Protein AF-0000000087530527 (afdb_homodimer)

Organism: NCBI:txid342944

Sequence (736 aa):
MRIKKTVEKVPGGLMVVPLMLGALLNTIDQLQLGFIVQFLQFIGAPETEEGTYEFLRIGGFSQELFKDGALVLIALFLFCAGSQMNLKIGGKALKKGVLLTSSKYVVGLLIGLAFGFFFDPMNGILGLSTVAIIAAMTNGNGGMYAALTSQYGNRSDVGGVAVLSINDGPFFTMMSLGLLGATFPFATFLAVLLPIAIGMILGNLDEDIRSFLRPGEILPVPFFAFALGAGMNFALFFNPEVVGAGIALGLMTTILTGLGGILVFKLFKERSYIAPVAEASTAGNAVGTPAAIAAAAATSAAGGAMSQADADAYQNLVSLATAQISISVIVTAILCPVAVILIDRYQRKRGVIGTREDFETGGNDETNMRIKKTVEKVPGGLMVVPLMLGALLNTIDQLQLGFIVQFLQFIGAPETEEGTYEFLRIGGFSQELFKDGALVLIALFLFCAGSQMNLKIGGKALKKGVLLTSSKYVVGLLIGLAFGFFFDPMNGILGLSTVAIIAAMTNGNGGMYAALTSQYGNRSDVGGVAVLSINDGPFFTMMSLGLLGATFPFATFLAVLLPIAIGMILGNLDEDIRSFLRPGEILPVPFFAFALGAGMNFALFFNPEVVGAGIALGLMTTILTGLGGILVFKLFKERSYIAPVAEASTAGNAVGTPAAIAAAAATSAAGGAMSQADADAYQNLVSLATAQISISVIVTAILCPVAVILIDRYQRKRGVIGTREDFETGGNDETN

Foldseek 3Di:
DPVVVVQVVFQLSLQLVLLLVLLVLLQVQVVLDPVVQVVCVVVPADADPVRGDGPCRSDDPSVCQQAVVLVVLLLLLLLLLLLLLEPPFDPLLQVLLVLLLVLQLVLLLVVLVVQVVVAPQLQGQLGDHSLLSNLFRNAFDLVLLLVQCVVFAAPSLNSSSSSNSVSQAQLSSVVSVVVVPQDFDVVLNCVLCVSSVNSNVVSHVDVVSSVVSNVSNRVSNSRSSSNLSNPEHSCLLVPPSLLVLLLVSLVCLQPRQLVSSQVSCVVVPNLASLNSLSGSAGHSSSLCNLVSVLVSLVVCCVVPNHPPVVSVSSVVSNHSSSSSSSSSSSNNSVVSSVVSVVRCVVSVVVPDRRHDDDPPPDPPPPPD/DPVVVVQVVFQLSLQLVLLLVLLVLLQVQVVLDPVVQVVCVVVPADADPVRGDGPCRSDDPSVCQQAVPLVVLLLLLLLLLLLLLEPPFDPLLQVLLVLLLVLQLVLLLVVLVVQVVVAPQLQGQLGDHSLLSNLFRNAFDLVLLLVQCVVFAAPSLNSSSSSNSVSQAQLSSVVSVVVVPQDFDPVLNCVLCVSSVNSNVVSHVDVVSSVVSNVSNRVSNSRSSSNLSNPEHSCLLVPPSLLVLLLVSLVCLQPRQLVSSQVSCVVVPNLASLNSLSGSAGHSSSLCNLVSVLVSLVVCCVVPNHPPVVSVSSVVSNHSSSSSSSSSSSNNSVVSSVVSVVRCVVSVVVPDRRHDDDPPPDPPPPPD

Structure (mmCIF, N/CA/C/O backbone):
data_AF-0000000087530527-model_v1
#
loop_
_entity.id
_entity.type
_entity.pdbx_description
1 polymer '2-keto-3-deoxygluconate permease'
#
loop_
_atom_site.group_PDB
_atom_site.id
_atom_site.type_symbol
_atom_site.label_atom_id
_atom_site.label_alt_id
_atom_site.label_comp_id
_atom_site.label_asym_id
_atom_site.label_entity_id
_atom_site.label_seq_id
_atom_site.pdbx_PDB_ins_code
_atom_site.Cartn_x
_atom_site.Cartn_y
_atom_site.Cartn_z
_atom_site.occupancy
_atom_site.B_iso_or_equiv
_atom_site.auth_seq_id
_atom_site.auth_comp_id
_atom_site.auth_asym_id
_atom_site.auth_atom_id
_atom_site.pdbx_PDB_model_num
ATOM 1 N N . MET A 1 1 ? 18.688 -5.879 16.891 1 87.75 1 MET A N 1
ATOM 2 C CA . MET A 1 1 ? 18.203 -7.223 16.578 1 87.75 1 MET A CA 1
ATOM 3 C C . MET A 1 1 ? 18.234 -7.48 15.086 1 87.75 1 MET A C 1
ATOM 5 O O . MET A 1 1 ? 18.344 -6.543 14.289 1 87.75 1 MET A O 1
ATOM 9 N N . ARG A 1 2 ? 18.344 -8.852 14.805 1 92.19 2 ARG A N 1
ATOM 10 C CA . ARG A 1 2 ? 18.406 -9.227 13.398 1 92.19 2 ARG A CA 1
ATOM 11 C C . ARG A 1 2 ? 17.109 -9.906 12.961 1 92.19 2 ARG A C 1
ATOM 13 O O . ARG A 1 2 ? 17.141 -11 12.391 1 92.19 2 ARG A O 1
ATOM 20 N N . ILE A 1 3 ? 15.938 -9.219 13.172 1 95.12 3 ILE A N 1
ATOM 21 C CA . ILE A 1 3 ? 14.602 -9.75 12.93 1 95.12 3 ILE A CA 1
ATOM 22 C C . ILE A 1 3 ? 14.43 -10.07 11.445 1 95.12 3 ILE A C 1
ATOM 24 O O . ILE A 1 3 ? 14.039 -11.18 11.086 1 95.12 3 ILE A O 1
ATOM 28 N N . LYS A 1 4 ? 14.68 -9.164 10.656 1 94.56 4 LYS A N 1
ATOM 29 C CA . LYS A 1 4 ? 14.484 -9.359 9.219 1 94.56 4 LYS A CA 1
ATOM 30 C C . LYS A 1 4 ? 15.305 -10.539 8.711 1 94.56 4 LYS A C 1
ATOM 32 O O . LYS A 1 4 ? 14.812 -11.359 7.93 1 94.56 4 LYS A O 1
ATOM 37 N N . LYS A 1 5 ? 16.547 -10.633 9.07 1 92.56 5 LYS A N 1
ATOM 38 C CA . LYS A 1 5 ? 17.406 -11.742 8.664 1 92.56 5 LYS A CA 1
ATOM 39 C C . LYS A 1 5 ? 16.844 -13.078 9.133 1 92.56 5 LYS A C 1
ATOM 41 O O . LYS A 1 5 ? 16.938 -14.078 8.43 1 92.56 5 LYS A O 1
ATOM 46 N N . THR A 1 6 ? 16.375 -13.055 10.367 1 93 6 THR A N 1
ATOM 47 C CA . THR A 1 6 ? 15.773 -14.273 10.906 1 93 6 THR A CA 1
ATOM 48 C C . THR A 1 6 ? 14.57 -14.688 10.07 1 93 6 THR A C 1
ATOM 50 O O . THR A 1 6 ? 14.375 -15.875 9.797 1 93 6 THR A O 1
ATOM 53 N N . VAL A 1 7 ? 13.758 -13.773 9.648 1 92.75 7 VAL A N 1
ATOM 54 C CA . VAL A 1 7 ? 12.586 -14.031 8.812 1 92.75 7 VAL A CA 1
ATOM 55 C C . VAL A 1 7 ? 13.031 -14.586 7.465 1 92.75 7 VAL A C 1
ATOM 57 O O . VAL A 1 7 ? 12.414 -15.516 6.934 1 92.75 7 VAL A O 1
ATOM 60 N N . GLU A 1 8 ? 14.102 -14.062 7.016 1 89.69 8 GLU A N 1
ATOM 61 C CA . GLU A 1 8 ? 14.57 -14.43 5.68 1 89.69 8 GLU A CA 1
ATOM 62 C C . GLU A 1 8 ? 15.25 -15.797 5.684 1 89.69 8 GLU A C 1
ATOM 64 O O . GLU A 1 8 ? 15.5 -16.375 4.621 1 89.69 8 GLU A O 1
ATOM 69 N N . LYS A 1 9 ? 15.539 -16.344 6.832 1 89.88 9 LYS A N 1
ATOM 70 C CA . LYS A 1 9 ? 16.016 -17.719 6.934 1 89.88 9 LYS A CA 1
ATOM 71 C C . LYS A 1 9 ? 14.945 -18.719 6.504 1 89.88 9 LYS A C 1
ATOM 73 O O . LYS A 1 9 ? 15.258 -19.812 6.051 1 89.88 9 LYS A O 1
ATOM 78 N N . VAL A 1 10 ? 13.727 -18.25 6.68 1 87.5 10 VAL A N 1
ATOM 79 C CA . VAL A 1 10 ? 12.609 -19.047 6.207 1 87.5 10 VAL A CA 1
ATOM 80 C C . VAL A 1 10 ? 12.391 -18.812 4.715 1 87.5 10 VAL A C 1
ATOM 82 O O . VAL A 1 10 ? 12.258 -17.656 4.281 1 87.5 10 VAL A O 1
ATOM 85 N N . PRO A 1 11 ? 12.438 -19.906 3.93 1 82.75 11 PRO A N 1
ATOM 86 C CA . PRO A 1 11 ? 12.141 -19.719 2.508 1 82.75 11 PRO A CA 1
ATOM 87 C C . PRO A 1 11 ? 10.789 -19.047 2.268 1 82.75 11 PRO A C 1
ATOM 89 O O . PRO A 1 11 ? 9.758 -19.547 2.723 1 82.75 11 PRO A O 1
ATOM 92 N N . GLY A 1 12 ? 10.859 -17.938 1.567 1 84 12 GLY A N 1
ATOM 93 C CA . GLY A 1 12 ? 9.648 -17.156 1.405 1 84 12 GLY A CA 1
ATOM 94 C C . GLY A 1 12 ? 9.242 -16.422 2.666 1 84 12 GLY A C 1
ATOM 95 O O . GLY A 1 12 ? 8.062 -16.109 2.859 1 84 12 GLY A O 1
ATOM 96 N N . GLY A 1 13 ? 10.117 -16.25 3.473 1 90.81 13 GLY A N 1
ATOM 97 C CA . GLY A 1 13 ? 9.867 -15.789 4.824 1 90.81 13 GLY A CA 1
ATOM 98 C C . GLY A 1 13 ? 9.133 -14.461 4.871 1 90.81 13 GLY A C 1
ATOM 99 O O . GLY A 1 13 ? 8.281 -14.25 5.742 1 90.81 13 GLY A O 1
ATOM 100 N N . LEU A 1 14 ? 9.359 -13.547 3.984 1 91.12 14 LEU A N 1
ATOM 101 C CA . LEU A 1 14 ? 8.742 -12.219 3.98 1 91.12 14 LEU A CA 1
ATOM 102 C C . LEU A 1 14 ? 7.238 -12.328 3.727 1 91.12 14 LEU A C 1
ATOM 104 O O . LEU A 1 14 ? 6.484 -11.406 4.051 1 91.12 14 LEU A O 1
ATOM 108 N N . MET A 1 15 ? 6.867 -13.43 3.17 1 92.06 15 MET A N 1
ATOM 109 C CA . MET A 1 15 ? 5.445 -13.633 2.908 1 92.06 15 MET A CA 1
ATOM 110 C C . MET A 1 15 ? 4.828 -14.555 3.959 1 92.06 15 MET A C 1
ATOM 112 O O . MET A 1 15 ? 3.801 -14.219 4.555 1 92.06 15 MET A O 1
ATOM 116 N N . VAL A 1 16 ? 5.438 -15.641 4.242 1 92.56 16 VAL A N 1
ATOM 117 C CA . VAL A 1 16 ? 4.84 -16.719 5.023 1 92.56 16 VAL A CA 1
ATOM 118 C C . VAL A 1 16 ? 4.805 -16.328 6.5 1 92.56 16 VAL A C 1
ATOM 120 O O . VAL A 1 16 ? 3.799 -16.531 7.18 1 92.56 16 VAL A O 1
ATOM 123 N N . VAL A 1 17 ? 5.867 -15.758 6.992 1 95.69 17 VAL A N 1
ATOM 124 C CA . VAL A 1 17 ? 5.965 -15.453 8.414 1 95.69 17 VAL A CA 1
ATOM 125 C C . VAL A 1 17 ? 4.91 -14.406 8.789 1 95.69 17 VAL A C 1
ATOM 127 O O . VAL A 1 17 ? 4.133 -14.609 9.727 1 95.69 17 VAL A O 1
ATOM 130 N N . PRO A 1 18 ? 4.758 -13.305 8.055 1 97.19 18 PRO A N 1
ATOM 131 C CA . PRO A 1 18 ? 3.693 -12.352 8.383 1 97.19 18 PRO A CA 1
ATOM 132 C C . PRO A 1 18 ? 2.299 -12.938 8.195 1 97.19 18 PRO A C 1
ATOM 134 O O . PRO A 1 18 ? 1.374 -12.594 8.938 1 97.19 18 PRO A O 1
ATOM 137 N N . LEU A 1 19 ? 2.121 -13.75 7.219 1 96.5 19 LEU A N 1
ATOM 138 C CA . LEU A 1 19 ? 0.845 -14.422 7.008 1 96.5 19 LEU A CA 1
ATOM 139 C C . LEU A 1 19 ? 0.446 -15.234 8.234 1 96.5 19 LEU A C 1
ATOM 141 O O . LEU A 1 19 ? -0.681 -15.109 8.727 1 96.5 19 LEU A O 1
ATOM 145 N N . MET A 1 20 ? 1.392 -16.031 8.758 1 96.56 20 MET A N 1
ATOM 146 C CA . MET A 1 20 ? 1.135 -16.875 9.922 1 96.56 20 MET A CA 1
ATOM 147 C C . MET A 1 20 ? 0.913 -16.016 11.164 1 96.56 20 MET A C 1
ATOM 149 O O . MET A 1 20 ? 0.09 -16.359 12.023 1 96.56 20 MET A O 1
ATOM 153 N N . LEU A 1 21 ? 1.692 -14.953 11.25 1 97.88 21 LEU A N 1
ATOM 154 C CA . LEU A 1 21 ? 1.497 -14.047 12.375 1 97.88 21 LEU A CA 1
ATOM 155 C C . LEU A 1 21 ? 0.097 -13.445 12.352 1 97.88 21 LEU A C 1
ATOM 157 O O . LEU A 1 21 ? -0.556 -13.336 13.391 1 97.88 21 LEU A O 1
ATOM 161 N N . GLY A 1 22 ? -0.366 -13 11.195 1 98.19 22 GLY A N 1
ATOM 162 C CA . GLY A 1 22 ? -1.731 -12.516 11.055 1 98.19 22 GLY A CA 1
ATOM 163 C C . GLY A 1 22 ? -2.77 -13.547 11.461 1 98.19 22 GLY A C 1
ATOM 164 O O . GLY A 1 22 ? -3.717 -13.227 12.18 1 98.19 22 GLY A O 1
ATOM 165 N N . ALA A 1 23 ? -2.568 -14.727 11 1 97.75 23 ALA A N 1
ATOM 166 C CA . ALA A 1 23 ? -3.488 -15.812 11.328 1 97.75 23 ALA A CA 1
ATOM 167 C C . ALA A 1 23 ? -3.498 -16.078 12.828 1 97.75 23 ALA A C 1
ATOM 169 O O . ALA A 1 23 ? -4.555 -16.328 13.422 1 97.75 23 ALA A O 1
ATOM 170 N N . LEU A 1 24 ? -2.289 -16.078 13.438 1 98.19 24 LEU A N 1
ATOM 171 C CA . LEU A 1 24 ? -2.182 -16.297 14.875 1 98.19 24 LEU A CA 1
ATOM 172 C C . LEU A 1 24 ? -2.961 -15.242 15.648 1 98.19 24 LEU A C 1
ATOM 174 O O . LEU A 1 24 ? -3.762 -15.57 16.531 1 98.19 24 LEU A O 1
ATOM 178 N N . LEU A 1 25 ? -2.756 -14.016 15.312 1 98.06 25 LEU A N 1
ATOM 179 C CA . LEU A 1 25 ? -3.41 -12.922 16.016 1 98.06 25 LEU A CA 1
ATOM 180 C C . LEU A 1 25 ? -4.918 -12.945 15.781 1 98.06 25 LEU A C 1
ATOM 182 O O . LEU A 1 25 ? -5.695 -12.633 16.688 1 98.06 25 LEU A O 1
ATOM 186 N N . ASN A 1 26 ? -5.309 -13.273 14.57 1 97.69 26 ASN A N 1
ATOM 187 C CA . ASN A 1 26 ? -6.734 -13.406 14.297 1 97.69 26 ASN A CA 1
ATOM 188 C C . ASN A 1 26 ? -7.367 -14.523 15.117 1 97.69 26 ASN A C 1
ATOM 190 O O . ASN A 1 26 ? -8.492 -14.375 15.609 1 97.69 26 ASN A O 1
ATOM 194 N N . THR A 1 27 ? -6.668 -15.602 15.188 1 97.62 27 THR A N 1
ATOM 195 C CA . THR A 1 27 ? -7.16 -16.734 15.977 1 97.62 27 THR A CA 1
ATOM 196 C C . THR A 1 27 ? -7.32 -16.328 17.438 1 97.62 27 THR A C 1
ATOM 198 O O . THR A 1 27 ? -8.336 -16.641 18.078 1 97.62 27 THR A O 1
ATOM 201 N N . ILE A 1 28 ? -6.32 -15.648 17.969 1 97.56 28 ILE A N 1
ATOM 202 C CA . ILE A 1 28 ? -6.402 -15.156 19.344 1 97.56 28 ILE A CA 1
ATOM 203 C C . ILE A 1 28 ? -7.613 -14.234 19.484 1 97.56 28 ILE A C 1
ATOM 205 O O . ILE A 1 28 ? -8.352 -14.312 20.469 1 97.56 28 ILE A O 1
ATOM 209 N N . ASP A 1 29 ? -7.777 -13.367 18.516 1 96.31 29 ASP A N 1
ATOM 210 C CA . ASP A 1 29 ? -8.914 -12.445 18.5 1 96.31 29 ASP A CA 1
ATOM 211 C C . ASP A 1 29 ? -10.234 -13.203 18.547 1 96.31 29 ASP A C 1
ATOM 213 O O . ASP A 1 29 ? -11.156 -12.812 19.266 1 96.31 29 ASP A O 1
ATOM 217 N N . GLN A 1 30 ? -10.352 -14.266 17.844 1 94.94 30 GLN A N 1
ATOM 218 C CA . GLN A 1 30 ? -11.594 -15.023 17.703 1 94.94 30 GLN A CA 1
ATOM 219 C C . GLN A 1 30 ? -11.852 -15.867 18.953 1 94.94 30 GLN A C 1
ATOM 221 O O . GLN A 1 30 ? -12.984 -16.297 19.203 1 94.94 30 GLN A O 1
ATOM 226 N N . LEU A 1 31 ? -10.836 -16.062 19.75 1 96.5 31 LEU A N 1
ATOM 227 C CA . LEU A 1 31 ? -10.984 -16.812 20.984 1 96.5 31 LEU A CA 1
ATOM 228 C C . LEU A 1 31 ? -11.727 -16 22.031 1 96.5 31 LEU A C 1
ATOM 230 O O . LEU A 1 31 ? -12.211 -16.547 23.031 1 96.5 31 LEU A O 1
ATOM 234 N N . GLN A 1 32 ? -11.773 -14.672 21.859 1 96.94 32 GLN A N 1
ATOM 235 C CA . GLN A 1 32 ? -12.5 -13.789 22.766 1 96.94 32 GLN A CA 1
ATOM 236 C C . GLN A 1 32 ? -12.07 -14.008 24.203 1 96.94 32 GLN A C 1
ATOM 238 O O . GLN A 1 32 ? -12.914 -14.18 25.094 1 96.94 32 GLN A O 1
ATOM 243 N N . LEU A 1 33 ? -10.789 -14.008 24.375 1 96.75 33 LEU A N 1
ATOM 244 C CA . LEU A 1 33 ? -10.25 -14.164 25.719 1 96.75 33 LEU A CA 1
ATOM 245 C C . LEU A 1 33 ? -10.711 -13.023 26.625 1 96.75 33 LEU A C 1
ATOM 247 O O . LEU A 1 33 ? -10.641 -11.852 26.234 1 96.75 33 LEU A O 1
ATOM 251 N N . GLY A 1 34 ? -11.133 -13.266 27.75 1 96.12 34 GLY A N 1
ATOM 252 C CA . GLY A 1 34 ? -11.758 -12.328 28.672 1 96.12 34 GLY A CA 1
ATOM 253 C C . GLY A 1 34 ? -10.914 -11.094 28.922 1 96.12 34 GLY A C 1
ATOM 254 O O . GLY A 1 34 ? -11.406 -9.969 28.844 1 96.12 34 GLY A O 1
ATOM 255 N N . PHE A 1 35 ? -9.664 -11.344 29.188 1 96.31 35 PHE A N 1
ATOM 256 C CA . PHE A 1 35 ? -8.82 -10.211 29.547 1 96.31 35 PHE A CA 1
ATOM 257 C C . PHE A 1 35 ? -8.609 -9.289 28.359 1 96.31 35 PHE A C 1
ATOM 259 O O . PHE A 1 35 ? -8.5 -8.07 28.516 1 96.31 35 PHE A O 1
ATOM 266 N N . ILE A 1 36 ? -8.586 -9.797 27.203 1 95.88 36 ILE A N 1
ATOM 267 C CA . ILE A 1 36 ? -8.422 -8.977 26.016 1 95.88 36 ILE A CA 1
ATOM 268 C C . ILE A 1 36 ? -9.703 -8.195 25.734 1 95.88 36 ILE A C 1
ATOM 270 O O . ILE A 1 36 ? -9.656 -6.996 25.453 1 95.88 36 ILE A O 1
ATOM 274 N N . VAL A 1 37 ? -10.797 -8.891 25.875 1 96.12 37 VAL A N 1
ATOM 275 C CA . VAL A 1 37 ? -12.094 -8.258 25.641 1 96.12 37 VAL A CA 1
ATOM 276 C C . VAL A 1 37 ? -12.289 -7.121 26.641 1 96.12 37 VAL A C 1
ATOM 278 O O . VAL A 1 37 ? -12.711 -6.027 26.266 1 96.12 37 VAL A O 1
ATOM 281 N N . GLN A 1 38 ? -11.969 -7.375 27.891 1 96.31 38 GLN A N 1
ATOM 282 C CA . GLN A 1 38 ? -12.109 -6.359 28.922 1 96.31 38 GLN A CA 1
ATOM 283 C C . GLN A 1 38 ? -11.211 -5.156 28.641 1 96.31 38 GLN A C 1
ATOM 285 O O . GLN A 1 38 ? -11.617 -4.012 28.859 1 96.31 38 GLN A O 1
ATOM 290 N N . PHE A 1 39 ? -10.078 -5.457 28.234 1 95.44 39 PHE A N 1
ATOM 291 C CA . PHE A 1 39 ? -9.148 -4.387 27.922 1 95.44 39 PHE A CA 1
ATOM 292 C C . PHE A 1 39 ? -9.68 -3.531 26.766 1 95.44 39 PHE A C 1
ATOM 294 O O . PHE A 1 39 ? -9.641 -2.301 26.844 1 95.44 39 PHE A O 1
ATOM 301 N N . LEU A 1 40 ? -10.141 -4.16 25.734 1 94.31 40 LEU A N 1
ATOM 302 C CA . LEU A 1 40 ? -10.672 -3.457 24.578 1 94.31 40 LEU A CA 1
ATOM 303 C C . LEU A 1 40 ? -11.891 -2.623 24.953 1 94.31 40 LEU A C 1
ATOM 305 O O . LEU A 1 40 ? -12.055 -1.497 24.469 1 94.31 40 LEU A O 1
ATOM 309 N N . GLN A 1 41 ? -12.727 -3.203 25.812 1 92.81 41 GLN A N 1
ATOM 310 C CA . GLN A 1 41 ? -13.867 -2.451 26.312 1 92.81 41 GLN A CA 1
ATOM 311 C C . GLN A 1 41 ? -13.414 -1.244 27.125 1 92.81 41 GLN A C 1
ATOM 313 O O . GLN A 1 41 ? -13.984 -0.157 27.016 1 92.81 41 GLN A O 1
ATOM 318 N N . PHE A 1 42 ? -12.406 -1.498 27.891 1 92.88 42 PHE A N 1
ATOM 319 C CA . PHE A 1 42 ? -11.883 -0.458 28.781 1 92.88 42 PHE A CA 1
ATOM 320 C C . PHE A 1 42 ? -11.375 0.731 27.969 1 92.88 42 PHE A C 1
ATOM 322 O O . PHE A 1 42 ? -11.633 1.884 28.328 1 92.88 42 PHE A O 1
ATOM 329 N N . ILE A 1 43 ? -10.789 0.48 26.844 1 90.69 43 ILE A N 1
ATOM 330 C CA . ILE A 1 43 ? -10.164 1.568 26.094 1 90.69 43 ILE A CA 1
ATOM 331 C C . ILE A 1 43 ? -11.18 2.168 25.125 1 90.69 43 ILE A C 1
ATOM 333 O O . ILE A 1 43 ? -10.852 3.078 24.359 1 90.69 43 ILE A O 1
ATOM 337 N N . GLY A 1 44 ? -12.375 1.594 25.031 1 89.88 44 GLY A N 1
ATOM 338 C CA . GLY A 1 44 ? -13.445 2.156 24.234 1 89.88 44 GLY A CA 1
ATOM 339 C C . GLY A 1 44 ? -13.422 1.668 22.797 1 89.88 44 GLY A C 1
ATOM 340 O O . GLY A 1 44 ? -13.742 2.422 21.875 1 89.88 44 GLY A O 1
ATOM 341 N N . ALA A 1 45 ? -12.953 0.417 22.531 1 91.38 45 ALA A N 1
ATOM 342 C CA . ALA A 1 45 ? -12.984 -0.167 21.188 1 91.38 45 ALA A CA 1
ATOM 343 C C . ALA A 1 45 ? -14.422 -0.411 20.734 1 91.38 45 ALA A C 1
ATOM 345 O O . ALA A 1 45 ? -15.297 -0.695 21.547 1 91.38 45 ALA A O 1
ATOM 346 N N . PRO A 1 46 ? -14.641 -0.247 19.5 1 90.69 46 PRO A N 1
ATOM 347 C CA . PRO A 1 46 ? -15.992 -0.507 18.984 1 90.69 46 PRO A CA 1
ATOM 348 C C . PRO A 1 46 ? -16.328 -1.994 18.969 1 90.69 46 PRO A C 1
ATOM 350 O O . PRO A 1 46 ? -15.453 -2.836 18.781 1 90.69 46 PRO A O 1
ATOM 353 N N . GLU A 1 47 ? -17.625 -2.221 19.156 1 92.06 47 GLU A N 1
ATOM 354 C CA . GLU A 1 47 ? -18.125 -3.584 19.031 1 92.06 47 GLU A CA 1
ATOM 355 C C . GLU A 1 47 ? -18.281 -3.986 17.562 1 92.06 47 GLU A C 1
ATOM 357 O O . GLU A 1 47 ? -18.703 -3.172 16.734 1 92.06 47 GLU A O 1
ATOM 362 N N . THR A 1 48 ? -17.969 -5.223 17.266 1 90.31 48 THR A N 1
ATOM 363 C CA . THR A 1 48 ? -18.172 -5.715 15.906 1 90.31 48 THR A CA 1
ATOM 364 C C . THR A 1 48 ? -19.656 -5.938 15.625 1 90.31 48 THR A C 1
ATOM 366 O O . THR A 1 48 ? -20.484 -5.867 16.547 1 90.31 48 THR A O 1
ATOM 369 N N . GLU A 1 49 ? -19.984 -6.191 14.43 1 86.38 49 GLU A N 1
ATOM 370 C CA . GLU A 1 49 ? -21.375 -6.461 14.047 1 86.38 49 GLU A CA 1
ATOM 371 C C . GLU A 1 49 ? -21.906 -7.703 14.75 1 86.38 49 GLU A C 1
ATOM 373 O O . GLU A 1 49 ? -23.109 -7.797 15.031 1 86.38 49 GLU A O 1
ATOM 378 N N . GLU A 1 50 ? -21.031 -8.57 15.125 1 89.06 50 GLU A N 1
ATOM 379 C CA . GLU A 1 50 ? -21.406 -9.82 15.781 1 89.06 50 GLU A CA 1
ATOM 380 C C . GLU A 1 50 ? -21.469 -9.648 17.297 1 89.06 50 GLU A C 1
ATOM 382 O O . GLU A 1 50 ? -21.719 -10.609 18.031 1 89.06 50 GLU A O 1
ATOM 387 N N . GLY A 1 51 ? -21.125 -8.453 17.781 1 90.69 51 GLY A N 1
ATOM 388 C CA . GLY A 1 51 ? -21.203 -8.18 19.219 1 90.69 51 GLY A CA 1
ATOM 389 C C . GLY A 1 51 ? -19.938 -8.578 19.953 1 90.69 51 GLY A C 1
ATOM 390 O O . GLY A 1 51 ? -19.969 -8.812 21.172 1 90.69 51 GLY A O 1
ATOM 391 N N . THR A 1 52 ? -18.906 -8.766 19.219 1 94.19 52 THR A N 1
ATOM 392 C CA . THR A 1 52 ? -17.641 -9.141 19.828 1 94.19 52 THR A CA 1
ATOM 393 C C . THR A 1 52 ? -16.656 -7.984 19.766 1 94.19 52 THR A C 1
ATOM 395 O O . THR A 1 52 ? -16.938 -6.949 19.156 1 94.19 52 THR A O 1
ATOM 398 N N . TYR A 1 53 ? -15.57 -8.117 20.5 1 94.81 53 TYR A N 1
ATOM 399 C CA . TYR A 1 53 ? -14.484 -7.141 20.5 1 94.81 53 TYR A CA 1
ATOM 400 C C . TYR A 1 53 ? -13.188 -7.77 20 1 94.81 53 TYR A C 1
ATOM 402 O O . TYR A 1 53 ? -12.75 -8.805 20.5 1 94.81 53 TYR A O 1
ATOM 410 N N . GLU A 1 54 ? -12.641 -7.105 18.984 1 95.25 54 GLU A N 1
ATOM 411 C CA . GLU A 1 54 ? -11.453 -7.645 18.328 1 95.25 54 GLU A CA 1
ATOM 412 C C . GLU A 1 54 ? -10.359 -6.578 18.203 1 95.25 54 GLU A C 1
ATOM 414 O O . GLU A 1 54 ? -10.633 -5.453 17.781 1 95.25 54 GLU A O 1
ATOM 419 N N . PHE A 1 55 ? -9.156 -6.914 18.531 1 94.81 55 PHE A N 1
ATOM 420 C CA . PHE A 1 55 ? -8.07 -5.938 18.469 1 94.81 55 PHE A CA 1
ATOM 421 C C . PHE A 1 55 ? -7.66 -5.672 17.031 1 94.81 55 PHE A C 1
ATOM 423 O O . PHE A 1 55 ? -7.051 -4.641 16.734 1 94.81 55 PHE A O 1
ATOM 430 N N . LEU A 1 56 ? -8.023 -6.543 16.094 1 95.88 56 LEU A N 1
ATOM 431 C CA . LEU A 1 56 ? -7.719 -6.324 14.688 1 95.88 56 LEU A CA 1
ATOM 432 C C . LEU A 1 56 ? -8.836 -5.543 14.008 1 95.88 56 LEU A C 1
ATOM 434 O O . LEU A 1 56 ? -8.734 -5.211 12.828 1 95.88 56 LEU A O 1
ATOM 438 N N . ARG A 1 57 ? -9.906 -5.172 14.75 1 94.44 57 ARG A N 1
ATOM 439 C CA . ARG A 1 57 ? -11.039 -4.434 14.211 1 94.44 57 ARG A CA 1
ATOM 440 C C . ARG A 1 57 ? -11.359 -3.213 15.07 1 94.44 57 ARG A C 1
ATOM 442 O O . ARG A 1 57 ? -12.516 -2.957 15.391 1 94.44 57 ARG A O 1
ATOM 449 N N . ILE A 1 58 ? -10.359 -2.543 15.484 1 93 58 ILE A N 1
ATOM 450 C CA . ILE A 1 58 ? -10.547 -1.366 16.328 1 93 58 ILE A CA 1
ATOM 451 C C . ILE A 1 58 ? -10.758 -0.133 15.445 1 93 58 ILE A C 1
ATOM 453 O O . ILE A 1 58 ? -10.812 0.992 15.945 1 93 58 ILE A O 1
ATOM 457 N N . GLY A 1 59 ? -10.742 -0.298 14.148 1 90.88 59 GLY A N 1
ATOM 458 C CA . GLY A 1 59 ? -11 0.796 13.227 1 90.88 59 GLY A CA 1
ATOM 459 C C . GLY A 1 59 ? -9.75 1.561 12.844 1 90.88 59 GLY A C 1
ATOM 460 O O . GLY A 1 59 ? -8.633 1.083 13.062 1 90.88 59 GLY A O 1
ATOM 461 N N . GLY A 1 60 ? -10 2.66 12.055 1 89.69 60 GLY A N 1
ATOM 462 C CA . GLY A 1 60 ? -8.906 3.547 11.688 1 89.69 60 GLY A CA 1
ATOM 463 C C . GLY A 1 60 ? -7.898 2.896 10.758 1 89.69 60 GLY A C 1
ATOM 464 O O . GLY A 1 60 ? -8.258 2.041 9.945 1 89.69 60 GLY A O 1
ATOM 465 N N . PHE A 1 61 ? -6.641 3.332 10.906 1 93.25 61 PHE A N 1
ATOM 466 C CA . PHE A 1 61 ? -5.566 2.898 10.023 1 93.25 61 PHE A CA 1
ATOM 467 C C . PHE A 1 61 ? -5.082 1.504 10.398 1 93.25 61 PHE A C 1
ATOM 469 O O . PHE A 1 61 ? -4.664 0.73 9.539 1 93.25 61 PHE A O 1
ATOM 476 N N . SER A 1 62 ? -5.27 1.206 11.641 1 95.19 62 SER A N 1
ATOM 477 C CA . SER A 1 62 ? -4.855 -0.118 12.086 1 95.19 62 SER A CA 1
ATOM 478 C C . SER A 1 62 ? -5.684 -1.213 11.422 1 95.19 62 SER A C 1
ATOM 480 O O . SER A 1 62 ? -5.129 -2.162 10.867 1 95.19 62 SER A O 1
ATOM 482 N N . GLN A 1 63 ? -6.98 -1.027 11.531 1 95.62 63 GLN A N 1
ATOM 483 C CA . GLN A 1 63 ? -7.844 -2.023 10.906 1 95.62 63 GLN A CA 1
ATOM 484 C C . GLN A 1 63 ? -7.668 -2.025 9.391 1 95.62 63 GLN A C 1
ATOM 486 O O . GLN A 1 63 ? -7.668 -3.084 8.758 1 95.62 63 GLN A O 1
ATOM 491 N N . GLU A 1 64 ? -7.535 -0.869 8.797 1 96.12 64 GLU A N 1
ATOM 492 C CA . GLU A 1 64 ? -7.328 -0.743 7.355 1 96.12 64 GLU A CA 1
ATOM 493 C C . GLU A 1 64 ? -6.086 -1.501 6.906 1 96.12 64 GLU A C 1
ATOM 495 O O . GLU A 1 64 ? -6.121 -2.232 5.914 1 96.12 64 GLU A O 1
ATOM 500 N N . LEU A 1 65 ? -5.027 -1.342 7.617 1 97.69 65 LEU A N 1
ATOM 501 C CA . LEU A 1 65 ? -3.744 -1.903 7.207 1 97.69 65 LEU A CA 1
ATOM 502 C C . LEU A 1 65 ? -3.676 -3.393 7.527 1 97.69 65 LEU A C 1
ATOM 504 O O . LEU A 1 65 ? -3.232 -4.191 6.695 1 97.69 65 LEU A O 1
ATOM 508 N N . PHE A 1 66 ? -4.121 -3.77 8.703 1 98.12 66 PHE A N 1
ATOM 509 C CA . PHE A 1 66 ? -3.77 -5.086 9.219 1 98.12 66 PHE A CA 1
ATOM 510 C C . PHE A 1 66 ? -4.895 -6.086 8.977 1 98.12 66 PHE A C 1
ATOM 512 O O . PHE A 1 66 ? -4.684 -7.297 9.055 1 98.12 66 PHE A O 1
ATOM 519 N N . LYS A 1 67 ? -6.082 -5.574 8.758 1 97.06 67 LYS A N 1
ATOM 520 C CA . LYS A 1 67 ? -7.203 -6.5 8.609 1 97.06 67 LYS A CA 1
ATOM 521 C C . LYS A 1 67 ? -7.844 -6.371 7.234 1 97.06 67 LYS A C 1
ATOM 523 O O . LYS A 1 67 ? -8.07 -7.375 6.555 1 97.06 67 LYS A O 1
ATOM 528 N N . ASP A 1 68 ? -8 -5.156 6.723 1 95.62 68 ASP A N 1
ATOM 529 C CA . ASP A 1 68 ? -8.852 -4.945 5.559 1 95.62 68 ASP A CA 1
ATOM 530 C C . ASP A 1 68 ? -8.016 -4.57 4.332 1 95.62 68 ASP A C 1
ATOM 532 O O . ASP A 1 68 ? -8.562 -4.34 3.252 1 95.62 68 ASP A O 1
ATOM 536 N N . GLY A 1 69 ? -6.746 -4.543 4.438 1 97.31 69 GLY A N 1
ATOM 537 C CA . GLY A 1 69 ? -5.945 -3.863 3.434 1 97.31 69 GLY A CA 1
ATOM 538 C C . GLY A 1 69 ? -5.34 -4.809 2.412 1 97.31 69 GLY A C 1
ATOM 539 O O . GLY A 1 69 ? -4.648 -4.375 1.491 1 97.31 69 GLY A O 1
ATOM 540 N N . ALA A 1 70 ? -5.629 -6.082 2.451 1 96 70 ALA A N 1
ATOM 541 C CA . ALA A 1 70 ? -4.945 -7.062 1.614 1 96 70 ALA A CA 1
ATOM 542 C C . ALA A 1 70 ? -5.125 -6.742 0.133 1 96 70 ALA A C 1
ATOM 544 O O . ALA A 1 70 ? -4.148 -6.695 -0.621 1 96 70 ALA A O 1
ATOM 545 N N . LEU A 1 71 ? -6.312 -6.5 -0.288 1 95.38 71 LEU A N 1
ATOM 546 C CA . LEU A 1 71 ? -6.594 -6.348 -1.711 1 95.38 71 LEU A CA 1
ATOM 547 C C . LEU A 1 71 ? -5.945 -5.086 -2.262 1 95.38 71 LEU A C 1
ATOM 549 O O . LEU A 1 71 ? -5.391 -5.098 -3.363 1 95.38 71 LEU A O 1
ATOM 553 N N . VAL A 1 72 ? -6 -4 -1.527 1 97.69 72 VAL A N 1
ATOM 554 C CA . VAL A 1 72 ? -5.371 -2.752 -1.949 1 97.69 72 VAL A CA 1
ATOM 555 C C . VAL A 1 72 ? -3.863 -2.949 -2.076 1 97.69 72 VAL A C 1
ATOM 557 O O . VAL A 1 72 ? -3.252 -2.498 -3.047 1 97.69 72 VAL A O 1
ATOM 560 N N . LEU A 1 73 ? -3.289 -3.592 -1.114 1 97.62 73 LEU A N 1
ATOM 561 C CA . LEU A 1 73 ? -1.842 -3.777 -1.093 1 97.62 73 LEU A CA 1
ATOM 562 C C . LEU A 1 73 ? -1.402 -4.754 -2.178 1 97.62 73 LEU A C 1
ATOM 564 O O . LEU A 1 73 ? -0.316 -4.613 -2.744 1 97.62 73 LEU A O 1
ATOM 568 N N . ILE A 1 74 ? -2.186 -5.738 -2.473 1 93.88 74 ILE A N 1
ATOM 569 C CA . ILE A 1 74 ? -1.911 -6.625 -3.598 1 93.88 74 ILE A CA 1
ATOM 570 C C . ILE A 1 74 ? -1.974 -5.836 -4.902 1 93.88 74 ILE A C 1
ATOM 572 O O . ILE A 1 74 ? -1.123 -6.004 -5.781 1 93.88 74 ILE A O 1
ATOM 576 N N . ALA A 1 75 ? -3.014 -5.004 -4.996 1 95.69 75 ALA A N 1
ATOM 577 C CA . ALA A 1 75 ? -3.139 -4.176 -6.191 1 95.69 75 ALA A CA 1
ATOM 578 C C . ALA A 1 75 ? -1.903 -3.299 -6.387 1 95.69 75 ALA A C 1
A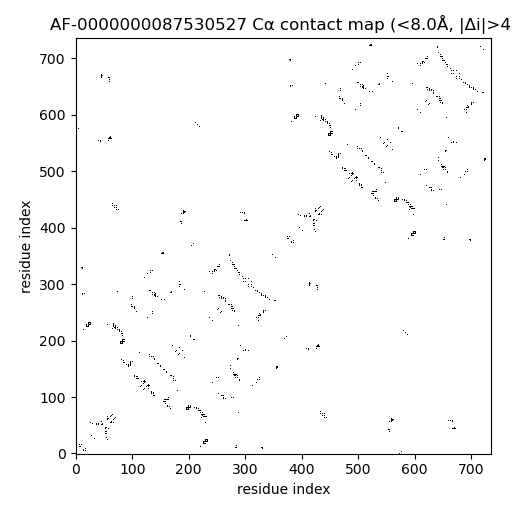TOM 580 O O . ALA A 1 75 ? -1.42 -3.135 -7.508 1 95.69 75 ALA A O 1
ATOM 581 N N . LEU A 1 76 ? -1.422 -2.695 -5.301 1 97.31 76 LEU A N 1
ATOM 582 C CA . LEU A 1 76 ? -0.203 -1.896 -5.363 1 97.31 76 LEU A CA 1
ATOM 583 C C . LEU A 1 76 ? 0.98 -2.746 -5.816 1 97.31 76 LEU A C 1
ATOM 585 O O . LEU A 1 76 ? 1.775 -2.314 -6.656 1 97.31 76 LEU A O 1
ATOM 589 N N . PHE A 1 77 ? 1.17 -3.885 -5.23 1 95.19 77 PHE A N 1
ATOM 590 C CA . PHE A 1 77 ? 2.211 -4.832 -5.605 1 95.19 77 PHE A CA 1
ATOM 591 C C . PHE A 1 77 ? 2.146 -5.148 -7.094 1 95.19 77 PHE A C 1
ATOM 593 O O . PHE A 1 77 ? 3.17 -5.137 -7.781 1 95.19 77 PHE A O 1
ATOM 600 N N . LEU A 1 78 ? 0.93 -5.438 -7.602 1 92 78 LEU A N 1
ATOM 601 C CA . LEU A 1 78 ? 0.757 -5.805 -9 1 92 78 LEU A CA 1
ATOM 602 C C . LEU A 1 78 ? 1.116 -4.641 -9.922 1 92 78 LEU A C 1
ATOM 604 O O . LEU A 1 78 ? 1.729 -4.84 -10.969 1 92 78 LEU A O 1
ATOM 608 N N . PHE A 1 79 ? 0.668 -3.443 -9.555 1 96.06 79 PHE A N 1
ATOM 609 C CA . PHE A 1 79 ? 1.042 -2.25 -10.305 1 96.06 79 PHE A CA 1
ATOM 610 C C . PHE A 1 79 ? 2.559 -2.129 -10.406 1 96.06 79 PHE A C 1
ATOM 612 O O . PHE A 1 79 ? 3.094 -1.917 -11.5 1 96.06 79 PHE A O 1
ATOM 619 N N . CYS A 1 80 ? 3.211 -2.297 -9.32 1 95.94 80 CYS A N 1
ATOM 620 C CA . CYS A 1 80 ? 4.66 -2.156 -9.266 1 95.94 80 CYS A CA 1
ATOM 621 C C . CYS A 1 80 ? 5.348 -3.295 -10.008 1 95.94 80 CYS A C 1
ATOM 623 O O . CYS A 1 80 ? 6.34 -3.076 -10.703 1 95.94 80 CYS A O 1
ATOM 625 N N . ALA A 1 81 ? 4.895 -4.516 -9.805 1 90.44 81 ALA A N 1
ATOM 626 C CA . ALA A 1 81 ? 5.441 -5.652 -10.547 1 90.44 81 ALA A CA 1
ATOM 627 C C . ALA A 1 81 ? 5.328 -5.438 -12.047 1 90.44 81 ALA A C 1
ATOM 629 O O . ALA A 1 81 ? 6.262 -5.73 -12.797 1 90.44 81 ALA A O 1
ATOM 630 N N . GLY A 1 82 ? 4.156 -4.91 -12.445 1 91.75 82 GLY A N 1
ATOM 631 C CA . GLY A 1 82 ? 3.969 -4.594 -13.852 1 91.75 82 GLY A CA 1
ATOM 632 C C . GLY A 1 82 ? 5.004 -3.623 -14.383 1 91.75 82 GLY A C 1
ATOM 633 O O . GLY A 1 82 ? 5.484 -3.777 -15.508 1 91.75 82 GLY A O 1
ATOM 634 N N . SER A 1 83 ? 5.363 -2.65 -13.641 1 94.56 83 SER A N 1
ATOM 635 C CA . SER A 1 83 ? 6.305 -1.628 -14.078 1 94.56 83 SER A CA 1
ATOM 636 C C . SER A 1 83 ? 7.688 -2.221 -14.336 1 94.56 83 SER A C 1
ATOM 638 O O . SER A 1 83 ? 8.508 -1.622 -15.039 1 94.56 83 SER A O 1
ATOM 640 N N . GLN A 1 84 ? 7.988 -3.379 -13.75 1 90.25 84 GLN A N 1
ATOM 641 C CA . GLN A 1 84 ? 9.312 -3.986 -13.875 1 90.25 84 GLN A CA 1
ATOM 642 C C . GLN A 1 84 ? 9.375 -4.918 -15.086 1 90.25 84 GLN A C 1
ATOM 644 O O . GLN A 1 84 ? 10.438 -5.453 -15.406 1 90.25 84 GLN A O 1
ATOM 649 N N . MET A 1 85 ? 8.242 -5.172 -15.672 1 86.19 85 MET A N 1
ATOM 650 C CA . MET A 1 85 ? 8.211 -5.992 -16.875 1 86.19 85 MET A CA 1
ATOM 651 C C . MET A 1 85 ? 8.828 -5.25 -18.062 1 86.19 85 MET A C 1
ATOM 653 O O . MET A 1 85 ? 8.195 -4.375 -18.656 1 86.19 85 MET A O 1
ATOM 657 N N . ASN A 1 86 ? 10.125 -5.465 -18.234 1 81.19 86 ASN A N 1
ATOM 658 C CA . ASN A 1 86 ? 10.875 -4.82 -19.312 1 81.19 86 ASN A CA 1
ATOM 659 C C . ASN A 1 86 ? 10.789 -5.609 -20.609 1 81.19 86 ASN A C 1
ATOM 661 O O . ASN A 1 86 ? 11.219 -6.762 -20.672 1 81.19 86 ASN A O 1
ATOM 665 N N . LEU A 1 87 ? 10.344 -5.004 -21.656 1 77.94 87 LEU A N 1
ATOM 666 C CA . LEU A 1 87 ? 10.172 -5.688 -22.922 1 77.94 87 LEU A CA 1
ATOM 667 C C . LEU A 1 87 ? 11.391 -5.477 -23.828 1 77.94 87 LEU A C 1
ATOM 669 O O . LEU A 1 87 ? 11.461 -6.031 -24.922 1 77.94 87 LEU A O 1
ATOM 673 N N . LYS A 1 88 ? 12.492 -4.695 -23.391 1 80.19 88 LYS A N 1
ATOM 674 C CA . LYS A 1 88 ? 13.711 -4.453 -24.156 1 80.19 88 LYS A CA 1
ATOM 675 C C . LYS A 1 88 ? 14.82 -5.414 -23.75 1 80.19 88 LYS A C 1
ATOM 677 O O . LYS A 1 88 ? 15.836 -4.996 -23.188 1 80.19 88 LYS A O 1
ATOM 682 N N . ILE A 1 89 ? 14.617 -6.77 -23.938 1 80.19 89 ILE A N 1
ATOM 683 C CA . ILE A 1 89 ? 15.609 -7.773 -23.562 1 80.19 89 ILE A CA 1
ATOM 684 C C . ILE A 1 89 ? 16.125 -8.484 -24.828 1 80.19 89 ILE A C 1
ATOM 686 O O . ILE A 1 89 ? 15.547 -8.328 -25.906 1 80.19 89 ILE A O 1
ATOM 690 N N . GLY A 1 90 ? 17.297 -9.156 -24.734 1 82.5 90 GLY A N 1
ATOM 691 C CA . GLY A 1 90 ? 17.906 -9.852 -25.859 1 82.5 90 GLY A CA 1
ATOM 692 C C . GLY A 1 90 ? 17.031 -10.969 -26.406 1 82.5 90 GLY A C 1
ATOM 693 O O . GLY A 1 90 ? 16.188 -11.516 -25.688 1 82.5 90 GLY A O 1
ATOM 694 N N . GLY A 1 91 ? 17.234 -11.305 -27.625 1 87.5 91 GLY A N 1
ATOM 695 C CA . GLY A 1 91 ? 16.422 -12.289 -28.328 1 87.5 91 GLY A CA 1
ATOM 696 C C . GLY A 1 91 ? 16.453 -13.656 -27.672 1 87.5 91 GLY A C 1
ATOM 697 O O . GLY A 1 91 ? 15.398 -14.273 -27.469 1 87.5 91 GLY A O 1
ATOM 698 N N . LYS A 1 92 ? 17.625 -14.062 -27.312 1 90.12 92 LYS A N 1
ATOM 699 C CA . LYS A 1 92 ? 17.734 -15.383 -26.688 1 90.12 92 LYS A CA 1
ATOM 700 C C . LYS A 1 92 ? 17.062 -15.398 -25.328 1 90.12 92 LYS A C 1
ATOM 702 O O . LYS A 1 92 ? 16.422 -16.375 -24.953 1 90.12 92 LYS A O 1
ATOM 707 N N . ALA A 1 93 ? 17.281 -14.391 -24.609 1 91.06 93 ALA A N 1
ATOM 708 C CA . ALA A 1 93 ? 16.609 -14.258 -23.312 1 91.06 93 ALA A CA 1
ATOM 709 C C . ALA A 1 93 ? 15.094 -14.242 -23.453 1 91.06 93 ALA A C 1
ATOM 711 O O . ALA A 1 93 ? 14.383 -14.859 -22.672 1 91.06 93 ALA A O 1
ATOM 712 N N . LEU A 1 94 ? 14.703 -13.539 -24.422 1 92.44 94 LEU A N 1
ATOM 713 C CA . LEU A 1 94 ? 13.273 -13.484 -24.703 1 92.44 94 LEU A CA 1
ATOM 714 C C . LEU A 1 94 ? 12.742 -14.867 -25.078 1 92.44 94 LEU A C 1
ATOM 716 O O . LEU A 1 94 ? 11.688 -15.273 -24.578 1 92.44 94 LEU A O 1
ATOM 720 N N . LYS A 1 95 ? 13.438 -15.508 -25.953 1 94.31 95 LYS A N 1
ATOM 721 C CA . LYS A 1 95 ? 13.047 -16.859 -26.344 1 94.31 95 LYS A CA 1
ATOM 722 C C . LYS A 1 95 ? 12.922 -17.766 -25.125 1 94.31 95 LYS A C 1
ATOM 724 O O . LYS A 1 95 ? 11.898 -18.422 -24.938 1 94.31 95 LYS A O 1
ATOM 729 N N . LYS A 1 96 ? 13.906 -17.812 -24.281 1 95.25 96 LYS A N 1
ATOM 730 C CA . LYS A 1 96 ? 13.914 -18.672 -23.109 1 95.25 96 LYS A CA 1
ATOM 731 C C . LYS A 1 96 ? 12.805 -18.281 -22.141 1 95.25 96 LYS A C 1
ATOM 733 O O . LYS A 1 96 ? 12.148 -19.156 -21.562 1 95.25 96 LYS A O 1
ATOM 738 N N . GLY A 1 97 ? 12.672 -16.984 -22 1 94.44 97 GLY A N 1
ATOM 739 C CA . GLY A 1 97 ? 11.594 -16.516 -21.141 1 94.44 97 GLY A CA 1
ATOM 740 C C . GLY A 1 97 ? 10.219 -16.969 -21.609 1 94.44 97 GLY A C 1
ATOM 741 O O . GLY A 1 97 ? 9.398 -17.406 -20.797 1 94.44 97 GLY A O 1
ATOM 742 N N . VAL A 1 98 ? 10 -16.844 -22.875 1 94.88 98 VAL A N 1
ATOM 743 C CA . VAL A 1 98 ? 8.719 -17.219 -23.438 1 94.88 98 VAL A CA 1
ATOM 744 C C . VAL A 1 98 ? 8.523 -18.734 -23.312 1 94.88 98 VAL A C 1
ATOM 746 O O . VAL A 1 98 ? 7.434 -19.188 -22.969 1 94.88 98 VAL A O 1
ATOM 749 N N . LEU A 1 99 ? 9.547 -19.484 -23.547 1 97.25 99 LEU A N 1
ATOM 750 C CA . LEU A 1 99 ? 9.477 -20.922 -23.422 1 97.25 99 LEU A CA 1
ATOM 751 C C . LEU A 1 99 ? 9.18 -21.344 -21.984 1 97.25 99 LEU A C 1
ATOM 753 O O . LEU A 1 99 ? 8.352 -22.219 -21.75 1 97.25 99 LEU A O 1
ATOM 757 N N . LEU A 1 100 ? 9.836 -20.688 -21.109 1 97.12 100 LEU A N 1
ATOM 758 C CA . LEU A 1 100 ? 9.664 -21.016 -19.688 1 97.12 100 LEU A CA 1
ATOM 759 C C . LEU A 1 100 ? 8.258 -20.656 -19.219 1 97.12 100 LEU A C 1
ATOM 761 O O . LEU A 1 100 ? 7.598 -21.453 -18.562 1 97.12 100 LEU A O 1
ATOM 765 N N . THR A 1 101 ? 7.809 -19.469 -19.562 1 95.12 101 THR A N 1
ATOM 766 C CA . THR A 1 101 ? 6.5 -18.984 -19.141 1 95.12 101 THR A CA 1
ATOM 767 C C . THR A 1 101 ? 5.387 -19.844 -19.719 1 95.12 101 THR A C 1
ATOM 769 O O . THR A 1 101 ? 4.457 -20.234 -19 1 95.12 101 THR A O 1
ATOM 772 N N . SER A 1 102 ? 5.484 -20.125 -20.969 1 96 102 SER A N 1
ATOM 773 C CA . SER A 1 102 ? 4.438 -20.906 -21.641 1 96 102 SER A CA 1
ATOM 774 C C . SER A 1 102 ? 4.41 -22.344 -21.141 1 96 102 SER A C 1
ATOM 776 O O . SER A 1 102 ? 3.338 -22.906 -20.906 1 96 102 SER A O 1
ATOM 778 N N . SER A 1 103 ? 5.566 -22.969 -21 1 97.19 103 SER A N 1
ATOM 779 C CA . SER A 1 103 ? 5.605 -24.359 -20.531 1 97.19 103 SER A CA 1
ATOM 780 C C . SER A 1 103 ? 5.039 -24.469 -19.125 1 97.19 103 SER A C 1
ATOM 782 O O . SER A 1 103 ? 4.246 -25.375 -18.844 1 97.19 103 SER A O 1
ATOM 784 N N . LYS A 1 104 ? 5.477 -23.578 -18.266 1 96.56 104 LYS A N 1
ATOM 785 C CA . LYS A 1 104 ? 4.977 -23.625 -16.891 1 96.56 104 LYS A CA 1
ATOM 786 C C . LYS A 1 104 ? 3.467 -23.406 -16.859 1 96.56 104 LYS A C 1
ATOM 788 O O . LYS A 1 104 ? 2.754 -24.109 -16.141 1 96.56 104 LYS A O 1
ATOM 793 N N . TYR A 1 105 ? 3.018 -22.453 -17.609 1 96.06 105 TYR A N 1
ATOM 794 C CA . TYR A 1 105 ? 1.588 -22.172 -17.656 1 96.06 105 TYR A CA 1
ATOM 795 C C . TYR A 1 105 ? 0.809 -23.391 -18.172 1 96.06 105 TYR A C 1
ATOM 797 O O . TYR A 1 105 ? -0.193 -23.781 -17.562 1 96.06 105 TYR A O 1
ATOM 805 N N . VAL A 1 106 ? 1.252 -23.953 -19.25 1 96.94 106 VAL A N 1
ATOM 806 C CA . VAL A 1 106 ? 0.541 -25.078 -19.875 1 96.94 106 VAL A CA 1
ATOM 807 C C . VAL A 1 106 ? 0.511 -26.266 -18.922 1 96.94 106 VAL A C 1
ATOM 809 O O . VAL A 1 106 ? -0.521 -26.922 -18.766 1 96.94 106 VAL A O 1
ATOM 812 N N . VAL A 1 107 ? 1.593 -26.562 -18.25 1 97.75 107 VAL A N 1
ATOM 813 C CA . VAL A 1 107 ? 1.635 -27.672 -17.312 1 97.75 107 VAL A CA 1
ATOM 814 C C . VAL A 1 107 ? 0.676 -27.406 -16.156 1 97.75 107 VAL A C 1
ATOM 816 O O . VAL A 1 107 ? -0.117 -28.281 -15.789 1 97.75 107 VAL A O 1
ATOM 819 N N . GLY A 1 108 ? 0.779 -26.219 -15.539 1 96.81 108 GLY A N 1
ATOM 820 C CA . GLY A 1 108 ? -0.137 -25.875 -14.469 1 96.81 108 GLY A CA 1
ATOM 821 C C . GLY A 1 108 ? -1.596 -25.969 -14.875 1 96.81 108 GLY A C 1
ATOM 822 O O . GLY A 1 108 ? -2.428 -26.469 -14.117 1 96.81 108 GLY A O 1
ATOM 823 N N . LEU A 1 109 ? -1.886 -25.469 -16.062 1 96.12 109 LEU A N 1
ATOM 824 C CA . LEU A 1 109 ? -3.242 -25.5 -16.594 1 96.12 109 LEU A CA 1
ATOM 825 C C . LEU A 1 109 ? -3.723 -26.938 -16.766 1 96.12 109 LEU A C 1
ATOM 827 O O . LEU A 1 109 ? -4.828 -27.281 -16.344 1 96.12 109 LEU A O 1
ATOM 831 N N . LEU A 1 110 ? -2.906 -27.766 -17.391 1 97.19 110 LEU A N 1
ATOM 832 C CA . LEU A 1 110 ? -3.285 -29.141 -17.656 1 97.19 110 LEU A CA 1
ATOM 833 C C . LEU A 1 110 ? -3.523 -29.906 -16.359 1 97.19 110 LEU A C 1
ATOM 835 O O . LEU A 1 110 ? -4.473 -30.688 -16.266 1 97.19 110 LEU A O 1
ATOM 839 N N . ILE A 1 111 ? -2.691 -29.688 -15.43 1 96.94 111 ILE A N 1
ATOM 840 C CA . ILE A 1 111 ? -2.854 -30.375 -14.148 1 96.94 111 ILE A CA 1
ATOM 841 C C . ILE A 1 111 ? -4.113 -29.875 -13.453 1 96.94 111 ILE A C 1
ATOM 843 O O . ILE A 1 111 ? -4.871 -30.672 -12.875 1 96.94 111 ILE A O 1
ATOM 847 N N . GLY A 1 112 ? -4.309 -28.578 -13.406 1 95.38 112 GLY A N 1
ATOM 848 C CA . GLY A 1 112 ? -5.523 -28.016 -12.836 1 95.38 112 GLY A CA 1
ATOM 849 C C . GLY A 1 112 ? -6.789 -28.531 -13.5 1 95.38 112 GLY A C 1
ATOM 850 O O . GLY A 1 112 ? -7.75 -28.891 -12.82 1 95.38 112 GLY A O 1
ATOM 851 N N . LEU A 1 113 ? -6.789 -28.609 -14.797 1 93.31 113 LEU A N 1
ATOM 852 C CA . LEU A 1 113 ? -7.922 -29.109 -15.562 1 93.31 113 LEU A CA 1
ATOM 853 C C . LEU A 1 113 ? -8.164 -30.594 -15.266 1 93.31 113 LEU A C 1
ATOM 855 O O . LEU A 1 113 ? -9.305 -31.016 -15.07 1 93.31 113 LEU A O 1
ATOM 859 N N . ALA A 1 114 ? -7.109 -31.328 -15.352 1 94.81 114 ALA A N 1
ATOM 860 C CA . ALA A 1 114 ? -7.219 -32.75 -15.047 1 94.81 114 ALA A CA 1
ATOM 861 C C . ALA A 1 114 ? -7.781 -32.969 -13.648 1 94.81 114 ALA A C 1
ATOM 863 O O . ALA A 1 114 ? -8.648 -33.844 -13.453 1 94.81 114 ALA A O 1
ATOM 864 N N . PHE A 1 115 ? -7.293 -32.25 -12.75 1 94.38 115 PHE A N 1
ATOM 865 C CA . PHE A 1 115 ? -7.77 -32.344 -11.375 1 94.38 115 PHE A CA 1
ATOM 866 C C . PHE A 1 115 ? -9.258 -32.062 -11.289 1 94.38 115 PHE A C 1
ATOM 868 O O . PHE A 1 115 ? -10.016 -32.781 -10.664 1 94.38 115 PHE A O 1
ATOM 875 N N . GLY A 1 116 ? -9.703 -30.953 -11.883 1 90.94 116 GLY A N 1
ATOM 876 C CA . GLY A 1 116 ? -11.109 -30.578 -11.883 1 90.94 116 GLY A CA 1
ATOM 877 C C . GLY A 1 116 ? -12 -31.578 -12.57 1 90.94 116 GLY A C 1
ATOM 878 O O . GLY A 1 116 ? -13.172 -31.75 -12.195 1 90.94 116 GLY A O 1
ATOM 879 N N . PHE A 1 117 ? -11.469 -32.281 -13.547 1 91.25 117 PHE A N 1
ATOM 880 C CA . PHE A 1 117 ? -12.219 -33.281 -14.297 1 91.25 117 PHE A CA 1
ATOM 881 C C . PHE A 1 117 ? -12.414 -34.531 -13.469 1 91.25 117 PHE A C 1
ATOM 883 O O . PHE A 1 117 ? -13.477 -35.156 -13.508 1 91.25 117 PHE A O 1
ATOM 890 N N . PHE A 1 118 ? -11.398 -34.906 -12.719 1 94.69 118 PHE A N 1
ATOM 891 C CA . PHE A 1 118 ? -11.438 -36.188 -12 1 94.69 118 PHE A CA 1
ATOM 892 C C . PHE A 1 118 ? -11.977 -36 -10.594 1 94.69 118 PHE A C 1
ATOM 894 O O . PHE A 1 118 ? -12.5 -36.938 -9.992 1 94.69 118 PHE A O 1
ATOM 901 N N . PHE A 1 119 ? -11.852 -34.812 -10.094 1 94.81 119 PHE A N 1
ATOM 902 C CA . PHE A 1 119 ? -12.289 -34.531 -8.734 1 94.81 119 PHE A CA 1
ATOM 903 C C . PHE A 1 119 ? -13.172 -33.281 -8.688 1 94.81 119 PHE A C 1
ATOM 905 O O . PHE A 1 119 ? -13.477 -32.688 -9.734 1 94.81 119 PHE A O 1
ATOM 912 N N . ASP A 1 120 ? -13.625 -32.938 -7.508 1 93.38 120 ASP A N 1
ATOM 913 C CA . ASP A 1 120 ? -14.367 -31.688 -7.336 1 93.38 120 ASP A CA 1
ATOM 914 C C . ASP A 1 120 ? -13.453 -30.484 -7.52 1 93.38 120 ASP A C 1
ATOM 916 O O . ASP A 1 120 ? -12.469 -30.328 -6.789 1 93.38 120 ASP A O 1
ATOM 920 N N . PRO A 1 121 ? -13.695 -29.625 -8.445 1 93 121 PRO A N 1
ATOM 921 C CA . PRO A 1 121 ? -12.797 -28.516 -8.75 1 93 121 PRO A CA 1
ATOM 922 C C . PRO A 1 121 ? -12.695 -27.516 -7.602 1 93 121 PRO A C 1
ATOM 924 O O . PRO A 1 121 ? -11.719 -26.766 -7.52 1 93 121 PRO A O 1
ATOM 927 N N . MET A 1 122 ? -13.688 -27.469 -6.738 1 93 122 MET A N 1
ATOM 928 C CA . MET A 1 122 ? -13.703 -26.5 -5.637 1 93 122 MET A CA 1
ATOM 929 C C . MET A 1 122 ? -13.172 -27.141 -4.355 1 93 122 MET A C 1
ATOM 931 O O . MET A 1 122 ? -12.641 -26.438 -3.488 1 93 122 MET A O 1
ATOM 935 N N . ASN A 1 123 ? -13.398 -28.375 -4.23 1 93.25 123 ASN A N 1
ATOM 936 C CA . ASN A 1 123 ? -13 -29.109 -3.039 1 93.25 123 ASN A CA 1
ATOM 937 C C . ASN A 1 123 ? -12.711 -30.578 -3.359 1 93.25 123 ASN A C 1
ATOM 939 O O . ASN A 1 123 ? -13.516 -31.453 -3.057 1 93.25 123 ASN A O 1
ATOM 943 N N . GLY A 1 124 ? -11.516 -30.812 -3.848 1 93.38 124 GLY A N 1
ATOM 944 C CA . GLY A 1 124 ? -11.156 -32.156 -4.258 1 93.38 124 GLY A CA 1
ATOM 945 C C . GLY A 1 124 ? -10.352 -32.906 -3.209 1 93.38 124 GLY A C 1
ATOM 946 O O . GLY A 1 124 ? -10.633 -32.812 -2.014 1 93.38 124 GLY A O 1
ATOM 947 N N . ILE A 1 125 ? -9.406 -33.625 -3.672 1 92.88 125 ILE A N 1
ATOM 948 C CA . ILE A 1 125 ? -8.578 -34.469 -2.797 1 92.88 125 ILE A CA 1
ATOM 949 C C . ILE A 1 125 ? -7.793 -33.562 -1.838 1 92.88 125 ILE A C 1
ATOM 951 O O . ILE A 1 125 ? -7.148 -32.625 -2.26 1 92.88 125 ILE A O 1
ATOM 955 N N . LEU A 1 126 ? -7.898 -33.875 -0.471 1 93 126 LEU A N 1
ATOM 956 C CA . LEU A 1 126 ? -7.199 -33.156 0.592 1 93 126 LEU A CA 1
ATOM 957 C C . LEU A 1 126 ? -7.629 -31.688 0.634 1 93 126 LEU A C 1
ATOM 959 O O . LEU A 1 126 ? -6.852 -30.828 1.052 1 93 126 LEU A O 1
ATOM 963 N N . GLY A 1 127 ? -8.766 -31.406 -0.066 1 92.75 127 GLY A N 1
ATOM 964 C CA . GLY A 1 127 ? -9.281 -30.047 -0.034 1 92.75 127 GLY A CA 1
ATOM 965 C C . GLY A 1 127 ? -8.688 -29.156 -1.107 1 92.75 127 GLY A C 1
ATOM 966 O O . GLY A 1 127 ? -8.914 -27.953 -1.11 1 92.75 127 GLY A O 1
ATOM 967 N N . LEU A 1 128 ? -7.973 -29.734 -1.99 1 96.25 128 LEU A N 1
ATOM 968 C CA . LEU A 1 128 ? -7.367 -28.984 -3.076 1 96.25 128 LEU A CA 1
ATOM 969 C C . LEU A 1 128 ? -8.43 -28.5 -4.062 1 96.25 128 LEU A C 1
ATOM 971 O O . LEU A 1 128 ? -9.406 -29.203 -4.32 1 96.25 128 LEU A O 1
ATOM 975 N N . SER A 1 129 ? -8.195 -27.328 -4.523 1 96.5 129 SER A N 1
ATOM 976 C CA . SER A 1 129 ? -9.047 -26.781 -5.57 1 96.5 129 SER A CA 1
ATOM 977 C C . SER A 1 129 ? -8.266 -26.562 -6.863 1 96.5 129 SER A C 1
ATOM 979 O O . SER A 1 129 ? -7.039 -26.469 -6.84 1 96.5 129 SER A O 1
ATOM 981 N N . THR A 1 130 ? -8.984 -26.484 -7.953 1 95.75 130 THR A N 1
ATOM 982 C CA . THR A 1 130 ? -8.383 -26.156 -9.242 1 95.75 130 THR A CA 1
ATOM 983 C C . THR A 1 130 ? -7.688 -24.797 -9.18 1 95.75 130 THR A C 1
ATOM 985 O O . THR A 1 130 ? -6.602 -24.625 -9.734 1 95.75 130 THR A O 1
ATOM 988 N N . VAL A 1 131 ? -8.289 -23.859 -8.43 1 95 131 VAL A N 1
ATOM 989 C CA . VAL A 1 131 ? -7.738 -22.531 -8.281 1 95 131 VAL A CA 1
ATOM 990 C C . VAL A 1 131 ? -6.383 -22.594 -7.582 1 95 131 VAL A C 1
ATOM 992 O O . VAL A 1 131 ? -5.414 -21.969 -8.023 1 95 131 VAL A O 1
ATOM 995 N N . ALA A 1 132 ? -6.332 -23.359 -6.535 1 97 132 ALA A N 1
ATOM 996 C CA . ALA A 1 132 ? -5.094 -23.469 -5.77 1 97 132 ALA A CA 1
ATOM 997 C C . ALA A 1 132 ? -3.98 -24.094 -6.613 1 97 132 ALA A C 1
ATOM 999 O O . ALA A 1 132 ? -2.84 -23.625 -6.578 1 97 132 ALA A O 1
ATOM 1000 N N . ILE A 1 133 ? -4.312 -25.078 -7.367 1 97.56 133 ILE A N 1
ATOM 1001 C CA . ILE A 1 133 ? -3.338 -25.797 -8.18 1 97.56 133 ILE A CA 1
ATOM 1002 C C . ILE A 1 133 ? -2.795 -24.875 -9.273 1 97.56 133 ILE A C 1
ATOM 1004 O O . ILE A 1 133 ? -1.579 -24.719 -9.406 1 97.56 133 ILE A O 1
ATOM 1008 N N . ILE A 1 134 ? -3.652 -24.234 -9.961 1 96.44 134 ILE A N 1
ATOM 1009 C CA . ILE A 1 134 ? -3.232 -23.375 -11.07 1 96.44 134 ILE A CA 1
ATOM 1010 C C . ILE A 1 134 ? -2.457 -22.172 -10.531 1 96.44 134 ILE A C 1
ATOM 1012 O O . ILE A 1 134 ? -1.405 -21.812 -11.062 1 96.44 134 ILE A O 1
ATOM 1016 N N . ALA A 1 135 ? -2.973 -21.609 -9.469 1 96.12 135 ALA A N 1
ATOM 1017 C CA . ALA A 1 135 ? -2.324 -20.438 -8.875 1 96.12 135 ALA A CA 1
ATOM 1018 C C . ALA A 1 135 ? -0.897 -20.766 -8.445 1 96.12 135 ALA A C 1
ATOM 1020 O O . ALA A 1 135 ? 0.024 -19.969 -8.688 1 96.12 135 ALA A O 1
ATOM 1021 N N . ALA A 1 136 ? -0.676 -21.906 -7.848 1 97.12 136 ALA A N 1
ATOM 1022 C CA . ALA A 1 136 ? 0.637 -22.281 -7.332 1 97.12 136 ALA A CA 1
ATOM 1023 C C . ALA A 1 136 ? 1.574 -22.688 -8.469 1 97.12 136 ALA A C 1
ATOM 1025 O O . ALA A 1 136 ? 2.75 -22.312 -8.469 1 97.12 136 ALA A O 1
ATOM 1026 N N . MET A 1 137 ? 1.055 -23.375 -9.43 1 97.06 137 MET A N 1
ATOM 1027 C CA . MET A 1 137 ? 1.921 -24.047 -10.391 1 97.06 137 MET A CA 1
ATOM 1028 C C . MET A 1 137 ? 2.234 -23.141 -11.578 1 97.06 137 MET A C 1
ATOM 1030 O O . MET A 1 137 ? 3.191 -23.391 -12.312 1 97.06 137 MET A O 1
ATOM 1034 N N . THR A 1 138 ? 1.446 -22.109 -11.773 1 95.5 138 THR A N 1
ATOM 1035 C CA . THR A 1 138 ? 1.697 -21.25 -12.922 1 95.5 138 THR A CA 1
ATOM 1036 C C . THR A 1 138 ? 2.516 -20.031 -12.508 1 95.5 138 THR A C 1
ATOM 1038 O O . THR A 1 138 ? 2.852 -19.188 -13.344 1 95.5 138 THR A O 1
ATOM 1041 N N . ASN A 1 139 ? 2.832 -19.969 -11.32 1 92.62 139 ASN A N 1
ATOM 1042 C CA . ASN A 1 139 ? 3.639 -18.875 -10.781 1 92.62 139 ASN A CA 1
ATOM 1043 C C . ASN A 1 139 ? 5.051 -19.344 -10.438 1 92.62 139 ASN A C 1
ATOM 1045 O O . ASN A 1 139 ? 5.328 -20.531 -10.43 1 92.62 139 ASN A O 1
ATOM 1049 N N . GLY A 1 140 ? 5.961 -18.359 -10.328 1 92.62 140 GLY A N 1
ATOM 1050 C CA . GLY A 1 140 ? 7.336 -18.688 -9.992 1 92.62 140 GLY A CA 1
ATOM 1051 C C . GLY A 1 140 ? 8.055 -17.578 -9.258 1 92.62 140 GLY A C 1
ATOM 1052 O O . GLY A 1 140 ? 7.738 -16.406 -9.438 1 92.62 140 GLY A O 1
ATOM 1053 N N . ASN A 1 141 ? 9.008 -18.031 -8.477 1 92.25 141 ASN A N 1
ATOM 1054 C CA . ASN A 1 141 ? 9.812 -17.078 -7.73 1 92.25 141 ASN A CA 1
ATOM 1055 C C . ASN A 1 141 ? 10.938 -16.484 -8.586 1 92.25 141 ASN A C 1
ATOM 1057 O O . ASN A 1 141 ? 12.008 -17.094 -8.703 1 92.25 141 ASN A O 1
ATOM 1061 N N . GLY A 1 142 ? 10.727 -15.266 -9.086 1 89.56 142 GLY A N 1
ATOM 1062 C CA . GLY A 1 142 ? 11.695 -14.625 -9.961 1 89.56 142 GLY A CA 1
ATOM 1063 C C . GLY A 1 142 ? 13.031 -14.383 -9.297 1 89.56 142 GLY A C 1
ATOM 1064 O O . GLY A 1 142 ? 14.078 -14.477 -9.938 1 89.56 142 GLY A O 1
ATOM 1065 N N . GLY A 1 143 ? 13.023 -14.031 -8.07 1 88.06 143 GLY A N 1
ATOM 1066 C CA . GLY A 1 143 ? 14.273 -13.836 -7.352 1 88.06 143 GLY A CA 1
ATOM 1067 C C . GLY A 1 143 ? 15.094 -15.102 -7.23 1 88.06 143 GLY A C 1
ATOM 1068 O O . GLY A 1 143 ? 16.297 -15.086 -7.477 1 88.06 143 GLY A O 1
ATOM 1069 N N . MET A 1 144 ? 14.445 -16.094 -6.863 1 92.06 144 MET A N 1
ATOM 1070 C CA . MET A 1 144 ? 15.133 -17.375 -6.766 1 92.06 144 MET A CA 1
ATOM 1071 C C . MET A 1 144 ? 15.625 -17.828 -8.133 1 92.06 144 MET A C 1
ATOM 1073 O O . MET A 1 144 ? 16.75 -18.328 -8.266 1 92.06 144 MET A O 1
ATOM 1077 N N . TYR A 1 145 ? 14.805 -17.641 -9.094 1 96 145 TYR A N 1
ATOM 1078 C CA . TYR A 1 145 ? 15.195 -17.953 -10.461 1 96 145 TYR A CA 1
ATOM 1079 C C . TYR A 1 145 ? 16.469 -17.203 -10.852 1 96 145 TYR A C 1
ATOM 1081 O O . TYR A 1 145 ? 17.406 -17.797 -11.375 1 96 145 TYR A O 1
ATOM 1089 N N . ALA A 1 146 ? 16.516 -15.961 -10.617 1 93.12 146 ALA A N 1
ATOM 1090 C CA . ALA A 1 146 ? 17.672 -15.133 -10.961 1 93.12 146 ALA A CA 1
ATOM 1091 C C . ALA A 1 146 ? 18.906 -15.578 -10.188 1 93.12 146 ALA A C 1
ATOM 1093 O O . ALA A 1 146 ? 20 -15.633 -10.75 1 93.12 146 ALA A O 1
ATOM 1094 N N . ALA A 1 147 ? 18.703 -15.875 -8.977 1 93.25 147 ALA A N 1
ATOM 1095 C CA . ALA A 1 147 ? 19.828 -16.297 -8.148 1 93.25 147 ALA A CA 1
ATOM 1096 C C . ALA A 1 147 ? 20.406 -17.625 -8.648 1 93.25 147 ALA A C 1
ATOM 1098 O O . ALA A 1 147 ? 21.625 -17.75 -8.805 1 93.25 147 ALA A O 1
ATOM 1099 N N . LEU A 1 148 ? 19.578 -18.547 -8.914 1 96.44 148 LEU A N 1
ATOM 1100 C CA . LEU A 1 148 ? 20.016 -19.875 -9.336 1 96.44 148 LEU A CA 1
ATOM 1101 C C . LEU A 1 148 ? 20.609 -19.828 -10.734 1 96.44 148 LEU A C 1
ATOM 1103 O O . LEU A 1 148 ? 21.625 -20.484 -11 1 96.44 148 LEU A O 1
ATOM 1107 N N . THR A 1 149 ? 20.031 -19.062 -11.578 1 96.88 149 THR A N 1
ATOM 1108 C CA . THR A 1 149 ? 20.562 -18.984 -12.938 1 96.88 149 THR A CA 1
ATOM 1109 C C . THR A 1 149 ? 21.859 -18.188 -12.977 1 96.88 149 THR A C 1
ATOM 1111 O O . THR A 1 149 ? 22.734 -18.438 -13.805 1 96.88 149 THR A O 1
ATOM 1114 N N . SER A 1 150 ? 21.953 -17.234 -12.141 1 94.94 150 SER A N 1
ATOM 1115 C CA . SER A 1 150 ? 23.203 -16.484 -12.062 1 94.94 150 SER A CA 1
ATOM 1116 C C . SER A 1 150 ? 24.359 -17.391 -11.641 1 94.94 150 SER A C 1
ATOM 1118 O O . SER A 1 150 ? 25.5 -17.188 -12.055 1 94.94 150 SER A O 1
ATOM 1120 N N . GLN A 1 151 ? 24.031 -18.297 -10.836 1 95.69 151 GLN A N 1
ATOM 1121 C CA . GLN A 1 151 ? 25.078 -19.188 -10.32 1 95.69 151 GLN A CA 1
ATOM 1122 C C . GLN A 1 151 ? 25.281 -20.391 -11.242 1 95.69 151 GLN A C 1
ATOM 1124 O O . GLN A 1 151 ? 26.406 -20.828 -11.445 1 95.69 151 GLN A O 1
ATOM 1129 N N . TYR A 1 152 ? 24.266 -20.875 -11.82 1 96.75 152 TYR A N 1
ATOM 1130 C CA . TYR A 1 152 ? 24.359 -22.156 -12.5 1 96.75 152 TYR A CA 1
ATOM 1131 C C . TYR A 1 152 ? 23.984 -22.031 -13.969 1 96.75 152 TYR A C 1
ATOM 1133 O O . TYR A 1 152 ? 24.188 -22.953 -14.758 1 96.75 152 TYR A O 1
ATOM 1141 N N . GLY A 1 153 ? 23.375 -20.938 -14.312 1 96.19 153 GLY A N 1
ATOM 1142 C CA . GLY A 1 153 ? 22.922 -20.734 -15.68 1 96.19 153 GLY A CA 1
ATOM 1143 C C . GLY A 1 153 ? 23.781 -19.734 -16.438 1 96.19 153 GLY A C 1
ATOM 1144 O O . GLY A 1 153 ? 24.844 -19.344 -15.969 1 96.19 153 GLY A O 1
ATOM 1145 N N . ASN A 1 154 ? 23.422 -19.422 -17.656 1 94.5 154 ASN A N 1
ATOM 1146 C CA . ASN A 1 154 ? 24.141 -18.453 -18.484 1 94.5 154 ASN A CA 1
ATOM 1147 C C . ASN A 1 154 ? 23.406 -17.125 -18.531 1 94.5 154 ASN A C 1
ATOM 1149 O O . ASN A 1 154 ? 22.359 -16.953 -17.906 1 94.5 154 ASN A O 1
ATOM 1153 N N . ARG A 1 155 ? 23.969 -16.219 -19.234 1 91.81 155 ARG A N 1
ATOM 1154 C CA . ARG A 1 155 ? 23.469 -14.852 -19.25 1 91.81 155 ARG A CA 1
ATOM 1155 C C . ARG A 1 155 ? 22.047 -14.805 -19.828 1 91.81 155 ARG A C 1
ATOM 1157 O O . ARG A 1 155 ? 21.203 -14.039 -19.344 1 91.81 155 ARG A O 1
ATOM 1164 N N . SER A 1 156 ? 21.766 -15.531 -20.812 1 93.56 156 SER A N 1
ATOM 1165 C CA . SER A 1 156 ? 20.438 -15.555 -21.406 1 93.56 156 SER A CA 1
ATOM 1166 C C . SER A 1 156 ? 19.422 -16.156 -20.453 1 93.56 156 SER A C 1
ATOM 1168 O O . SER A 1 156 ? 18.25 -15.758 -20.469 1 93.56 156 SER A O 1
ATOM 1170 N N . ASP A 1 157 ? 19.859 -17.172 -19.672 1 95.44 157 ASP A N 1
ATOM 1171 C CA . ASP A 1 157 ? 18.984 -17.703 -18.625 1 95.44 157 ASP A CA 1
ATOM 1172 C C . ASP A 1 157 ? 18.578 -16.609 -17.656 1 95.44 157 ASP A C 1
ATOM 1174 O O . ASP A 1 157 ? 17.391 -16.469 -17.344 1 95.44 157 ASP A O 1
ATOM 1178 N N . VAL A 1 158 ? 19.547 -15.906 -17.234 1 93 158 VAL A N 1
ATOM 1179 C CA . VAL A 1 158 ? 19.312 -14.859 -16.25 1 93 158 VAL A CA 1
ATOM 1180 C C . VAL A 1 158 ? 18.359 -13.812 -16.828 1 93 158 VAL A C 1
ATOM 1182 O O . VAL A 1 158 ? 17.438 -13.367 -16.156 1 93 158 VAL A O 1
ATOM 1185 N N . GLY A 1 159 ? 18.562 -13.43 -18.016 1 89.12 159 GLY A N 1
ATOM 1186 C CA . GLY A 1 159 ? 17.75 -12.422 -18.688 1 89.12 159 GLY A CA 1
ATOM 1187 C C . GLY A 1 159 ? 16.297 -12.844 -18.859 1 89.12 159 GLY A C 1
ATOM 1188 O O . GLY A 1 159 ? 15.414 -12 -18.984 1 89.12 159 GLY A O 1
ATOM 1189 N N . GLY A 1 160 ? 16.016 -14.117 -18.828 1 90.94 160 GLY A N 1
ATOM 1190 C CA . GLY A 1 160 ? 14.664 -14.625 -19 1 90.94 160 GLY A CA 1
ATOM 1191 C C . GLY A 1 160 ? 13.711 -14.188 -17.906 1 90.94 160 GLY A C 1
ATOM 1192 O O . GLY A 1 160 ? 12.492 -14.219 -18.078 1 90.94 160 GLY A O 1
ATOM 1193 N N . VAL A 1 161 ? 14.25 -13.727 -16.844 1 88.19 161 VAL A N 1
ATOM 1194 C CA . VAL A 1 161 ? 13.445 -13.344 -15.688 1 88.19 161 VAL A CA 1
ATOM 1195 C C . VAL A 1 161 ? 12.531 -12.18 -16.062 1 88.19 161 VAL A C 1
ATOM 1197 O O . VAL A 1 161 ? 11.445 -12.031 -15.5 1 88.19 161 VAL A O 1
ATOM 1200 N N . ALA A 1 162 ? 12.867 -11.438 -17 1 84.25 162 ALA A N 1
ATOM 1201 C CA . ALA A 1 162 ? 12.078 -10.289 -17.438 1 84.25 162 ALA A CA 1
ATOM 1202 C C . ALA A 1 162 ? 10.727 -10.727 -18 1 84.25 162 ALA A C 1
ATOM 1204 O O . ALA A 1 162 ? 9.719 -10.062 -17.781 1 84.25 162 ALA A O 1
ATOM 1205 N N . VAL A 1 163 ? 10.719 -11.844 -18.656 1 87.25 163 VAL A N 1
ATOM 1206 C CA . VAL A 1 163 ? 9.484 -12.375 -19.219 1 87.25 163 VAL A CA 1
ATOM 1207 C C . VAL A 1 163 ? 8.695 -13.125 -18.156 1 87.25 163 VAL A C 1
ATOM 1209 O O . VAL A 1 163 ? 7.465 -13.047 -18.109 1 87.25 163 VAL A O 1
ATOM 1212 N N . LEU A 1 164 ? 9.422 -13.781 -17.312 1 88.81 164 LEU A N 1
ATOM 1213 C CA . LEU A 1 164 ? 8.805 -14.578 -16.266 1 88.81 164 LEU A CA 1
ATOM 1214 C C . LEU A 1 164 ? 8.023 -13.695 -15.297 1 88.81 164 LEU A C 1
ATOM 1216 O O . LEU A 1 164 ? 7.078 -14.148 -14.648 1 88.81 164 LEU A O 1
ATOM 1220 N N . SER A 1 165 ? 8.336 -12.422 -15.234 1 82.19 165 SER A N 1
ATOM 1221 C CA . SER A 1 165 ? 7.672 -11.477 -14.336 1 82.19 165 SER A CA 1
ATOM 1222 C C . SER A 1 165 ? 6.211 -11.281 -14.719 1 82.19 165 SER A C 1
ATOM 1224 O O . SER A 1 165 ? 5.406 -10.82 -13.914 1 82.19 165 SER A O 1
ATOM 1226 N N . ILE A 1 166 ? 5.824 -11.719 -15.867 1 79.69 166 ILE A N 1
ATOM 1227 C CA . ILE A 1 166 ? 4.449 -11.594 -16.344 1 79.69 166 ILE A CA 1
ATOM 1228 C C . ILE A 1 166 ? 3.557 -12.602 -15.617 1 79.69 166 ILE A C 1
ATOM 1230 O O . ILE A 1 166 ? 2.346 -12.398 -15.508 1 79.69 166 ILE A O 1
ATOM 1234 N N . ASN A 1 167 ? 4.141 -13.625 -15.172 1 79.5 167 ASN A N 1
ATOM 1235 C CA . ASN A 1 167 ? 3.354 -14.664 -14.508 1 79.5 167 ASN A CA 1
ATOM 1236 C C . ASN A 1 167 ? 3.096 -14.312 -13.039 1 79.5 167 ASN A C 1
ATOM 1238 O O . ASN A 1 167 ? 2.473 -15.094 -12.312 1 79.5 167 ASN A O 1
ATOM 1242 N N . ASP A 1 168 ? 3.611 -13.07 -12.703 1 75.88 168 ASP A N 1
ATOM 1243 C CA . ASP A 1 168 ? 3.398 -12.625 -11.328 1 75.88 168 ASP A CA 1
ATOM 1244 C C . ASP A 1 168 ? 1.956 -12.164 -11.117 1 75.88 168 ASP A C 1
ATOM 1246 O O . ASP A 1 168 ? 1.411 -11.414 -11.93 1 75.88 168 ASP A O 1
ATOM 1250 N N . GLY A 1 169 ? 1.281 -12.891 -10.211 1 76.38 169 GLY A N 1
ATOM 1251 C CA . GLY A 1 169 ? -0.065 -12.445 -9.891 1 76.38 169 GLY A CA 1
ATOM 1252 C C . GLY A 1 169 ? -1.142 -13.375 -10.414 1 76.38 169 GLY A C 1
ATOM 1253 O O . GLY A 1 169 ? -0.886 -14.562 -10.633 1 76.38 169 GLY A O 1
ATOM 1254 N N . PRO A 1 170 ? -2.359 -12.852 -10.594 1 85.94 170 PRO A N 1
ATOM 1255 C CA . PRO A 1 170 ? -3.512 -13.719 -10.844 1 85.94 170 PRO A CA 1
ATOM 1256 C C . PRO A 1 170 ? -3.84 -13.859 -12.328 1 85.94 170 PRO A C 1
ATOM 1258 O O . PRO A 1 170 ? -4.762 -14.586 -12.695 1 85.94 170 PRO A O 1
ATOM 1261 N N . PHE A 1 171 ? -3.104 -13.242 -13.227 1 83.19 171 PHE A N 1
ATOM 1262 C CA . PHE A 1 171 ? -3.484 -13.133 -14.633 1 83.19 171 PHE A CA 1
ATOM 1263 C C . PHE A 1 171 ? -3.662 -14.516 -15.25 1 83.19 171 PHE A C 1
ATOM 1265 O O . PHE A 1 171 ? -4.723 -14.82 -15.805 1 83.19 171 PHE A O 1
ATOM 1272 N N . PHE A 1 172 ? -2.727 -15.375 -15.148 1 86.88 172 PHE A N 1
ATOM 1273 C CA . PHE A 1 172 ? -2.77 -16.688 -15.797 1 86.88 172 PHE A CA 1
ATOM 1274 C C . PHE A 1 172 ? -3.795 -17.594 -15.125 1 86.88 172 PHE A C 1
ATOM 1276 O O . PHE A 1 172 ? -4.43 -18.422 -15.789 1 86.88 172 PHE A O 1
ATOM 1283 N N . THR A 1 173 ? -3.922 -17.406 -13.883 1 89.56 173 THR A N 1
ATOM 1284 C CA . THR A 1 173 ? -4.941 -18.172 -13.188 1 89.56 173 THR A CA 1
ATOM 1285 C C . THR A 1 173 ? -6.34 -17.766 -13.656 1 89.56 173 THR A C 1
ATOM 1287 O O . THR A 1 173 ? -7.184 -18.641 -13.906 1 89.56 173 THR A O 1
ATOM 1290 N N . MET A 1 174 ? -6.598 -16.516 -13.789 1 87 174 MET A N 1
ATOM 1291 C CA . MET A 1 174 ? -7.895 -16.031 -14.25 1 87 174 MET A CA 1
ATOM 1292 C C . MET A 1 174 ? -8.18 -16.516 -15.664 1 87 174 MET A C 1
ATOM 1294 O O . MET A 1 174 ? -9.305 -16.906 -15.977 1 87 174 MET A O 1
ATOM 1298 N N . MET A 1 175 ? -7.23 -16.438 -16.453 1 85.88 175 MET A N 1
ATOM 1299 C CA . MET A 1 175 ? -7.379 -16.906 -17.828 1 85.88 175 MET A CA 1
ATOM 1300 C C . MET A 1 175 ? -7.742 -18.391 -17.859 1 85.88 175 MET A C 1
ATOM 1302 O O . MET A 1 175 ? -8.594 -18.812 -18.641 1 85.88 175 MET A O 1
ATOM 1306 N N . SER A 1 176 ? -7.133 -19.109 -17.062 1 88.88 176 SER A N 1
ATOM 1307 C CA . SER A 1 176 ? -7.383 -20.547 -16.984 1 88.88 176 SER A CA 1
ATOM 1308 C C . SER A 1 176 ? -8.812 -20.828 -16.547 1 88.88 176 SER A C 1
ATOM 1310 O O . SER A 1 176 ? -9.469 -21.734 -17.078 1 88.88 176 SER A O 1
ATOM 1312 N N . LEU A 1 177 ? -9.242 -20.109 -15.594 1 86.62 177 LEU A N 1
ATOM 1313 C CA . LEU A 1 177 ? -10.602 -20.328 -15.109 1 86.62 177 LEU A CA 1
ATOM 1314 C C . LEU A 1 177 ? -11.625 -19.953 -16.188 1 86.62 177 LEU A C 1
ATOM 1316 O O . LEU A 1 177 ? -12.672 -20.594 -16.297 1 86.62 177 LEU A O 1
ATOM 1320 N N . GLY A 1 178 ? -11.344 -18.922 -16.906 1 82.12 178 GLY A N 1
ATOM 1321 C CA . GLY A 1 178 ? -12.188 -18.594 -18.047 1 82.12 178 GLY A CA 1
ATOM 1322 C C . GLY A 1 178 ? -12.289 -19.719 -19.047 1 82.12 178 GLY A C 1
ATOM 1323 O O . GLY A 1 178 ? -13.375 -20 -19.562 1 82.12 178 GLY A O 1
ATOM 1324 N N . LEU A 1 179 ? -11.289 -20.406 -19.219 1 76.81 179 LEU A N 1
ATOM 1325 C CA . LEU A 1 179 ? -11.266 -21.531 -20.141 1 76.81 179 LEU A CA 1
ATOM 1326 C C . LEU A 1 179 ? -12.062 -22.703 -19.594 1 76.81 179 LEU A C 1
ATOM 1328 O O . LEU A 1 179 ? -12.602 -23.516 -20.359 1 76.81 179 LEU A O 1
ATOM 1332 N N . LEU A 1 180 ? -12.219 -22.734 -18.359 1 78.69 180 LEU A N 1
ATOM 1333 C CA . LEU A 1 180 ? -12.914 -23.828 -17.703 1 78.69 180 LEU A CA 1
ATOM 1334 C C . LEU A 1 180 ? -14.406 -23.516 -17.562 1 78.69 180 LEU A C 1
ATOM 1336 O O . LEU A 1 180 ? -15.156 -24.312 -17 1 78.69 180 LEU A O 1
ATOM 1340 N N . GLY A 1 181 ? -14.75 -22.359 -18.016 1 75.12 181 GLY A N 1
ATOM 1341 C CA . GLY A 1 181 ? -16.188 -22.094 -18.078 1 75.12 181 GLY A CA 1
ATOM 1342 C C . GLY A 1 181 ? -16.625 -20.953 -17.188 1 75.12 181 GLY A C 1
ATOM 1343 O O . GLY A 1 181 ? -17.781 -20.547 -17.219 1 75.12 181 GLY A O 1
ATOM 1344 N N . ALA A 1 182 ? -15.656 -20.641 -16.359 1 76 182 ALA A N 1
ATOM 1345 C CA . ALA A 1 182 ? -16.047 -19.469 -15.578 1 76 182 ALA A CA 1
ATOM 1346 C C . ALA A 1 182 ? -16.234 -18.25 -16.484 1 76 182 ALA A C 1
ATOM 1348 O O . ALA A 1 182 ? -15.445 -18.016 -17.391 1 76 182 ALA A O 1
ATOM 1349 N N . THR A 1 183 ? -17.391 -17.688 -16.375 1 77.62 183 THR A N 1
ATOM 1350 C CA . THR A 1 183 ? -17.672 -16.516 -17.219 1 77.62 183 THR A CA 1
ATOM 1351 C C . THR A 1 183 ? -17.297 -15.227 -16.5 1 77.62 183 THR A C 1
ATOM 1353 O O . THR A 1 183 ? -17.953 -14.812 -15.555 1 77.62 183 THR A O 1
ATOM 1356 N N . PHE A 1 184 ? -16.172 -14.773 -16.812 1 80.12 184 PHE A N 1
ATOM 1357 C CA . PHE A 1 184 ? -15.758 -13.445 -16.359 1 80.12 184 PHE A CA 1
ATOM 1358 C C . PHE A 1 184 ? -15.969 -12.406 -17.453 1 80.12 184 PHE A C 1
ATOM 1360 O O . PHE A 1 184 ? -15.43 -12.539 -18.562 1 80.12 184 PHE A O 1
ATOM 1367 N N . PRO A 1 185 ? -16.844 -11.477 -17.156 1 81.31 185 PRO A N 1
ATOM 1368 C CA . PRO A 1 185 ? -16.938 -10.383 -18.109 1 81.31 185 PRO A CA 1
ATOM 1369 C C . PRO A 1 185 ? -15.594 -9.695 -18.359 1 81.31 185 PRO A C 1
ATOM 1371 O O . PRO A 1 185 ? -14.688 -9.805 -17.531 1 81.31 185 PRO A O 1
ATOM 1374 N N . PHE A 1 186 ? -15.469 -9.086 -19.469 1 85.62 186 PHE A N 1
ATOM 1375 C CA . PHE A 1 186 ? -14.227 -8.414 -19.828 1 85.62 186 PHE A CA 1
ATOM 1376 C C . PHE A 1 186 ? -13.875 -7.348 -18.797 1 85.62 186 PHE A C 1
ATOM 1378 O O . PHE A 1 186 ? -12.703 -7.145 -18.469 1 85.62 186 PHE A O 1
ATOM 1385 N N . ALA A 1 187 ? -14.93 -6.727 -18.281 1 86.62 187 ALA A N 1
ATOM 1386 C CA . ALA A 1 187 ? -14.719 -5.691 -17.281 1 86.62 187 ALA A CA 1
ATOM 1387 C C . ALA A 1 187 ? -14.031 -6.262 -16.031 1 86.62 187 ALA A C 1
ATOM 1389 O O . ALA A 1 187 ? -13.227 -5.578 -15.398 1 86.62 187 ALA A O 1
ATOM 1390 N N . THR A 1 188 ? -14.352 -7.418 -15.758 1 85.12 188 THR A N 1
ATOM 1391 C CA . THR A 1 188 ? -13.742 -8.07 -14.602 1 85.12 188 THR A CA 1
ATOM 1392 C C . THR A 1 188 ? -12.266 -8.344 -14.859 1 85.12 188 THR A C 1
ATOM 1394 O O . THR A 1 188 ? -11.438 -8.195 -13.953 1 85.12 188 THR A O 1
ATOM 1397 N N . PHE A 1 189 ? -12 -8.734 -16.031 1 84.88 189 PHE A N 1
ATOM 1398 C CA . PHE A 1 189 ? -10.609 -8.938 -16.406 1 84.88 189 PHE A CA 1
ATOM 1399 C C . PHE A 1 189 ? -9.828 -7.633 -16.312 1 84.88 189 PHE A C 1
ATOM 1401 O O . PHE A 1 189 ? -8.719 -7.605 -15.773 1 84.88 189 PHE A O 1
ATOM 1408 N N . LEU A 1 190 ? -10.406 -6.664 -16.828 1 87.56 190 LEU A N 1
ATOM 1409 C CA . LEU A 1 190 ? -9.766 -5.355 -16.766 1 87.56 190 LEU A CA 1
ATOM 1410 C C . LEU A 1 190 ? -9.594 -4.895 -15.32 1 87.56 190 LEU A C 1
ATOM 1412 O O . LEU A 1 190 ? -8.555 -4.336 -14.969 1 87.56 190 LEU A O 1
ATOM 1416 N N . ALA A 1 191 ? -10.578 -5.141 -14.531 1 89.25 191 ALA A N 1
ATOM 1417 C CA . ALA A 1 191 ? -10.586 -4.715 -13.133 1 89.25 191 ALA A CA 1
ATOM 1418 C C . ALA A 1 191 ? -9.398 -5.316 -12.375 1 89.25 191 ALA A C 1
ATOM 1420 O O . ALA A 1 191 ? -8.844 -4.68 -11.477 1 89.25 191 ALA A O 1
ATOM 1421 N N . VAL A 1 192 ? -9 -6.426 -12.805 1 85.44 192 VAL A N 1
ATOM 1422 C CA . VAL A 1 192 ? -7.938 -7.113 -12.078 1 85.44 192 VAL A CA 1
ATOM 1423 C C . VAL A 1 192 ? -6.59 -6.812 -12.727 1 85.44 192 VAL A C 1
ATOM 1425 O O . VAL A 1 192 ? -5.582 -6.652 -12.031 1 85.44 192 VAL A O 1
ATOM 1428 N N . LEU A 1 193 ? -6.566 -6.57 -14.016 1 88.94 193 LEU A N 1
ATOM 1429 C CA . LEU A 1 193 ? -5.297 -6.504 -14.734 1 88.94 193 LEU A CA 1
ATOM 1430 C C . LEU A 1 193 ? -4.902 -5.055 -15.008 1 88.94 193 LEU A C 1
ATOM 1432 O O . LEU A 1 193 ? -3.752 -4.773 -15.344 1 88.94 193 LEU A O 1
ATOM 1436 N N . LEU A 1 194 ? -5.82 -4.18 -14.891 1 93.38 194 LEU A N 1
ATOM 1437 C CA . LEU A 1 194 ? -5.562 -2.793 -15.266 1 93.38 194 LEU A CA 1
ATOM 1438 C C . LEU A 1 194 ? -4.383 -2.23 -14.484 1 93.38 194 LEU A C 1
ATOM 1440 O O . LEU A 1 194 ? -3.525 -1.551 -15.047 1 93.38 194 LEU A O 1
ATOM 1444 N N . PRO A 1 195 ? -4.285 -2.465 -13.188 1 94.56 195 PRO A N 1
ATOM 1445 C CA . PRO A 1 195 ? -3.113 -1.964 -12.469 1 94.56 195 PRO A CA 1
ATOM 1446 C C . PRO A 1 195 ? -1.798 -2.492 -13.031 1 94.56 195 PRO A C 1
ATOM 1448 O O . PRO A 1 195 ? -0.826 -1.743 -13.156 1 94.56 195 PRO A O 1
ATOM 1451 N N . ILE A 1 196 ? -1.759 -3.744 -13.367 1 91.38 196 ILE A N 1
ATOM 1452 C CA . ILE A 1 196 ? -0.56 -4.336 -13.945 1 91.38 196 ILE A CA 1
ATOM 1453 C C . ILE A 1 196 ? -0.238 -3.654 -15.273 1 91.38 196 ILE A C 1
ATOM 1455 O O . ILE A 1 196 ? 0.91 -3.281 -15.523 1 91.38 196 ILE A O 1
ATOM 1459 N N . ALA A 1 197 ? -1.244 -3.508 -16.078 1 92.75 197 ALA A N 1
ATOM 1460 C CA . ALA A 1 197 ? -1.072 -2.916 -17.406 1 92.75 197 ALA A CA 1
ATOM 1461 C C . ALA A 1 197 ? -0.571 -1.478 -17.297 1 92.75 197 ALA A C 1
ATOM 1463 O O . ALA A 1 197 ? 0.335 -1.075 -18.031 1 92.75 197 ALA A O 1
ATOM 1464 N N . ILE A 1 198 ? -1.169 -0.7 -16.438 1 96.5 198 ILE A N 1
ATOM 1465 C CA . ILE A 1 198 ? -0.749 0.687 -16.266 1 96.5 198 ILE A CA 1
ATOM 1466 C C . ILE A 1 198 ? 0.696 0.731 -15.766 1 96.5 198 ILE A C 1
ATOM 1468 O O . ILE A 1 198 ? 1.502 1.524 -16.266 1 96.5 198 ILE A O 1
ATOM 1472 N N . GLY A 1 199 ? 1.005 -0.122 -14.758 1 95.62 199 GLY A N 1
ATOM 1473 C CA . GLY A 1 199 ? 2.387 -0.224 -14.312 1 95.62 199 GLY A CA 1
ATOM 1474 C C . GLY A 1 199 ? 3.352 -0.544 -15.438 1 95.62 199 GLY A C 1
ATOM 1475 O O . GLY A 1 199 ? 4.406 0.082 -15.555 1 95.62 199 GLY A O 1
ATOM 1476 N N . MET A 1 200 ? 2.982 -1.488 -16.25 1 92.88 200 MET A N 1
ATOM 1477 C CA . MET A 1 200 ? 3.824 -1.903 -17.375 1 92.88 200 MET A CA 1
ATOM 1478 C C . MET A 1 200 ? 4.062 -0.745 -18.328 1 92.88 200 MET A C 1
ATOM 1480 O O . MET A 1 200 ? 5.191 -0.513 -18.766 1 92.88 200 MET A O 1
ATOM 1484 N N . ILE A 1 201 ? 3.008 -0.061 -18.672 1 95.94 201 ILE A N 1
ATOM 1485 C CA . ILE A 1 201 ? 3.1 1.05 -19.609 1 95.94 201 ILE A CA 1
ATOM 1486 C C . ILE A 1 201 ? 3.996 2.143 -19.031 1 95.94 201 ILE A C 1
ATOM 1488 O O . ILE A 1 201 ? 4.938 2.594 -19.688 1 95.94 201 ILE A O 1
ATOM 1492 N N . LEU A 1 202 ? 3.797 2.543 -17.828 1 96.69 202 LEU A N 1
ATOM 1493 C CA . LEU A 1 202 ? 4.555 3.627 -17.219 1 96.69 202 LEU A CA 1
ATOM 1494 C C . LEU A 1 202 ? 6.02 3.238 -17.047 1 96.69 202 LEU A C 1
ATOM 1496 O O . LEU A 1 202 ? 6.914 4.055 -17.266 1 96.69 202 LEU A O 1
ATOM 1500 N N . GLY A 1 203 ? 6.219 1.996 -16.578 1 94.62 203 GLY A N 1
ATOM 1501 C CA . GLY A 1 203 ? 7.59 1.531 -16.438 1 94.62 203 GLY A CA 1
ATOM 1502 C C . GLY A 1 203 ? 8.359 1.516 -17.734 1 94.62 203 GLY A C 1
ATOM 1503 O O . GLY A 1 203 ? 9.57 1.757 -17.75 1 94.62 203 GLY A O 1
ATOM 1504 N N . ASN A 1 204 ? 7.672 1.249 -18.812 1 93.38 204 ASN A N 1
ATOM 1505 C CA . ASN A 1 204 ? 8.336 1.191 -20.109 1 93.38 204 ASN A CA 1
ATOM 1506 C C . ASN A 1 204 ? 8.461 2.576 -20.734 1 93.38 204 ASN A C 1
ATOM 1508 O O . ASN A 1 204 ? 9.367 2.822 -21.531 1 93.38 204 ASN A O 1
ATOM 1512 N N . LEU A 1 205 ? 7.609 3.496 -20.359 1 95.56 205 LEU A N 1
ATOM 1513 C CA . LEU A 1 205 ? 7.652 4.855 -20.891 1 95.56 205 LEU A CA 1
ATOM 1514 C C . LEU A 1 205 ? 8.742 5.672 -20.203 1 95.56 205 LEU A C 1
ATOM 1516 O O . LEU A 1 205 ? 9.305 6.59 -20.797 1 95.56 205 LEU A O 1
ATOM 1520 N N . ASP A 1 206 ? 9.016 5.398 -18.953 1 96.69 206 ASP A N 1
ATOM 1521 C CA . ASP A 1 206 ? 9.953 6.199 -18.156 1 96.69 206 ASP A CA 1
ATOM 1522 C C . ASP A 1 206 ? 10.758 5.316 -17.203 1 96.69 206 ASP A C 1
ATOM 1524 O O . ASP A 1 206 ? 10.219 4.812 -16.219 1 96.69 206 ASP A O 1
ATOM 1528 N N . GLU A 1 207 ? 12.023 5.285 -17.359 1 94.75 207 GLU A N 1
ATOM 1529 C CA . GLU A 1 207 ? 12.914 4.461 -16.547 1 94.75 207 GLU A CA 1
ATOM 1530 C C . GLU A 1 207 ? 12.969 4.973 -15.109 1 94.75 207 GLU A C 1
ATOM 1532 O O . GLU A 1 207 ? 13.156 4.188 -14.18 1 94.75 207 GLU A O 1
ATOM 1537 N N . ASP A 1 208 ? 12.828 6.176 -14.961 1 96.44 208 ASP A N 1
ATOM 1538 C CA . ASP A 1 208 ? 12.805 6.742 -13.617 1 96.44 208 ASP A CA 1
ATOM 1539 C C . ASP A 1 208 ? 11.602 6.242 -12.828 1 96.44 208 ASP A C 1
ATOM 1541 O O . ASP A 1 208 ? 11.688 6.02 -11.617 1 96.44 208 ASP A O 1
ATOM 1545 N N . ILE A 1 209 ? 10.531 6.102 -13.484 1 97.06 209 ILE A N 1
ATOM 1546 C CA . ILE A 1 209 ? 9.336 5.574 -12.844 1 97.06 209 ILE A CA 1
ATOM 1547 C C . ILE A 1 209 ? 9.547 4.105 -12.484 1 97.06 209 ILE A C 1
ATOM 1549 O O . ILE A 1 209 ? 9.172 3.666 -11.398 1 97.06 209 ILE A O 1
ATOM 1553 N N . ARG A 1 210 ? 10.102 3.375 -13.383 1 95.12 210 ARG A N 1
ATOM 1554 C CA . ARG A 1 210 ? 10.414 1.977 -13.109 1 95.12 210 ARG A CA 1
ATOM 1555 C C . ARG A 1 210 ? 11.289 1.843 -11.867 1 95.12 210 ARG A C 1
ATOM 1557 O O . ARG A 1 210 ? 11.023 1.013 -10.992 1 95.12 210 ARG A O 1
ATOM 1564 N N . SER A 1 211 ? 12.32 2.693 -11.758 1 96.12 211 SER A N 1
ATOM 1565 C CA . SER A 1 211 ? 13.234 2.676 -10.617 1 96.12 211 SER A CA 1
ATOM 1566 C C . SER A 1 211 ? 12.516 3.076 -9.336 1 96.12 211 SER A C 1
ATOM 1568 O O . SER A 1 211 ? 12.75 2.482 -8.281 1 96.12 211 SER A O 1
ATOM 1570 N N . PHE A 1 212 ? 11.688 4.047 -9.438 1 96.56 212 PHE A N 1
ATOM 1571 C CA . PHE A 1 212 ? 10.922 4.531 -8.297 1 96.56 212 PHE A CA 1
ATOM 1572 C C . PHE A 1 212 ? 10.016 3.434 -7.754 1 96.56 212 PHE A C 1
ATOM 1574 O O . PHE A 1 212 ? 9.852 3.297 -6.539 1 96.56 212 PHE A O 1
ATOM 1581 N N . LEU A 1 213 ? 9.453 2.6 -8.641 1 97.56 213 LEU A N 1
ATOM 1582 C CA . LEU A 1 213 ? 8.43 1.625 -8.281 1 97.56 213 LEU A CA 1
ATOM 1583 C C . LEU A 1 213 ? 9.055 0.284 -7.922 1 97.56 213 LEU A C 1
ATOM 1585 O O . LEU A 1 213 ? 8.383 -0.594 -7.375 1 97.56 213 LEU A O 1
ATOM 1589 N N . ARG A 1 214 ? 10.297 0.083 -8.102 1 95.31 214 ARG A N 1
ATOM 1590 C CA . ARG A 1 214 ? 10.984 -1.191 -7.941 1 95.31 214 ARG A CA 1
ATOM 1591 C C . ARG A 1 214 ? 10.812 -1.73 -6.523 1 95.31 214 ARG A C 1
ATOM 1593 O O . ARG A 1 214 ? 10.484 -2.904 -6.336 1 95.31 214 ARG A O 1
ATOM 1600 N N . PRO A 1 215 ? 10.938 -0.885 -5.496 1 96.38 215 PRO A N 1
ATOM 1601 C CA . PRO A 1 215 ? 10.773 -1.434 -4.148 1 96.38 215 PRO A CA 1
ATOM 1602 C C . PRO A 1 215 ? 9.367 -1.963 -3.889 1 96.38 215 PRO A C 1
ATOM 1604 O O . PRO A 1 215 ? 9.164 -2.766 -2.973 1 96.38 215 PRO A O 1
ATOM 1607 N N . GLY A 1 216 ? 8.453 -1.543 -4.664 1 96.88 216 GLY A N 1
ATOM 1608 C CA . GLY A 1 216 ? 7.062 -1.945 -4.5 1 96.88 216 GLY A CA 1
ATOM 1609 C C . GLY A 1 216 ? 6.82 -3.404 -4.836 1 96.88 216 GLY A C 1
ATOM 1610 O O . GLY A 1 216 ? 5.773 -3.961 -4.492 1 96.88 216 GLY A O 1
ATOM 1611 N N . GLU A 1 217 ? 7.785 -4.023 -5.387 1 92.19 217 GLU A N 1
ATOM 1612 C CA . GLU A 1 217 ? 7.676 -5.441 -5.707 1 92.19 217 GLU A CA 1
ATOM 1613 C C . GLU A 1 217 ? 7.762 -6.305 -4.449 1 92.19 217 GLU A C 1
ATOM 1615 O O . GLU A 1 217 ? 7.371 -7.473 -4.465 1 92.19 217 GLU A O 1
ATOM 1620 N N . ILE A 1 218 ? 8.297 -5.684 -3.412 1 93.12 218 ILE A N 1
ATOM 1621 C CA . ILE A 1 218 ? 8.539 -6.512 -2.234 1 93.12 218 ILE A CA 1
ATOM 1622 C C . ILE A 1 218 ? 7.926 -5.844 -1.003 1 93.12 218 ILE A C 1
ATOM 1624 O O . ILE A 1 218 ? 7.398 -6.523 -0.119 1 93.12 218 ILE A O 1
ATOM 1628 N N . LEU A 1 219 ? 7.91 -4.59 -0.984 1 96.75 219 LEU A N 1
ATOM 1629 C CA . LEU A 1 219 ? 7.555 -3.812 0.2 1 96.75 219 LEU A CA 1
ATOM 1630 C C . LEU A 1 219 ? 6.141 -4.145 0.665 1 96.75 219 LEU A C 1
ATOM 1632 O O . LEU A 1 219 ? 5.906 -4.344 1.858 1 96.75 219 LEU A O 1
ATOM 1636 N N . PRO A 1 220 ? 5.16 -4.266 -0.252 1 97 220 PRO A N 1
ATOM 1637 C CA . PRO A 1 220 ? 3.797 -4.527 0.219 1 97 220 PRO A CA 1
ATOM 1638 C C . PRO A 1 220 ? 3.596 -5.969 0.675 1 97 220 PRO A C 1
ATOM 1640 O O . PRO A 1 220 ? 2.602 -6.281 1.337 1 97 220 PRO A O 1
ATOM 1643 N N . VAL A 1 221 ? 4.477 -6.816 0.397 1 94.75 221 VAL A N 1
ATOM 1644 C CA . VAL A 1 221 ? 4.297 -8.258 0.499 1 94.75 221 VAL A CA 1
ATOM 1645 C C . VAL A 1 221 ? 4.059 -8.648 1.955 1 94.75 221 VAL A C 1
ATOM 1647 O O . VAL A 1 221 ? 3.062 -9.305 2.273 1 94.75 221 VAL A O 1
ATOM 1650 N N . PRO A 1 222 ? 4.879 -8.234 2.898 1 96.81 222 PRO A N 1
ATOM 1651 C CA . PRO A 1 222 ? 4.602 -8.648 4.277 1 96.81 222 PRO A CA 1
ATOM 1652 C C . PRO A 1 222 ? 3.283 -8.094 4.809 1 96.81 222 PRO A C 1
ATOM 1654 O O . PRO A 1 222 ? 2.625 -8.734 5.633 1 96.81 222 PRO A O 1
ATOM 1657 N N . PHE A 1 223 ? 2.867 -7.012 4.293 1 98.38 223 PHE A N 1
ATOM 1658 C CA . PHE A 1 223 ? 1.682 -6.344 4.816 1 98.38 223 PHE A CA 1
ATOM 1659 C C . PHE A 1 223 ? 0.413 -7.004 4.289 1 98.38 223 PHE A C 1
ATOM 1661 O O . PHE A 1 223 ? -0.526 -7.25 5.051 1 98.38 223 PHE A O 1
ATOM 1668 N N . PHE A 1 224 ? 0.385 -7.23 2.963 1 96.94 224 PHE A N 1
ATOM 1669 C CA . PHE A 1 224 ? -0.835 -7.879 2.498 1 96.94 224 PHE A CA 1
ATOM 1670 C C . PHE A 1 224 ? -0.885 -9.328 2.953 1 96.94 224 PHE A C 1
ATOM 1672 O O . PHE A 1 224 ? -1.967 -9.883 3.162 1 96.94 224 PHE A O 1
ATOM 1679 N N . ALA A 1 225 ? 0.321 -9.984 3.117 1 96.31 225 ALA A N 1
ATOM 1680 C CA . ALA A 1 225 ? 0.359 -11.328 3.682 1 96.31 225 ALA A CA 1
ATOM 1681 C C . ALA A 1 225 ? -0.231 -11.352 5.09 1 96.31 225 ALA A C 1
ATOM 1683 O O . ALA A 1 225 ? -1.047 -12.219 5.414 1 96.31 225 ALA A O 1
ATOM 1684 N N . PHE A 1 226 ? 0.176 -10.422 5.898 1 98.19 226 PHE A N 1
ATOM 1685 C CA . PHE A 1 226 ? -0.361 -10.312 7.25 1 98.19 226 PHE A CA 1
ATOM 1686 C C . PHE A 1 226 ? -1.874 -10.133 7.219 1 98.19 226 PHE A C 1
ATOM 1688 O O . PHE A 1 226 ? -2.6 -10.797 7.969 1 98.19 226 PHE A O 1
ATOM 1695 N N . ALA A 1 227 ? -2.355 -9.266 6.418 1 97.81 227 ALA A N 1
ATOM 1696 C CA . ALA A 1 227 ? -3.785 -8.977 6.332 1 97.81 227 ALA A CA 1
ATOM 1697 C C . ALA A 1 227 ? -4.562 -10.203 5.859 1 97.81 227 ALA A C 1
ATOM 1699 O O . ALA A 1 227 ? -5.676 -10.453 6.324 1 97.81 227 ALA A O 1
ATOM 1700 N N . LEU A 1 228 ? -3.998 -10.891 4.871 1 95.62 228 LEU A N 1
ATOM 1701 C CA . LEU A 1 228 ? -4.621 -12.133 4.438 1 95.62 228 LEU A CA 1
ATOM 1702 C C . LEU A 1 228 ? -4.719 -13.125 5.594 1 95.62 228 LEU A C 1
ATOM 1704 O O . LEU A 1 228 ? -5.77 -13.734 5.812 1 95.62 228 LEU A O 1
ATOM 1708 N N . GLY A 1 229 ? -3.648 -13.25 6.309 1 97.12 229 GLY A N 1
ATOM 1709 C CA . GLY A 1 229 ? -3.641 -14.125 7.465 1 97.12 229 GLY A CA 1
ATOM 1710 C C . GLY A 1 229 ? -4.633 -13.711 8.539 1 97.12 229 GLY A C 1
ATOM 1711 O O . GLY A 1 229 ? -5.195 -14.562 9.227 1 97.12 229 GLY A O 1
ATOM 1712 N N . ALA A 1 230 ? -4.852 -12.438 8.68 1 97.69 230 ALA A N 1
ATOM 1713 C CA . ALA A 1 230 ? -5.742 -11.891 9.703 1 97.69 230 ALA A CA 1
ATOM 1714 C C . ALA A 1 230 ? -7.195 -12.25 9.406 1 97.69 230 ALA A C 1
ATOM 1716 O O . ALA A 1 230 ? -8.109 -11.773 10.086 1 97.69 230 ALA A O 1
ATOM 1717 N N . GLY A 1 231 ? -7.422 -13.047 8.438 1 94.06 231 GLY A N 1
ATOM 1718 C CA . GLY A 1 231 ? -8.734 -13.602 8.148 1 94.06 231 GLY A CA 1
ATOM 1719 C C . GLY A 1 231 ? -8.773 -15.117 8.227 1 94.06 231 GLY A C 1
ATOM 1720 O O . GLY A 1 231 ? -9.773 -15.734 7.859 1 94.06 231 GLY A O 1
ATOM 1721 N N . MET A 1 232 ? -7.711 -15.68 8.703 1 95.75 232 MET A N 1
ATOM 1722 C CA . MET A 1 232 ? -7.582 -17.125 8.695 1 95.75 232 MET A CA 1
ATOM 1723 C C . MET A 1 232 ? -7.434 -17.672 10.109 1 95.75 232 MET A C 1
ATOM 1725 O O . MET A 1 232 ? -7.16 -16.922 11.047 1 95.75 232 MET A O 1
ATOM 1729 N N . ASN A 1 233 ? -7.703 -18.953 10.258 1 96.25 233 ASN A N 1
ATOM 1730 C CA . ASN A 1 233 ? -7.406 -19.703 11.477 1 96.25 233 ASN A CA 1
ATOM 1731 C C . ASN A 1 233 ? -5.996 -20.281 11.453 1 96.25 233 ASN A C 1
ATOM 1733 O O . ASN A 1 233 ? -5.629 -20.984 10.508 1 96.25 233 ASN A O 1
ATOM 1737 N N . PHE A 1 234 ? -5.316 -20.016 12.547 1 97 234 PHE A N 1
ATOM 1738 C CA . PHE A 1 234 ? -3.922 -20.422 12.625 1 97 234 PHE A CA 1
ATOM 1739 C C . PHE A 1 234 ? -3.801 -21.953 12.539 1 97 234 PHE A C 1
ATOM 1741 O O . PHE A 1 234 ? -2.828 -22.469 11.992 1 97 234 PHE A O 1
ATOM 1748 N N . ALA A 1 235 ? -4.734 -22.688 12.969 1 96.25 235 ALA A N 1
ATOM 1749 C CA . ALA A 1 235 ? -4.707 -24.141 13.016 1 96.25 235 ALA A CA 1
ATOM 1750 C C . ALA A 1 235 ? -4.684 -24.734 11.617 1 96.25 235 ALA A C 1
ATOM 1752 O O . ALA A 1 235 ? -4.277 -25.891 11.422 1 96.25 235 ALA A O 1
ATOM 1753 N N . LEU A 1 236 ? -5.07 -23.969 10.672 1 94.56 236 LEU A N 1
ATOM 1754 C CA . LEU A 1 236 ? -5.109 -24.422 9.281 1 94.56 236 LEU A CA 1
ATOM 1755 C C . LEU A 1 236 ? -3.727 -24.859 8.812 1 94.56 236 LEU A C 1
ATOM 1757 O O . LEU A 1 236 ? -3.602 -25.797 8.031 1 94.56 236 LEU A O 1
ATOM 1761 N N . PHE A 1 237 ? -2.715 -24.266 9.32 1 94.31 237 PHE A N 1
ATOM 1762 C CA . PHE A 1 237 ? -1.349 -24.516 8.867 1 94.31 237 PHE A CA 1
ATOM 1763 C C . PHE A 1 237 ? -0.8 -25.797 9.461 1 94.31 237 PHE A C 1
ATOM 1765 O O . PHE A 1 237 ? 0.24 -26.297 9.023 1 94.31 237 PHE A O 1
ATOM 1772 N N . PHE A 1 238 ? -1.519 -26.312 10.406 1 95.31 238 PHE A N 1
ATOM 1773 C CA . PHE A 1 238 ? -1.058 -27.531 11.062 1 95.31 238 PHE A CA 1
ATOM 1774 C C . PHE A 1 238 ? -2.025 -28.672 10.812 1 95.31 238 PHE A C 1
ATOM 1776 O O . PHE A 1 238 ? -1.814 -29.797 11.297 1 95.31 238 PHE A O 1
ATOM 1783 N N . ASN A 1 239 ? -3.121 -28.375 10.148 1 95.81 239 ASN A N 1
ATOM 1784 C CA . ASN A 1 239 ? -4.023 -29.438 9.711 1 95.81 239 ASN A CA 1
ATOM 1785 C C . ASN A 1 239 ? -3.334 -30.406 8.75 1 95.81 239 ASN A C 1
ATOM 1787 O O . ASN A 1 239 ? -2.855 -30 7.688 1 95.81 239 ASN A O 1
ATOM 1791 N N . PRO A 1 240 ? -3.297 -31.625 9.094 1 95.19 240 PRO A N 1
ATOM 1792 C CA . PRO A 1 240 ? -2.555 -32.594 8.273 1 95.19 240 PRO A CA 1
ATOM 1793 C C . PRO A 1 240 ? -3.043 -32.656 6.832 1 95.19 240 PRO A C 1
ATOM 1795 O O . PRO A 1 240 ? -2.242 -32.844 5.91 1 95.19 240 PRO A O 1
ATOM 1798 N N . GLU A 1 241 ? -4.262 -32.5 6.668 1 94.25 241 GLU A N 1
ATOM 1799 C CA . GLU A 1 241 ? -4.805 -32.5 5.312 1 94.25 241 GLU A CA 1
ATOM 1800 C C . GLU A 1 241 ? -4.32 -31.297 4.512 1 94.25 241 GLU A C 1
ATOM 1802 O O . GLU A 1 241 ? -3.98 -31.438 3.334 1 94.25 241 GLU A O 1
ATOM 1807 N N . VAL A 1 242 ? -4.305 -30.156 5.156 1 95.62 242 VAL A N 1
ATOM 1808 C CA . VAL A 1 242 ? -3.859 -28.938 4.508 1 95.62 242 VAL A CA 1
ATOM 1809 C C . VAL A 1 242 ? -2.357 -29 4.242 1 95.62 242 VAL A C 1
ATOM 1811 O O . VAL A 1 242 ? -1.898 -28.656 3.15 1 95.62 242 VAL A O 1
ATOM 1814 N N . VAL A 1 243 ? -1.667 -29.469 5.195 1 97.06 243 VAL A N 1
ATOM 1815 C CA . VAL A 1 243 ? -0.22 -29.609 5.07 1 97.06 243 VAL A CA 1
ATOM 1816 C C . VAL A 1 243 ? 0.107 -30.594 3.951 1 97.06 243 VAL A C 1
ATOM 1818 O O . VAL A 1 243 ? 0.961 -30.328 3.104 1 97.06 243 VAL A O 1
ATOM 1821 N N . GLY A 1 244 ? -0.579 -31.703 3.996 1 97.62 244 GLY A N 1
ATOM 1822 C CA . GLY A 1 244 ? -0.372 -32.688 2.961 1 97.62 244 GLY A CA 1
ATOM 1823 C C . GLY A 1 244 ? -0.633 -32.188 1.562 1 97.62 244 GLY A C 1
ATOM 1824 O O . GLY A 1 244 ? 0.141 -32.438 0.639 1 97.62 244 GLY A O 1
ATOM 1825 N N . ALA A 1 245 ? -1.694 -31.469 1.433 1 97.62 245 ALA A N 1
ATOM 1826 C CA . ALA A 1 245 ? -2.041 -30.891 0.139 1 97.62 245 ALA A CA 1
ATOM 1827 C C . ALA A 1 245 ? -0.989 -29.875 -0.306 1 97.62 245 ALA A C 1
ATOM 1829 O O . ALA A 1 245 ? -0.642 -29.812 -1.487 1 97.62 245 ALA A O 1
ATOM 1830 N N . GLY A 1 246 ? -0.54 -29.031 0.633 1 98.06 246 GLY A N 1
ATOM 1831 C CA . GLY A 1 246 ? 0.49 -28.047 0.323 1 98.06 246 GLY A CA 1
ATOM 1832 C C . GLY A 1 246 ? 1.798 -28.672 -0.119 1 98.06 246 GLY A C 1
ATOM 1833 O O . GLY A 1 246 ? 2.428 -28.203 -1.069 1 98.06 246 GLY A O 1
ATOM 1834 N N . ILE A 1 247 ? 2.168 -29.734 0.566 1 98.19 247 ILE A N 1
ATOM 1835 C CA . ILE A 1 247 ? 3.385 -30.453 0.209 1 98.19 247 ILE A CA 1
ATOM 1836 C C . ILE A 1 247 ? 3.23 -31.062 -1.178 1 98.19 247 ILE A C 1
ATOM 1838 O O . ILE A 1 247 ? 4.121 -30.953 -2.021 1 98.19 247 ILE A O 1
ATOM 1842 N N . ALA A 1 248 ? 2.121 -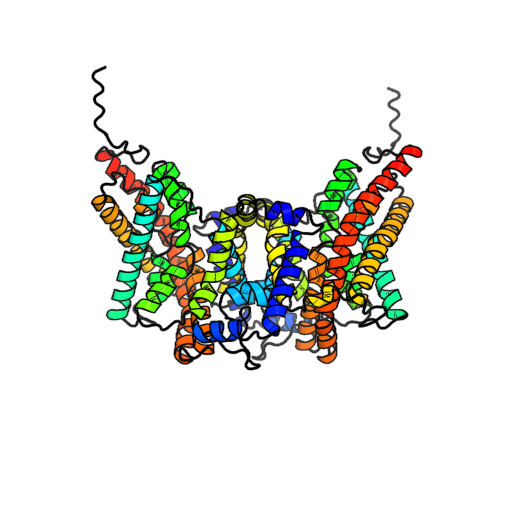31.703 -1.379 1 98.06 248 ALA A N 1
ATOM 1843 C CA . ALA A 1 248 ? 1.854 -32.281 -2.688 1 98.06 248 ALA A CA 1
ATOM 1844 C C . ALA A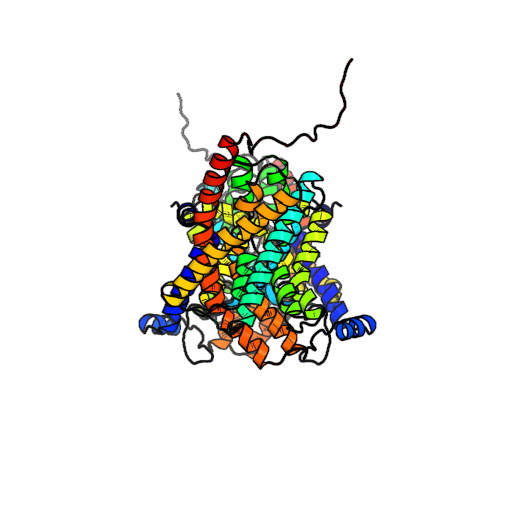 1 248 ? 1.916 -31.234 -3.789 1 98.06 248 ALA A C 1
ATOM 1846 O O . ALA A 1 248 ? 2.467 -31.484 -4.863 1 98.06 248 ALA A O 1
ATOM 1847 N N . LEU A 1 249 ? 1.345 -30.156 -3.51 1 98.12 249 LEU A N 1
ATOM 1848 C CA . LEU A 1 249 ? 1.326 -29.047 -4.457 1 98.12 249 LEU A CA 1
ATOM 1849 C C . LEU A 1 249 ? 2.744 -28.594 -4.777 1 98.12 249 LEU A C 1
ATOM 1851 O O . LEU A 1 249 ? 3.072 -28.344 -5.941 1 98.12 249 LEU A O 1
ATOM 1855 N N . GLY A 1 250 ? 3.582 -28.406 -3.773 1 98.19 250 GLY A N 1
ATOM 1856 C CA . GLY A 1 250 ? 4.973 -28.031 -3.975 1 98.19 250 GLY A CA 1
ATOM 1857 C C . GLY A 1 250 ? 5.754 -29.062 -4.773 1 98.19 250 GLY A C 1
ATOM 1858 O O . GLY A 1 250 ? 6.504 -28.703 -5.684 1 98.19 250 GLY A O 1
ATOM 1859 N N . LEU A 1 251 ? 5.527 -30.328 -4.441 1 98.38 251 LEU A N 1
ATOM 1860 C CA . LEU A 1 251 ? 6.191 -31.406 -5.16 1 98.38 251 LEU A CA 1
ATOM 1861 C C . LEU A 1 251 ? 5.77 -31.422 -6.629 1 98.38 251 LEU A C 1
ATOM 1863 O O . LEU A 1 251 ? 6.617 -31.516 -7.52 1 98.38 251 LEU A O 1
ATOM 1867 N N . MET A 1 252 ? 4.508 -31.328 -6.832 1 98.25 252 MET A N 1
ATOM 1868 C CA . MET A 1 252 ? 4 -31.328 -8.203 1 98.25 252 MET A CA 1
ATOM 1869 C C . MET A 1 252 ? 4.562 -30.141 -8.984 1 98.25 252 MET A C 1
ATOM 1871 O O . MET A 1 252 ? 4.93 -30.281 -10.148 1 98.25 252 MET A O 1
ATOM 1875 N N . THR A 1 253 ? 4.602 -28.984 -8.312 1 98.31 253 THR A N 1
ATOM 1876 C CA . THR A 1 253 ? 5.102 -27.797 -8.984 1 98.31 253 THR A CA 1
ATOM 1877 C C . THR A 1 253 ? 6.555 -27.984 -9.414 1 98.31 253 THR A C 1
ATOM 1879 O O . THR A 1 253 ? 6.902 -27.734 -10.57 1 98.31 253 THR A O 1
ATOM 1882 N N . THR A 1 254 ? 7.367 -28.438 -8.5 1 98.44 254 THR A N 1
ATOM 1883 C CA . THR A 1 254 ? 8.789 -28.594 -8.797 1 98.44 254 THR A CA 1
ATOM 1884 C C . THR A 1 254 ? 9.008 -29.688 -9.836 1 98.44 254 THR A C 1
ATOM 1886 O O . THR A 1 254 ? 9.727 -29.484 -10.82 1 98.44 254 THR A O 1
ATOM 1889 N N . ILE A 1 255 ? 8.367 -30.781 -9.688 1 98.44 255 ILE A N 1
ATOM 1890 C CA . ILE A 1 255 ? 8.641 -31.969 -10.508 1 98.44 255 ILE A CA 1
ATOM 1891 C C . ILE A 1 255 ? 7.977 -31.797 -11.875 1 98.44 255 ILE A C 1
ATOM 1893 O O . ILE A 1 255 ? 8.641 -31.906 -12.906 1 98.44 255 ILE A O 1
ATOM 1897 N N . LEU A 1 256 ? 6.75 -31.5 -11.875 1 98.62 256 LEU A N 1
ATOM 1898 C CA . LEU A 1 256 ? 6.004 -31.516 -13.125 1 98.62 256 LEU A CA 1
ATOM 1899 C C . LEU A 1 256 ? 6.316 -30.281 -13.969 1 98.62 256 LEU A C 1
ATOM 1901 O O . LEU A 1 256 ? 6.453 -30.391 -15.188 1 98.62 256 LEU A O 1
ATOM 1905 N N . THR A 1 257 ? 6.309 -29.094 -13.367 1 98.12 257 THR A N 1
ATOM 1906 C CA . THR A 1 257 ? 6.641 -27.922 -14.172 1 98.12 257 THR A CA 1
ATOM 1907 C C . THR A 1 257 ? 8.117 -27.938 -14.57 1 98.12 257 THR A C 1
ATOM 1909 O O . THR A 1 257 ? 8.477 -27.469 -15.648 1 98.12 257 THR A O 1
ATOM 1912 N N . GLY A 1 258 ? 9.016 -28.453 -13.688 1 98.25 258 GLY A N 1
ATOM 1913 C CA . GLY A 1 258 ? 10.406 -28.656 -14.07 1 98.25 258 GLY A CA 1
ATOM 1914 C C . GLY A 1 258 ? 10.578 -29.578 -15.266 1 98.25 258 GLY A C 1
ATOM 1915 O O . GLY A 1 258 ? 11.258 -29.219 -16.234 1 98.25 258 GLY A O 1
ATOM 1916 N N . LEU A 1 259 ? 9.906 -30.734 -15.203 1 98.31 259 LEU A N 1
ATOM 1917 C CA . LEU A 1 259 ? 9.977 -31.703 -16.297 1 98.31 259 LEU A CA 1
ATOM 1918 C C . LEU A 1 259 ? 9.367 -31.125 -17.578 1 98.31 259 LEU A C 1
ATOM 1920 O O . LEU A 1 259 ? 9.914 -31.312 -18.656 1 98.31 259 LEU A O 1
ATOM 1924 N N . GLY A 1 260 ? 8.234 -30.469 -17.453 1 98.31 260 GLY A N 1
ATOM 1925 C CA . GLY A 1 260 ? 7.645 -29.812 -18.609 1 98.31 260 GLY A CA 1
ATOM 1926 C C . GLY A 1 260 ? 8.57 -28.797 -19.25 1 98.31 260 GLY A C 1
ATOM 1927 O O . GLY A 1 260 ? 8.68 -28.734 -20.469 1 98.31 260 GLY A O 1
ATOM 1928 N N . GLY A 1 261 ? 9.211 -28 -18.422 1 98.06 261 GLY A N 1
ATOM 1929 C CA . GLY A 1 261 ? 10.172 -27.031 -18.922 1 98.06 261 GLY A CA 1
ATOM 1930 C C . GLY A 1 261 ? 11.359 -27.672 -19.625 1 98.06 261 GLY A C 1
ATOM 1931 O O . GLY A 1 261 ? 11.805 -27.188 -20.672 1 98.06 261 GLY A O 1
ATOM 1932 N N . ILE A 1 262 ? 11.867 -28.75 -19.047 1 98.06 262 ILE A N 1
ATOM 1933 C CA . ILE A 1 262 ? 12.984 -29.469 -19.641 1 98.06 262 ILE A CA 1
ATOM 1934 C C . ILE A 1 262 ? 12.586 -30 -21.016 1 98.06 262 ILE A C 1
ATOM 1936 O O . ILE A 1 262 ? 13.344 -29.891 -21.984 1 98.06 262 ILE A O 1
ATOM 1940 N N . LEU A 1 263 ? 11.445 -30.562 -21.109 1 98.38 263 LEU A N 1
ATOM 1941 C CA . LEU A 1 263 ? 10.961 -31.125 -22.375 1 98.38 263 LEU A CA 1
ATOM 1942 C C . LEU A 1 263 ? 10.859 -30.031 -23.438 1 98.38 263 LEU A C 1
ATOM 1944 O O . LEU A 1 263 ? 11.25 -30.25 -24.594 1 98.38 263 LEU A O 1
ATOM 1948 N N . VAL A 1 264 ? 10.312 -28.891 -23.031 1 98.31 264 VAL A N 1
ATOM 1949 C CA . VAL A 1 264 ? 10.164 -27.781 -23.984 1 98.31 264 VAL A CA 1
ATOM 1950 C C . VAL A 1 264 ? 11.539 -27.281 -24.391 1 98.31 264 VAL A C 1
ATOM 1952 O O . VAL A 1 264 ? 11.773 -27 -25.578 1 98.31 264 VAL A O 1
ATOM 1955 N N . PHE A 1 265 ? 12.438 -27.125 -23.406 1 97.38 265 PHE A N 1
ATOM 1956 C CA . PHE A 1 265 ? 13.789 -26.688 -23.734 1 97.38 265 PHE A CA 1
ATOM 1957 C C . PHE A 1 265 ? 14.453 -27.688 -24.688 1 97.38 265 PHE A C 1
ATOM 1959 O O . PHE A 1 265 ? 15.164 -27.297 -25.609 1 97.38 265 PHE A O 1
ATOM 1966 N N . LYS A 1 266 ? 14.234 -28.953 -24.5 1 96.94 266 LYS A N 1
ATOM 1967 C CA . LYS A 1 266 ? 14.773 -29.984 -25.375 1 96.94 266 LYS A CA 1
ATOM 1968 C C . LYS A 1 266 ? 14.195 -29.859 -26.781 1 96.94 266 LYS A C 1
ATOM 1970 O O . LYS A 1 266 ? 14.922 -29.938 -27.781 1 96.94 266 LYS A O 1
ATOM 1975 N N . LEU A 1 267 ? 12.961 -29.656 -26.875 1 97.56 267 LEU A N 1
ATOM 1976 C CA . LEU A 1 267 ? 12.273 -29.531 -28.156 1 97.56 267 LEU A CA 1
ATOM 1977 C C . LEU A 1 267 ? 12.797 -28.312 -28.938 1 97.56 267 LEU A C 1
ATOM 1979 O O . LEU A 1 267 ? 12.859 -28.344 -30.156 1 97.56 267 LEU A O 1
ATOM 1983 N N . PHE A 1 268 ? 13.164 -27.328 -28.203 1 96.62 268 PHE A N 1
ATOM 1984 C CA . PHE A 1 268 ? 13.609 -26.109 -28.859 1 96.62 268 PHE A CA 1
ATOM 1985 C C . PHE A 1 268 ? 15.133 -26.031 -28.859 1 96.62 268 PHE A C 1
ATOM 1987 O O . PHE A 1 268 ? 15.703 -24.953 -29.094 1 96.62 268 PHE A O 1
ATOM 1994 N N . LYS A 1 269 ? 15.836 -27.062 -28.5 1 94.25 269 LYS A N 1
ATOM 1995 C CA . LYS A 1 269 ? 17.266 -27.297 -28.688 1 94.25 269 LYS A CA 1
ATOM 1996 C C . LYS A 1 269 ? 18.094 -26.406 -27.766 1 94.25 269 LYS A C 1
ATOM 1998 O O . LYS A 1 269 ? 19.125 -25.875 -28.188 1 94.25 269 LYS A O 1
ATOM 2003 N N . GLU A 1 270 ? 17.5 -26.172 -26.656 1 94.38 270 GLU A N 1
ATOM 2004 C CA . GLU A 1 270 ? 18.328 -25.578 -25.609 1 94.38 270 GLU A CA 1
ATOM 2005 C C . GLU A 1 270 ? 19.188 -26.625 -24.922 1 94.38 270 GLU A C 1
ATOM 2007 O O . GLU A 1 270 ? 18.703 -27.719 -24.594 1 94.38 270 GLU A O 1
ATOM 2012 N N . ARG A 1 271 ? 20.438 -26.281 -24.75 1 92.88 271 ARG A N 1
ATOM 2013 C CA . ARG A 1 271 ? 21.391 -27.281 -24.297 1 92.88 271 ARG A CA 1
ATOM 2014 C C . ARG A 1 271 ? 21.312 -27.438 -22.781 1 92.88 271 ARG A C 1
ATOM 2016 O O . ARG A 1 271 ? 21.438 -28.547 -22.25 1 92.88 271 ARG A O 1
ATOM 2023 N N . SER A 1 272 ? 21.172 -26.359 -22.094 1 96.25 272 SER A N 1
ATOM 2024 C CA . SER A 1 272 ? 21.156 -26.391 -20.641 1 96.25 272 SER A CA 1
ATOM 2025 C C . SER A 1 272 ? 19.734 -26.375 -20.094 1 96.25 272 SER A C 1
ATOM 2027 O O . SER A 1 272 ? 18.875 -25.656 -20.609 1 96.25 272 SER A O 1
ATOM 2029 N N . TYR A 1 273 ? 19.484 -27.156 -19.047 1 97.56 273 TYR A N 1
ATOM 2030 C CA . TYR A 1 273 ? 18.156 -27.266 -18.453 1 97.56 273 TYR A CA 1
ATOM 2031 C C . TYR A 1 273 ? 18.125 -26.594 -17.094 1 97.56 273 TYR A C 1
ATOM 2033 O O . TYR A 1 273 ? 17.188 -26.812 -16.297 1 97.56 273 TYR A O 1
ATOM 2041 N N . ILE A 1 274 ? 19.047 -25.734 -16.797 1 97.94 274 ILE A N 1
ATOM 2042 C CA . ILE A 1 274 ? 19.125 -25.031 -15.531 1 97.94 274 ILE A CA 1
ATOM 2043 C C . ILE A 1 274 ? 17.922 -24.094 -15.383 1 97.94 274 ILE A C 1
ATOM 2045 O O . ILE A 1 274 ? 17.266 -24.078 -14.336 1 97.94 274 ILE A O 1
ATOM 2049 N N . ALA A 1 275 ? 17.562 -23.375 -16.422 1 97.88 275 ALA A N 1
ATOM 2050 C CA . ALA A 1 275 ? 16.547 -22.344 -16.375 1 97.88 275 ALA A CA 1
ATOM 2051 C C . ALA A 1 275 ? 15.172 -22.922 -16.062 1 97.88 275 ALA A C 1
ATOM 2053 O O . ALA A 1 275 ? 14.469 -22.438 -15.188 1 97.88 275 ALA A O 1
ATOM 2054 N N . PRO A 1 276 ? 14.758 -24 -16.766 1 98.25 276 PRO A N 1
ATOM 2055 C CA . PRO A 1 276 ? 13.43 -24.547 -16.469 1 98.25 276 PRO A CA 1
ATOM 2056 C C . PRO A 1 276 ? 13.312 -25.094 -15.055 1 98.25 276 PRO A C 1
ATOM 2058 O O . PRO A 1 276 ? 12.258 -24.969 -14.43 1 98.25 276 PRO A O 1
ATOM 2061 N N . VAL A 1 277 ? 14.336 -25.656 -14.531 1 98.44 277 VAL A N 1
ATOM 2062 C CA . VAL A 1 277 ? 14.305 -26.203 -13.18 1 98.44 277 VAL A CA 1
ATOM 2063 C C . VAL A 1 277 ? 14.352 -25.078 -12.156 1 98.44 277 VAL A C 1
ATOM 2065 O O . VAL A 1 277 ? 13.711 -25.141 -11.109 1 98.44 277 VAL A O 1
ATOM 2068 N N . ALA A 1 278 ? 15.109 -24.031 -12.484 1 97.88 278 ALA A N 1
ATOM 2069 C CA . ALA A 1 278 ? 15.18 -22.859 -11.617 1 97.88 278 ALA A CA 1
ATOM 2070 C C . ALA A 1 278 ? 13.828 -22.156 -11.523 1 97.88 278 ALA A C 1
ATOM 2072 O O . ALA A 1 278 ? 13.508 -21.547 -10.5 1 97.88 278 ALA A O 1
ATOM 2073 N N . GLU A 1 279 ? 13.008 -22.266 -12.57 1 97.31 279 GLU A N 1
ATOM 2074 C CA . GLU A 1 279 ? 11.703 -21.609 -12.641 1 97.31 279 GLU A CA 1
ATOM 2075 C C . GLU A 1 279 ? 10.625 -22.453 -11.969 1 97.31 279 GLU A C 1
ATOM 2077 O O . GLU A 1 279 ? 9.516 -21.969 -11.727 1 97.31 279 GLU A O 1
ATOM 2082 N N . ALA A 1 280 ? 10.891 -23.703 -11.602 1 97.94 280 ALA A N 1
ATOM 2083 C CA . ALA A 1 280 ? 9.906 -24.672 -11.141 1 97.94 280 ALA A CA 1
ATOM 2084 C C . ALA A 1 280 ? 9.586 -24.469 -9.664 1 97.94 280 ALA A C 1
ATOM 2086 O O . ALA A 1 280 ? 9.695 -25.406 -8.867 1 97.94 280 ALA A O 1
ATOM 2087 N N . SER A 1 281 ? 9.164 -23.312 -9.328 1 97.12 281 SER A N 1
ATOM 2088 C CA . SER A 1 281 ? 8.852 -22.938 -7.949 1 97.12 281 SER A CA 1
ATOM 2089 C C . SER A 1 281 ? 7.523 -22.203 -7.855 1 97.12 281 SER A C 1
ATOM 2091 O O . SER A 1 281 ? 6.945 -21.828 -8.875 1 97.12 281 SER A O 1
ATOM 2093 N N . THR A 1 282 ? 6.949 -22.156 -6.68 1 96.38 282 THR A N 1
ATOM 2094 C CA . THR A 1 282 ? 5.812 -21.312 -6.344 1 96.38 282 THR A CA 1
ATOM 2095 C C . THR A 1 282 ? 6.277 -20.031 -5.656 1 96.38 282 THR A C 1
ATOM 2097 O O . THR A 1 282 ? 6.996 -20.078 -4.66 1 96.38 282 THR A O 1
ATOM 2100 N N . ALA A 1 283 ? 5.922 -18.938 -6.23 1 92.81 283 ALA A N 1
ATOM 2101 C CA . ALA A 1 283 ? 6.312 -17.656 -5.648 1 92.81 283 ALA A CA 1
ATOM 2102 C C . ALA A 1 283 ? 5.441 -17.312 -4.445 1 92.81 283 ALA A C 1
ATOM 2104 O O . ALA A 1 283 ? 4.297 -17.766 -4.348 1 92.81 283 ALA A O 1
ATOM 2105 N N . GLY A 1 284 ? 6.031 -16.5 -3.553 1 89.5 284 GLY A N 1
ATOM 2106 C CA . GLY A 1 284 ? 5.242 -15.984 -2.445 1 89.5 284 GLY A CA 1
ATOM 2107 C C . GLY A 1 284 ? 4.035 -15.18 -2.895 1 89.5 284 GLY A C 1
ATOM 2108 O O . GLY A 1 284 ? 2.99 -15.203 -2.238 1 89.5 284 GLY A O 1
ATOM 2109 N N . ASN A 1 285 ? 4.145 -14.523 -3.93 1 87.75 285 ASN A N 1
ATOM 2110 C CA . ASN A 1 285 ? 3.057 -13.664 -4.395 1 87.75 285 ASN A CA 1
ATOM 2111 C C . ASN A 1 285 ? 1.845 -14.484 -4.828 1 87.75 285 ASN A C 1
ATOM 2113 O O . ASN A 1 285 ? 0.738 -13.953 -4.938 1 87.75 285 ASN A O 1
ATOM 2117 N N . ALA A 1 286 ? 1.998 -15.766 -5.125 1 93.5 286 ALA A N 1
ATOM 2118 C CA . ALA A 1 286 ? 0.884 -16.641 -5.488 1 93.5 286 ALA A CA 1
ATOM 2119 C C . ALA A 1 286 ? -0.092 -16.797 -4.324 1 93.5 286 ALA A C 1
ATOM 2121 O O . ALA A 1 286 ? -1.253 -17.156 -4.527 1 93.5 286 ALA A O 1
ATOM 2122 N N . VAL A 1 287 ? 0.369 -16.531 -3.197 1 93.31 287 VAL A N 1
ATOM 2123 C CA . VAL A 1 287 ? -0.434 -16.656 -1.984 1 93.31 287 VAL A CA 1
ATOM 2124 C C . VAL A 1 287 ? -1.608 -15.68 -2.041 1 93.31 287 VAL A C 1
ATOM 2126 O O . VAL A 1 287 ? -2.668 -15.938 -1.465 1 93.31 287 VAL A O 1
ATOM 2129 N N . GLY A 1 288 ? -1.451 -14.602 -2.764 1 91.94 288 GLY A N 1
ATOM 2130 C CA . GLY A 1 288 ? -2.506 -13.609 -2.885 1 91.94 288 GLY A CA 1
ATOM 2131 C C . GLY A 1 288 ? -3.465 -13.891 -4.027 1 91.94 288 GLY A C 1
ATOM 2132 O O . GLY A 1 288 ? -4.512 -13.25 -4.137 1 91.94 288 GLY A O 1
ATOM 2133 N N . THR A 1 289 ? -3.18 -14.875 -4.816 1 94.25 289 THR A N 1
ATOM 2134 C CA . THR A 1 289 ? -3.932 -15.133 -6.039 1 94.25 289 THR A CA 1
ATOM 2135 C C . THR A 1 289 ? -5.355 -15.57 -5.711 1 94.25 289 THR A C 1
ATOM 2137 O O . THR A 1 289 ? -6.309 -15.125 -6.352 1 94.25 289 THR A O 1
ATOM 2140 N N . PRO A 1 290 ? -5.586 -16.438 -4.719 1 95.62 290 PRO A N 1
ATOM 2141 C CA . PRO A 1 290 ? -6.969 -16.812 -4.398 1 95.62 290 PRO A CA 1
ATOM 2142 C C . PRO A 1 290 ? -7.836 -15.602 -4.039 1 95.62 290 PRO A C 1
ATOM 2144 O O . PRO A 1 290 ? -9 -15.531 -4.445 1 95.62 290 PRO A O 1
ATOM 2147 N N . ALA A 1 291 ? -7.254 -14.734 -3.32 1 93.62 291 ALA A N 1
ATOM 2148 C CA . ALA A 1 291 ? -7.984 -13.523 -2.963 1 93.62 291 ALA A CA 1
ATOM 2149 C C . ALA A 1 291 ? -8.297 -12.68 -4.199 1 93.62 291 ALA A C 1
ATOM 2151 O O . ALA A 1 291 ? -9.367 -12.078 -4.297 1 93.62 291 ALA A O 1
ATOM 2152 N N . ALA A 1 292 ? -7.387 -12.641 -5.074 1 91.31 292 ALA A N 1
ATOM 2153 C CA . ALA A 1 292 ? -7.598 -11.922 -6.324 1 91.31 292 ALA A CA 1
ATOM 2154 C C . ALA A 1 292 ? -8.734 -12.539 -7.133 1 91.31 292 ALA A C 1
ATOM 2156 O O . ALA A 1 292 ? -9.562 -11.82 -7.703 1 91.31 292 ALA A O 1
ATOM 2157 N N . ILE A 1 293 ? -8.75 -13.812 -7.156 1 93.31 293 ILE A N 1
ATOM 2158 C CA . ILE A 1 293 ? -9.781 -14.523 -7.898 1 93.31 293 ILE A CA 1
ATOM 2159 C C . ILE A 1 293 ? -11.141 -14.297 -7.238 1 93.31 293 ILE A C 1
ATOM 2161 O O . ILE A 1 293 ? -12.148 -14.086 -7.922 1 93.31 293 ILE A O 1
ATOM 2165 N N . ALA A 1 294 ? -11.164 -14.352 -5.98 1 93.94 294 ALA A N 1
ATOM 2166 C CA . ALA A 1 294 ? -12.406 -14.102 -5.25 1 93.94 294 ALA A CA 1
ATOM 2167 C C . ALA A 1 294 ? -12.914 -12.688 -5.52 1 93.94 294 ALA A C 1
ATOM 2169 O O . ALA A 1 294 ? -14.117 -12.477 -5.676 1 93.94 294 ALA A O 1
ATOM 2170 N N . ALA A 1 295 ? -12.008 -11.766 -5.555 1 90.75 295 ALA A N 1
ATOM 2171 C CA . ALA A 1 295 ? -12.383 -10.383 -5.848 1 90.75 295 ALA A CA 1
ATOM 2172 C C . ALA A 1 295 ? -12.945 -10.266 -7.262 1 90.75 295 ALA A C 1
ATOM 2174 O O . ALA A 1 295 ? -13.922 -9.539 -7.484 1 90.75 295 ALA A O 1
ATOM 2175 N N . ALA A 1 296 ? -12.352 -10.93 -8.148 1 90.69 296 ALA A N 1
ATOM 2176 C CA . ALA A 1 296 ? -12.836 -10.945 -9.531 1 90.69 296 ALA A CA 1
ATOM 2177 C C . ALA A 1 296 ? -14.227 -11.57 -9.609 1 90.69 296 ALA A C 1
ATOM 2179 O O . ALA A 1 296 ? -15.102 -11.062 -10.32 1 90.69 296 ALA A O 1
ATOM 2180 N N . ALA A 1 297 ? -14.391 -12.617 -8.891 1 92.44 297 ALA A N 1
ATOM 2181 C CA . ALA A 1 297 ? -15.688 -13.297 -8.875 1 92.44 297 ALA A CA 1
ATOM 2182 C C . ALA A 1 297 ? -16.766 -12.406 -8.273 1 92.44 297 ALA A C 1
ATOM 2184 O O . ALA A 1 297 ? -17.891 -12.367 -8.773 1 92.44 297 ALA A O 1
ATOM 2185 N N . ALA A 1 298 ? -16.422 -11.727 -7.285 1 90.06 298 ALA A N 1
ATOM 2186 C CA . ALA A 1 298 ? -17.359 -10.805 -6.656 1 90.06 298 ALA A CA 1
ATOM 2187 C C . ALA A 1 298 ? -17.781 -9.711 -7.633 1 90.06 298 ALA A C 1
ATOM 2189 O O . ALA A 1 298 ? -18.953 -9.328 -7.68 1 90.06 298 ALA A O 1
ATOM 2190 N N . THR A 1 299 ? -16.859 -9.227 -8.312 1 87.25 299 THR A N 1
ATOM 2191 C CA . THR A 1 299 ? -17.141 -8.211 -9.312 1 87.25 299 THR A CA 1
ATOM 2192 C C . THR A 1 299 ? -18.062 -8.766 -10.398 1 87.25 299 THR A C 1
ATOM 2194 O O . THR A 1 299 ? -18.969 -8.078 -10.859 1 87.25 299 THR A O 1
ATOM 2197 N N . SER A 1 300 ? -17.766 -9.953 -10.805 1 89.62 300 SER A N 1
ATOM 2198 C CA . SER A 1 300 ? -18.594 -10.594 -11.828 1 89.62 300 SER A CA 1
ATOM 2199 C C . SER A 1 300 ? -20.016 -10.789 -11.352 1 89.62 300 SER A C 1
ATOM 2201 O O . SER A 1 300 ? -20.969 -10.641 -12.133 1 89.62 300 SER A O 1
ATOM 2203 N N . ALA A 1 301 ? -20.141 -11.117 -10.125 1 90.5 301 ALA A N 1
ATOM 2204 C CA . ALA A 1 301 ? -21.484 -11.281 -9.562 1 90.5 301 ALA A CA 1
ATOM 2205 C C . ALA A 1 301 ? -22.219 -9.945 -9.484 1 90.5 301 ALA A C 1
ATOM 2207 O O . ALA A 1 301 ? -23.422 -9.875 -9.758 1 90.5 301 ALA A O 1
ATOM 2208 N N . ALA A 1 302 ? -21.516 -8.969 -9.117 1 84.5 302 ALA A N 1
ATOM 2209 C CA . ALA A 1 302 ? -22.094 -7.637 -9.023 1 84.5 302 ALA A CA 1
ATOM 2210 C C . ALA A 1 302 ? -22.578 -7.152 -10.391 1 84.5 302 ALA A C 1
ATOM 2212 O O . ALA A 1 302 ? -23.578 -6.434 -10.484 1 84.5 302 ALA A O 1
ATOM 2213 N N . GLY A 1 303 ? -21.938 -7.582 -11.422 1 84.44 303 GLY A N 1
ATOM 2214 C CA . GLY A 1 303 ? -22.297 -7.199 -12.773 1 84.44 303 GLY A CA 1
ATOM 2215 C C . GLY A 1 303 ? -23.328 -8.133 -13.398 1 84.44 303 GLY A C 1
ATOM 2216 O O . GLY A 1 303 ? -23.766 -7.906 -14.523 1 84.44 303 GLY A O 1
ATOM 2217 N N . GLY A 1 304 ? -23.641 -9.203 -12.734 1 85.94 304 GLY A N 1
ATOM 2218 C CA . GLY A 1 304 ? -24.688 -10.102 -13.195 1 85.94 304 GLY A CA 1
ATOM 2219 C C . GLY A 1 304 ? -24.172 -11.25 -14.039 1 85.94 304 GLY A C 1
ATOM 2220 O O . GLY A 1 304 ? -24.938 -12.094 -14.492 1 85.94 304 GLY A O 1
ATOM 2221 N N . ALA A 1 305 ? -22.906 -11.367 -14.188 1 87.12 305 ALA A N 1
ATOM 2222 C CA . ALA A 1 305 ? -22.344 -12.375 -15.078 1 87.12 305 ALA A CA 1
ATOM 2223 C C . ALA A 1 305 ? -22.125 -13.695 -14.352 1 87.12 305 ALA A C 1
ATOM 2225 O O . ALA A 1 305 ? -21.938 -14.734 -14.977 1 87.12 305 ALA A O 1
ATOM 2226 N N . MET A 1 306 ? -22.109 -13.625 -13.016 1 89.75 306 MET A N 1
ATOM 2227 C CA . MET A 1 306 ? -21.938 -14.797 -12.172 1 89.75 306 MET A CA 1
ATOM 2228 C C . MET A 1 306 ? -22.922 -14.781 -11.008 1 89.75 306 MET A C 1
ATOM 2230 O O . MET A 1 306 ? -23.312 -13.719 -10.531 1 89.75 306 MET A O 1
ATOM 2234 N N . SER A 1 307 ? -23.438 -15.961 -10.656 1 92.25 307 SER A N 1
ATOM 2235 C CA . SER A 1 307 ? -24.344 -16.016 -9.516 1 92.25 307 SER A CA 1
ATOM 2236 C C . SER A 1 307 ? -23.625 -15.68 -8.219 1 92.25 307 SER A C 1
ATOM 2238 O O . SER A 1 307 ? -22.406 -15.852 -8.109 1 92.25 307 SER A O 1
ATOM 2240 N N . GLN A 1 308 ? -24.344 -15.211 -7.328 1 93.12 308 GLN A N 1
ATOM 2241 C CA . GLN A 1 308 ? -23.75 -14.922 -6.02 1 93.12 308 GLN A CA 1
ATOM 2242 C C . GLN A 1 308 ? -23.219 -16.188 -5.367 1 93.12 308 GLN A C 1
ATOM 2244 O O . GLN A 1 308 ? -22.188 -16.156 -4.684 1 93.12 308 GLN A O 1
ATOM 2249 N N . ALA A 1 309 ? -23.875 -17.25 -5.609 1 93.44 309 ALA A N 1
ATOM 2250 C CA . ALA A 1 309 ? -23.438 -18.531 -5.051 1 93.44 309 ALA A CA 1
ATOM 2251 C C . ALA A 1 309 ? -22.062 -18.922 -5.586 1 93.44 309 ALA A C 1
ATOM 2253 O O . ALA A 1 309 ? -21.234 -19.438 -4.844 1 93.44 309 ALA A O 1
ATOM 2254 N N . ASP A 1 310 ? -21.859 -18.703 -6.836 1 92.12 310 ASP A N 1
ATOM 2255 C CA . ASP A 1 310 ? -20.562 -19.016 -7.438 1 92.12 310 ASP A CA 1
ATOM 2256 C C . ASP A 1 310 ? -19.469 -18.109 -6.863 1 92.12 310 ASP A C 1
ATOM 2258 O O . ASP A 1 310 ? -18.359 -18.578 -6.582 1 92.12 310 ASP A O 1
ATOM 2262 N N . ALA A 1 311 ? -19.797 -16.859 -6.75 1 93.44 311 ALA A N 1
ATOM 2263 C CA . ALA A 1 311 ? -18.828 -15.914 -6.168 1 93.44 311 ALA A CA 1
ATOM 2264 C C . ALA A 1 311 ? -18.484 -16.312 -4.738 1 93.44 311 ALA A C 1
ATOM 2266 O O . ALA A 1 311 ? -17.312 -16.219 -4.332 1 93.44 311 ALA A O 1
ATOM 2267 N N . ASP A 1 312 ? -19.5 -16.734 -4.023 1 96 312 ASP A N 1
ATOM 2268 C CA . ASP A 1 312 ? -19.266 -17.156 -2.646 1 96 312 ASP A CA 1
ATOM 2269 C C . ASP A 1 312 ? -18.391 -18.406 -2.592 1 96 312 ASP A C 1
ATOM 2271 O O . ASP A 1 312 ? -17.594 -18.562 -1.659 1 96 312 ASP A O 1
ATOM 2275 N N . ALA A 1 313 ? -18.578 -19.219 -3.523 1 94.19 313 ALA A N 1
ATOM 2276 C CA . ALA A 1 313 ? -17.75 -20.422 -3.582 1 94.19 313 ALA A CA 1
ATOM 2277 C C . ALA A 1 313 ? -16.266 -20.062 -3.697 1 94.19 313 ALA A C 1
ATOM 2279 O O . ALA A 1 313 ? -15.422 -20.688 -3.061 1 94.19 313 ALA A O 1
ATOM 2280 N N . TYR A 1 314 ? -15.945 -19.078 -4.48 1 94.5 314 TYR A N 1
ATOM 2281 C CA . TYR A 1 314 ? -14.562 -18.641 -4.625 1 94.5 314 TYR A CA 1
ATOM 2282 C C . TYR A 1 314 ? -14.07 -17.969 -3.35 1 94.5 314 TYR A C 1
ATOM 2284 O O . TYR A 1 314 ? -12.906 -18.141 -2.967 1 94.5 314 TYR A O 1
ATOM 2292 N N . GLN A 1 315 ? -14.93 -17.219 -2.775 1 94.88 315 GLN A N 1
ATOM 2293 C CA . GLN A 1 315 ? -14.57 -16.562 -1.521 1 94.88 315 GLN A CA 1
ATOM 2294 C C . GLN A 1 315 ? -14.258 -17.594 -0.438 1 94.88 315 GLN A C 1
ATOM 2296 O O . GLN A 1 315 ? -13.336 -17.406 0.36 1 94.88 315 GLN A O 1
ATOM 2301 N N . ASN A 1 316 ? -15.031 -18.656 -0.438 1 95.12 316 ASN A N 1
ATOM 2302 C CA . ASN A 1 316 ? -14.914 -19.672 0.594 1 95.12 316 ASN A CA 1
ATOM 2303 C C . ASN A 1 316 ? -13.625 -20.484 0.433 1 95.12 316 ASN A C 1
ATOM 2305 O O . ASN A 1 316 ? -13.188 -21.156 1.368 1 95.12 316 ASN A O 1
ATOM 2309 N N . LEU A 1 317 ? -12.992 -20.375 -0.6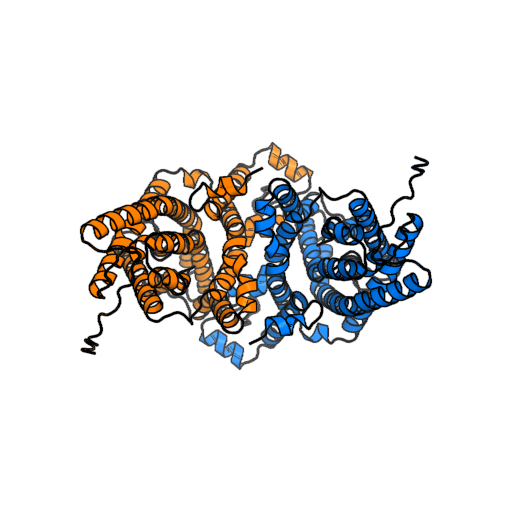88 1 95.19 317 LEU A N 1
ATOM 2310 C CA . LEU A 1 317 ? -11.781 -21.141 -0.947 1 95.19 317 LEU A CA 1
ATOM 2311 C C . LEU A 1 317 ? -10.539 -20.375 -0.507 1 95.19 317 LEU A C 1
ATOM 2313 O O . LEU A 1 317 ? -9.461 -20.953 -0.358 1 95.19 317 LEU A O 1
ATOM 2317 N N . VAL A 1 318 ? -10.656 -19.109 -0.245 1 95.88 318 VAL A N 1
ATOM 2318 C CA . VAL A 1 318 ? -9.516 -18.203 -0.131 1 95.88 318 VAL A CA 1
ATOM 2319 C C . VAL A 1 318 ? -8.602 -18.672 1.003 1 95.88 318 VAL A C 1
ATOM 2321 O O . VAL A 1 318 ? -7.402 -18.859 0.799 1 95.88 318 VAL A O 1
ATOM 2324 N N . SER A 1 319 ? -9.156 -18.953 2.137 1 96.12 319 SER A N 1
ATOM 2325 C CA . SER A 1 319 ? -8.344 -19.281 3.305 1 96.12 319 SER A CA 1
ATOM 2326 C C . SER A 1 319 ? -7.586 -20.578 3.102 1 96.12 319 SER A C 1
ATOM 2328 O O . SER A 1 319 ? -6.371 -20.641 3.293 1 96.12 319 SER A O 1
ATOM 2330 N N . LEU A 1 320 ? -8.281 -21.547 2.695 1 96.75 320 LEU A N 1
ATOM 2331 C CA . LEU A 1 320 ? -7.691 -22.875 2.525 1 96.75 320 LEU A CA 1
ATOM 2332 C C . LEU A 1 320 ? -6.648 -22.859 1.412 1 96.75 320 LEU A C 1
ATOM 2334 O O . LEU A 1 320 ? -5.543 -23.375 1.588 1 96.75 320 LEU A O 1
ATOM 2338 N N . ALA A 1 321 ? -7.004 -22.297 0.295 1 97.31 321 ALA A N 1
ATOM 2339 C CA . ALA A 1 321 ? -6.086 -22.234 -0.84 1 97.31 321 ALA A CA 1
ATOM 2340 C C . ALA A 1 321 ? -4.836 -21.438 -0.488 1 97.31 321 ALA A C 1
ATOM 2342 O O . ALA A 1 321 ? -3.725 -21.812 -0.868 1 97.31 321 ALA A O 1
ATOM 2343 N N . THR A 1 322 ? -5.004 -20.344 0.183 1 97.12 322 THR A N 1
ATOM 2344 C CA . THR A 1 322 ? -3.893 -19.5 0.608 1 97.12 322 THR A CA 1
ATOM 2345 C C . THR A 1 322 ? -2.926 -20.297 1.492 1 97.12 322 THR A C 1
ATOM 2347 O O . THR A 1 322 ? -1.71 -20.219 1.303 1 97.12 322 THR A O 1
ATOM 2350 N N . ALA A 1 323 ? -3.455 -21.016 2.436 1 97.12 323 ALA A N 1
ATOM 2351 C CA . ALA A 1 323 ? -2.619 -21.812 3.324 1 97.12 323 ALA A CA 1
ATOM 2352 C C . ALA A 1 323 ? -1.86 -22.891 2.543 1 97.12 323 ALA A C 1
ATOM 2354 O O . ALA A 1 323 ? -0.662 -23.078 2.756 1 97.12 323 ALA A O 1
ATOM 2355 N N . GLN A 1 324 ? -2.506 -23.562 1.677 1 98 324 GLN A N 1
ATOM 2356 C CA . GLN A 1 324 ? -1.896 -24.625 0.876 1 98 324 GLN A CA 1
ATOM 2357 C C . GLN A 1 324 ? -0.8 -24.062 -0.028 1 98 324 GLN A C 1
ATOM 2359 O O . GLN A 1 324 ? 0.279 -24.641 -0.137 1 98 324 GLN A O 1
ATOM 2364 N N . ILE A 1 325 ? -1.058 -22.953 -0.653 1 97.31 325 ILE A N 1
ATOM 2365 C CA . ILE A 1 325 ? -0.086 -22.328 -1.538 1 97.31 325 ILE A CA 1
ATOM 2366 C C . ILE A 1 325 ? 1.12 -21.859 -0.729 1 97.31 325 ILE A C 1
ATOM 2368 O O . ILE A 1 325 ? 2.262 -21.969 -1.184 1 97.31 325 ILE A O 1
ATOM 2372 N N . SER A 1 326 ? 0.869 -21.328 0.454 1 96.56 326 SER A N 1
ATOM 2373 C CA . SER A 1 326 ? 1.966 -20.891 1.311 1 96.56 326 SER A CA 1
ATOM 2374 C C . SER A 1 326 ? 2.916 -22.047 1.625 1 96.56 326 SER A C 1
ATOM 2376 O O . SER A 1 326 ? 4.137 -21.859 1.646 1 96.56 326 SER A O 1
ATOM 2378 N N . ILE A 1 327 ? 2.383 -23.203 1.877 1 97.06 327 ILE A N 1
ATOM 2379 C CA . ILE A 1 327 ? 3.201 -24.391 2.135 1 97.06 327 ILE A CA 1
ATOM 2380 C C . ILE A 1 327 ? 3.959 -24.781 0.867 1 97.06 327 ILE A C 1
ATOM 2382 O O . ILE A 1 327 ? 5.133 -25.141 0.926 1 97.06 327 ILE A O 1
ATOM 2386 N N . SER A 1 328 ? 3.309 -24.688 -0.248 1 97.88 328 SER A N 1
ATOM 2387 C CA . SER A 1 328 ? 3.969 -24.953 -1.522 1 97.88 328 SER A CA 1
ATOM 2388 C C . SER A 1 328 ? 5.168 -24.031 -1.722 1 97.88 328 SER A C 1
ATOM 2390 O O . SER A 1 328 ? 6.203 -24.453 -2.238 1 97.88 328 SER A O 1
ATOM 2392 N N . VAL A 1 329 ? 5.027 -22.781 -1.356 1 96.5 329 VAL A N 1
ATOM 2393 C CA . VAL A 1 329 ? 6.105 -21.797 -1.445 1 96.5 329 VAL A CA 1
ATOM 2394 C C . VAL A 1 329 ? 7.32 -22.281 -0.665 1 96.5 329 VAL A C 1
ATOM 2396 O O . VAL A 1 329 ? 8.445 -22.266 -1.172 1 96.5 329 VAL A O 1
ATOM 2399 N N . ILE A 1 330 ? 7.109 -22.766 0.504 1 95.75 330 ILE A N 1
ATOM 2400 C CA . ILE A 1 330 ? 8.18 -23.25 1.366 1 95.75 330 ILE A CA 1
ATOM 2401 C C . ILE A 1 330 ? 8.812 -24.5 0.754 1 95.75 330 ILE A C 1
ATOM 2403 O O . ILE A 1 330 ? 10.039 -24.594 0.649 1 95.75 330 ILE A O 1
ATOM 2407 N N . VAL A 1 331 ? 7.996 -25.406 0.317 1 97.5 331 VAL A N 1
ATOM 2408 C CA . VAL A 1 331 ? 8.453 -26.688 -0.213 1 97.5 331 VAL A CA 1
ATOM 2409 C C . VAL A 1 331 ? 9.305 -26.453 -1.458 1 97.5 331 VAL A C 1
ATOM 2411 O O . VAL A 1 331 ? 10.398 -27.016 -1.582 1 97.5 331 VAL A O 1
ATOM 2414 N N . THR A 1 332 ? 8.852 -25.641 -2.301 1 97.69 332 THR A N 1
ATOM 2415 C CA . THR A 1 332 ? 9.562 -25.422 -3.555 1 97.69 332 THR A CA 1
ATOM 2416 C C . THR A 1 332 ? 10.844 -24.625 -3.324 1 97.69 332 THR A C 1
ATOM 2418 O O . THR A 1 332 ? 11.812 -24.766 -4.066 1 97.69 332 THR A O 1
ATOM 2421 N N . ALA A 1 333 ? 10.836 -23.781 -2.375 1 95.62 333 ALA A N 1
ATOM 2422 C CA . ALA A 1 333 ? 12.031 -23 -2.051 1 95.62 333 ALA A CA 1
ATOM 2423 C C . ALA A 1 333 ? 13.172 -23.891 -1.6 1 95.62 333 ALA A C 1
ATOM 2425 O O . ALA A 1 333 ? 14.344 -23.547 -1.737 1 95.62 333 ALA A O 1
ATOM 2426 N N . ILE A 1 334 ? 12.828 -25.031 -1.113 1 96.06 334 ILE A N 1
ATOM 2427 C CA . ILE A 1 334 ? 13.82 -26.016 -0.697 1 96.06 334 ILE A CA 1
ATOM 2428 C C . ILE A 1 334 ? 14.156 -26.938 -1.868 1 96.06 334 ILE A C 1
ATOM 2430 O O . ILE A 1 334 ? 15.328 -27.188 -2.152 1 96.06 334 ILE A O 1
ATOM 2434 N N . LEU A 1 335 ? 13.195 -27.328 -2.572 1 97.62 335 LEU A N 1
ATOM 2435 C CA . LEU A 1 335 ? 13.352 -28.375 -3.578 1 97.62 335 LEU A CA 1
ATOM 2436 C C . LEU A 1 335 ? 14 -27.812 -4.84 1 97.62 335 LEU A C 1
ATOM 2438 O O . LEU A 1 335 ? 14.781 -28.5 -5.5 1 97.62 335 LEU A O 1
ATOM 2442 N N . CYS A 1 336 ? 13.703 -26.609 -5.199 1 96.88 336 CYS A N 1
ATOM 2443 C CA . CYS A 1 336 ? 14.156 -26.062 -6.469 1 96.88 336 CYS A CA 1
ATOM 2444 C C . CYS A 1 336 ? 15.672 -25.938 -6.5 1 96.88 336 CYS A C 1
ATOM 2446 O O . CYS A 1 336 ? 16.312 -26.375 -7.453 1 96.88 336 CYS A O 1
ATOM 2448 N N . PRO A 1 337 ? 16.344 -25.328 -5.477 1 96.12 337 PRO A N 1
ATOM 2449 C CA . PRO A 1 337 ? 17.812 -25.281 -5.465 1 96.12 337 PRO A CA 1
ATOM 2450 C C . PRO A 1 337 ? 18.438 -26.672 -5.516 1 96.12 337 PRO A C 1
ATOM 2452 O O . PRO A 1 337 ? 19.438 -26.875 -6.219 1 96.12 337 PRO A O 1
ATOM 2455 N N . VAL A 1 338 ? 17.875 -27.578 -4.797 1 97.69 338 VAL A N 1
ATOM 2456 C CA . VAL A 1 338 ? 18.375 -28.953 -4.801 1 97.69 338 VAL A CA 1
ATOM 2457 C C . VAL A 1 338 ? 18.266 -29.531 -6.207 1 97.69 338 VAL A C 1
ATOM 2459 O O . VAL A 1 338 ? 19.219 -30.156 -6.703 1 97.69 338 VAL A O 1
ATOM 2462 N N . ALA A 1 339 ? 17.141 -29.312 -6.785 1 98.19 339 ALA A N 1
ATOM 2463 C CA . ALA A 1 339 ? 16.922 -29.812 -8.141 1 98.19 339 ALA A CA 1
ATOM 2464 C C . ALA A 1 339 ? 17.922 -29.203 -9.125 1 98.19 339 ALA A C 1
ATOM 2466 O O . ALA A 1 339 ? 18.422 -29.891 -10.016 1 98.19 339 ALA A O 1
ATOM 2467 N N . VAL A 1 340 ? 18.188 -27.938 -9.016 1 98.19 340 VAL A N 1
ATOM 2468 C CA . VAL A 1 340 ? 19.109 -27.25 -9.906 1 98.19 340 VAL A CA 1
ATOM 2469 C C . VAL A 1 340 ? 20.516 -27.844 -9.75 1 98.19 340 VAL A C 1
ATOM 2471 O O . VAL A 1 340 ? 21.203 -28.062 -10.734 1 98.19 340 VAL A O 1
ATOM 2474 N N . ILE A 1 341 ? 20.922 -28.094 -8.555 1 97.44 341 ILE A N 1
ATOM 2475 C CA . ILE A 1 341 ? 22.234 -28.672 -8.281 1 97.44 341 ILE A CA 1
ATOM 2476 C C . ILE A 1 341 ? 22.328 -30.062 -8.891 1 97.44 341 ILE A C 1
ATOM 2478 O O . ILE A 1 341 ? 23.344 -30.406 -9.5 1 97.44 341 ILE A O 1
ATOM 2482 N N . LEU A 1 342 ? 21.312 -30.828 -8.742 1 97.88 342 LEU A N 1
ATOM 2483 C CA . LEU A 1 342 ? 21.281 -32.156 -9.297 1 97.88 342 LEU A CA 1
ATOM 2484 C C . LEU A 1 342 ? 21.359 -32.125 -10.82 1 97.88 342 LEU A C 1
ATOM 2486 O O . LEU A 1 342 ? 22.062 -32.938 -11.438 1 97.88 342 LEU 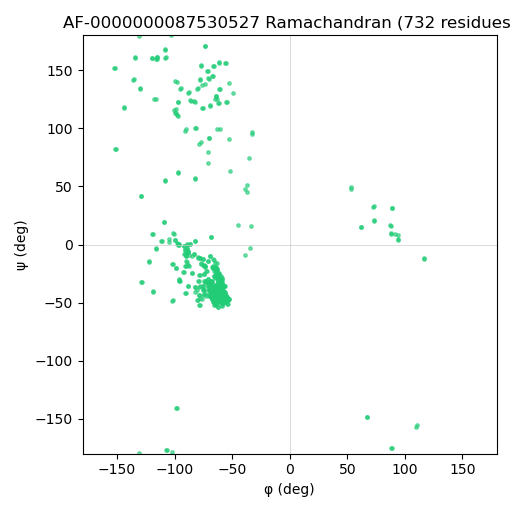A O 1
ATOM 2490 N N . ILE A 1 343 ? 20.609 -31.25 -11.445 1 97.88 343 ILE A N 1
ATOM 2491 C CA . ILE A 1 343 ? 20.609 -31.125 -12.898 1 97.88 343 ILE A CA 1
ATOM 2492 C C . ILE A 1 343 ? 21.969 -30.641 -13.383 1 97.88 343 ILE A C 1
ATOM 2494 O O . ILE A 1 343 ? 22.453 -31.078 -14.43 1 97.88 343 ILE A O 1
ATOM 2498 N N . ASP A 1 344 ? 22.516 -29.672 -12.703 1 97.38 344 ASP A N 1
ATOM 2499 C CA . ASP A 1 344 ? 23.828 -29.172 -13.062 1 97.38 344 ASP A CA 1
ATOM 2500 C C . ASP A 1 344 ? 24.859 -30.297 -13.062 1 97.38 344 ASP A C 1
ATOM 2502 O O . ASP A 1 344 ? 25.672 -30.406 -13.984 1 97.38 344 ASP A O 1
ATOM 2506 N N . ARG A 1 345 ? 24.812 -31.078 -12.016 1 97.25 345 ARG A N 1
ATOM 2507 C CA . ARG A 1 345 ? 25.734 -32.219 -11.922 1 97.25 345 ARG A CA 1
ATOM 2508 C C . ARG A 1 345 ? 25.5 -33.188 -13.055 1 97.25 345 ARG A C 1
ATOM 2510 O O . ARG A 1 345 ? 26.453 -33.688 -13.656 1 97.25 345 ARG A O 1
ATOM 2517 N N . TYR A 1 346 ? 24.312 -33.5 -13.211 1 97.19 346 TYR A N 1
ATOM 2518 C CA . TYR A 1 346 ? 23.938 -34.406 -14.273 1 97.19 346 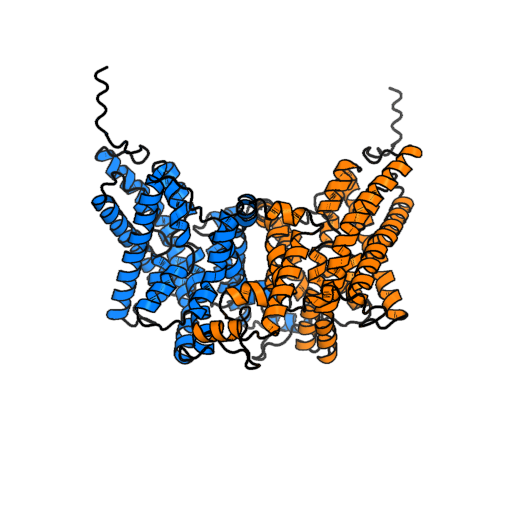TYR A CA 1
ATOM 2519 C C . TYR A 1 346 ? 24.422 -33.938 -15.633 1 97.19 346 TYR A C 1
ATOM 2521 O O . TYR A 1 346 ? 24.984 -34.688 -16.406 1 97.19 346 TYR A O 1
ATOM 2529 N N . GLN A 1 347 ? 24.219 -32.625 -15.93 1 96.56 347 GLN A N 1
ATOM 2530 C CA . GLN A 1 347 ? 24.578 -32.062 -17.219 1 96.56 347 GLN A CA 1
ATOM 2531 C C . GLN A 1 347 ? 26.094 -31.969 -17.391 1 96.56 347 GLN A C 1
ATOM 2533 O O . GLN A 1 347 ? 26.609 -32.156 -18.484 1 96.56 347 GLN A O 1
ATOM 2538 N N . ARG A 1 348 ? 26.75 -31.688 -16.344 1 94.44 348 ARG A N 1
ATOM 2539 C CA . ARG A 1 348 ? 28.203 -31.578 -16.406 1 94.44 348 ARG A CA 1
ATOM 2540 C C . ARG A 1 348 ? 28.828 -32.938 -16.75 1 94.44 348 ARG A C 1
ATOM 2542 O O . ARG A 1 348 ? 29.812 -33 -17.469 1 94.44 348 ARG A O 1
ATOM 2549 N N . LYS A 1 349 ? 28.281 -33.969 -16.266 1 96.12 349 LYS A N 1
ATOM 2550 C CA . LYS A 1 349 ? 28.75 -35.312 -16.578 1 96.12 349 LYS A CA 1
ATOM 2551 C C . LYS A 1 349 ? 28.578 -35.625 -18.062 1 96.12 349 LYS A C 1
ATOM 2553 O O . LYS A 1 349 ? 29.297 -36.438 -18.609 1 96.12 349 LYS A O 1
ATOM 2558 N N . ARG A 1 350 ? 27.719 -34.938 -18.688 1 94.81 350 ARG A N 1
ATOM 2559 C CA . ARG A 1 350 ? 27.422 -35.156 -20.109 1 94.81 350 ARG A CA 1
ATOM 2560 C C . ARG A 1 350 ? 28.031 -34.062 -20.969 1 94.81 350 ARG A C 1
ATOM 2562 O O . ARG A 1 350 ? 27.703 -33.938 -22.156 1 94.81 350 ARG A O 1
ATOM 2569 N N . GLY A 1 351 ? 28.766 -33.219 -20.328 1 93 351 GLY A N 1
ATOM 2570 C CA . GLY A 1 351 ? 29.531 -32.219 -21.062 1 93 351 GLY A CA 1
ATOM 2571 C C . GLY A 1 351 ? 28.797 -30.906 -21.266 1 93 351 GLY A C 1
ATOM 2572 O O . GLY A 1 351 ? 29.25 -30.047 -22.016 1 93 351 GLY A O 1
ATOM 2573 N N . VAL A 1 352 ? 27.703 -30.75 -20.641 1 93.69 352 VAL A N 1
ATOM 2574 C CA . VAL A 1 352 ? 26.953 -29.5 -20.734 1 93.69 352 VAL A CA 1
ATOM 2575 C C . VAL A 1 352 ? 27.234 -28.641 -19.516 1 93.69 352 VAL A C 1
ATOM 2577 O O . VAL A 1 352 ? 26.953 -29.031 -18.391 1 93.69 352 VAL A O 1
ATOM 2580 N N . ILE A 1 353 ? 27.891 -27.516 -19.75 1 92.75 353 ILE A N 1
ATOM 2581 C CA . ILE A 1 353 ? 28.172 -26.547 -18.703 1 92.75 353 ILE A CA 1
ATOM 2582 C C . ILE A 1 353 ? 27.125 -25.422 -18.719 1 92.75 353 ILE A C 1
ATOM 2584 O O . ILE A 1 353 ? 27.125 -24.594 -19.625 1 92.75 353 ILE A O 1
ATOM 2588 N N . GLY A 1 354 ? 26.281 -25.328 -17.781 1 93.31 354 GLY A N 1
ATOM 2589 C CA . GLY A 1 354 ? 25.141 -24.438 -17.734 1 93.31 354 GLY A CA 1
ATOM 2590 C C . GLY A 1 354 ? 25.516 -22.969 -17.812 1 93.31 354 GLY A C 1
ATOM 2591 O O . GLY A 1 354 ? 24.75 -22.156 -18.328 1 93.31 354 GLY A O 1
ATOM 2592 N N . THR A 1 355 ? 26.719 -22.641 -17.359 1 92.31 355 THR A N 1
ATOM 2593 C CA . THR A 1 355 ? 27.141 -21.25 -17.281 1 92.31 355 THR A CA 1
ATOM 2594 C C . THR A 1 355 ? 27.672 -20.766 -18.625 1 92.31 355 THR A C 1
ATOM 2596 O O . THR A 1 355 ? 27.922 -19.578 -18.828 1 92.31 355 THR A O 1
ATOM 2599 N N . ARG A 1 356 ? 27.828 -21.656 -19.547 1 89.88 356 ARG A N 1
ATOM 2600 C CA . ARG A 1 356 ? 28.359 -21.297 -20.859 1 89.88 356 ARG A CA 1
ATOM 2601 C C . ARG A 1 356 ? 27.234 -21.047 -21.859 1 89.88 356 ARG A C 1
ATOM 2603 O O . ARG A 1 356 ? 26.281 -21.828 -21.922 1 89.88 356 ARG A O 1
ATOM 2610 N N . GLU A 1 357 ? 27.359 -19.953 -22.609 1 88.75 357 GLU A N 1
ATOM 2611 C CA . GLU A 1 357 ? 26.375 -19.641 -23.641 1 88.75 357 GLU A CA 1
ATOM 2612 C C . GLU A 1 357 ? 26.516 -20.562 -24.844 1 88.75 357 GLU A C 1
ATOM 2614 O O . GLU A 1 357 ? 27.625 -20.891 -25.25 1 88.75 357 GLU A O 1
ATOM 2619 N N . ASP A 1 358 ? 25.453 -20.984 -25.328 1 69.62 358 ASP A N 1
ATOM 2620 C CA . ASP A 1 358 ? 25.484 -21.781 -26.547 1 69.62 358 ASP A CA 1
ATOM 2621 C C . ASP A 1 358 ? 25.656 -20.906 -27.781 1 69.62 358 ASP A C 1
ATOM 2623 O O . ASP A 1 358 ? 24.906 -19.938 -27.969 1 69.62 358 ASP A O 1
ATOM 2627 N N . PHE A 1 359 ? 26.969 -20.562 -28.188 1 58.06 359 PHE A N 1
ATOM 2628 C CA . PHE A 1 359 ? 27.203 -19.828 -29.422 1 58.06 359 PHE A CA 1
ATOM 2629 C C . PHE A 1 359 ? 26.703 -20.609 -30.625 1 58.06 359 PHE A C 1
ATOM 2631 O O . PHE A 1 359 ? 26.875 -21.828 -30.703 1 58.06 359 PHE A O 1
ATOM 2638 N N . GLU A 1 360 ? 25.562 -20.281 -31.109 1 50.22 360 GLU A N 1
ATOM 2639 C CA . GLU A 1 360 ? 25.25 -20.844 -32.438 1 50.22 360 GLU A CA 1
ATOM 2640 C C . GLU A 1 360 ? 26.516 -20.984 -33.281 1 50.22 360 GLU A C 1
ATOM 2642 O O . GLU A 1 360 ? 27.297 -20.047 -33.406 1 50.22 360 GLU A O 1
ATOM 2647 N N . THR A 1 361 ? 27.141 -22.125 -33.344 1 42.78 361 THR A N 1
ATOM 2648 C CA . THR A 1 361 ? 28.094 -22.406 -34.406 1 42.78 361 THR A CA 1
ATOM 2649 C C . THR A 1 361 ? 27.641 -21.797 -35.719 1 42.78 361 THR A C 1
ATOM 2651 O O . THR A 1 361 ? 26.812 -22.375 -36.438 1 42.78 361 THR A O 1
ATOM 2654 N N . GLY A 1 362 ? 27.203 -20.672 -35.906 1 37.91 362 GLY A N 1
ATOM 2655 C CA . GLY A 1 362 ? 27.281 -20.281 -37.281 1 37.91 362 GLY A CA 1
ATOM 2656 C C . GLY A 1 362 ? 28.688 -20.438 -37.875 1 37.91 362 GLY A C 1
ATOM 2657 O O . GLY A 1 362 ? 29.656 -20.516 -37.125 1 37.91 362 GLY A O 1
ATOM 2658 N N . GLY A 1 363 ? 28.766 -20.969 -39.219 1 34.84 363 GLY A N 1
ATOM 2659 C CA . GLY A 1 363 ? 29.703 -21.281 -40.281 1 34.84 363 GLY A CA 1
ATOM 2660 C C . GLY A 1 363 ? 30.812 -20.25 -40.438 1 34.84 363 GLY A C 1
ATOM 2661 O O . GLY A 1 363 ? 31.547 -20.266 -41.406 1 34.84 363 GLY A O 1
ATOM 2662 N N . ASN A 1 364 ? 30.891 -19.125 -39.875 1 33.84 364 ASN A N 1
ATOM 2663 C CA . ASN A 1 364 ? 32 -18.406 -40.469 1 33.84 364 ASN A CA 1
ATOM 2664 C C . ASN A 1 364 ? 33.344 -19 -40.062 1 33.84 364 ASN A C 1
ATOM 2666 O O . ASN A 1 364 ? 33.688 -18.969 -38.875 1 33.84 364 ASN A O 1
ATOM 2670 N N . ASP A 1 365 ? 33.781 -20.188 -40.75 1 29.36 365 ASP A N 1
ATOM 2671 C CA . ASP A 1 365 ? 35.156 -20.5 -41.094 1 29.36 365 ASP A CA 1
ATOM 2672 C C . ASP A 1 365 ? 35.938 -19.234 -41.469 1 29.36 365 ASP A C 1
ATOM 2674 O O . ASP A 1 365 ? 35.625 -18.594 -42.469 1 29.36 365 ASP A O 1
ATOM 2678 N N . GLU A 1 366 ? 36.344 -18.375 -40.75 1 29.95 366 GLU A N 1
ATOM 2679 C CA . GLU A 1 366 ? 37.562 -17.625 -41.094 1 29.95 366 GLU A CA 1
ATOM 2680 C C . GLU A 1 366 ? 38.719 -18.547 -41.406 1 29.95 366 GLU A C 1
ATOM 2682 O O . GLU A 1 366 ? 39.312 -19.141 -40.5 1 29.95 366 GLU A O 1
ATOM 2687 N N . THR A 1 367 ? 38.656 -19.406 -42.469 1 25.88 367 THR A N 1
ATOM 2688 C CA . THR A 1 367 ? 39.812 -19.594 -43.344 1 25.88 367 THR A CA 1
ATOM 2689 C C . THR A 1 367 ? 40.438 -18.25 -43.688 1 25.88 367 THR A C 1
ATOM 2691 O O . THR A 1 367 ? 41.406 -18.188 -44.438 1 25.88 367 THR A O 1
ATOM 2694 N N . ASN A 1 368 ? 40.312 -16.984 -43.094 1 23.58 368 ASN A N 1
ATOM 2695 C CA . ASN A 1 368 ? 41.531 -16.234 -43.344 1 23.58 368 ASN A CA 1
ATOM 2696 C C . ASN A 1 368 ? 42.625 -16.562 -42.312 1 23.58 368 ASN A C 1
ATOM 2698 O O . ASN A 1 368 ? 42.312 -16.766 -41.156 1 23.58 368 ASN A O 1
ATOM 2702 N N . MET B 1 1 ? 10.523 8.68 -22.109 1 88 1 MET B N 1
ATOM 2703 C CA . MET B 1 1 ? 9.914 9.914 -21.609 1 88 1 MET B CA 1
ATOM 2704 C C . MET B 1 1 ? 10.398 10.219 -20.203 1 88 1 MET B C 1
ATOM 2706 O O . MET B 1 1 ? 10.93 9.344 -19.516 1 88 1 MET B O 1
ATOM 2710 N N . ARG B 1 2 ? 10.336 11.586 -19.922 1 92.25 2 ARG B N 1
ATOM 2711 C CA . ARG B 1 2 ? 10.781 12.016 -18.609 1 92.25 2 ARG B CA 1
ATOM 2712 C C . ARG B 1 2 ? 9.602 12.445 -17.734 1 92.25 2 ARG B C 1
ATOM 2714 O O . ARG B 1 2 ? 9.609 13.547 -17.172 1 92.25 2 ARG B O 1
ATOM 2721 N N . ILE B 1 3 ? 8.57 11.531 -17.562 1 95 3 ILE B N 1
ATOM 2722 C CA . ILE B 1 3 ? 7.312 11.805 -16.875 1 95 3 ILE B CA 1
ATOM 2723 C C . ILE B 1 3 ? 7.59 12.141 -15.414 1 95 3 ILE B C 1
ATOM 2725 O O . ILE B 1 3 ? 7.129 13.164 -14.906 1 95 3 ILE B O 1
ATOM 2729 N N . LYS B 1 4 ? 8.25 11.344 -14.781 1 94.5 4 LYS B N 1
ATOM 2730 C CA . LYS B 1 4 ? 8.508 11.547 -13.359 1 94.5 4 LYS B CA 1
ATOM 2731 C C . LYS B 1 4 ? 9.203 12.883 -13.109 1 94.5 4 LYS B C 1
ATOM 2733 O O . LYS B 1 4 ? 8.852 13.617 -12.188 1 94.5 4 LYS B O 1
ATOM 2738 N N . LYS B 1 5 ? 10.219 13.203 -13.852 1 92.38 5 LYS B N 1
ATOM 2739 C CA . LYS B 1 5 ? 10.93 14.469 -13.719 1 92.38 5 LYS B CA 1
ATOM 2740 C C . LYS B 1 5 ? 9.992 15.656 -13.938 1 92.38 5 LYS B C 1
ATOM 2742 O O . LYS B 1 5 ? 10.109 16.688 -13.266 1 92.38 5 LYS B O 1
ATOM 2747 N N . THR B 1 6 ? 9.148 15.5 -14.938 1 92.81 6 THR B N 1
ATOM 2748 C CA . THR B 1 6 ? 8.172 16.547 -15.211 1 92.81 6 THR B CA 1
ATOM 2749 C C . THR B 1 6 ? 7.254 16.75 -14.008 1 92.81 6 THR B C 1
ATOM 2751 O O . THR B 1 6 ? 6.93 17.891 -13.648 1 92.81 6 THR B O 1
ATOM 2754 N N . VAL B 1 7 ? 6.828 15.703 -13.383 1 92.62 7 VAL B N 1
ATOM 2755 C CA . VAL B 1 7 ? 5.977 15.758 -12.195 1 92.62 7 VAL B CA 1
ATOM 2756 C C . VAL B 1 7 ? 6.723 16.438 -11.047 1 92.62 7 VAL B C 1
ATOM 2758 O O . VAL B 1 7 ? 6.148 17.25 -10.32 1 92.62 7 VAL B O 1
ATOM 2761 N N . GLU B 1 8 ? 7.953 16.156 -11 1 89.56 8 GLU B N 1
ATOM 2762 C CA . GLU B 1 8 ? 8.758 16.656 -9.883 1 89.56 8 GLU B CA 1
ATOM 2763 C C . GLU B 1 8 ? 9.117 18.125 -10.062 1 89.56 8 GLU B C 1
ATOM 2765 O O . GLU B 1 8 ? 9.586 18.781 -9.133 1 89.56 8 GLU B O 1
ATOM 2770 N N . LYS B 1 9 ? 8.898 18.672 -11.227 1 89.75 9 LYS B N 1
ATOM 2771 C CA . LYS B 1 9 ? 9.039 20.125 -11.438 1 89.75 9 LYS B CA 1
ATOM 2772 C C . LYS B 1 9 ? 7.992 20.891 -10.648 1 89.75 9 LYS B C 1
ATOM 2774 O O . LYS B 1 9 ? 8.211 22.047 -10.289 1 89.75 9 LYS B O 1
ATOM 2779 N N . VAL B 1 10 ? 6.898 20.188 -10.43 1 87.38 10 VAL B N 1
ATOM 2780 C CA . VAL B 1 10 ? 5.863 20.781 -9.586 1 87.38 10 VAL B CA 1
ATOM 2781 C C . VAL B 1 10 ? 6.203 20.547 -8.117 1 87.38 10 VAL B C 1
ATOM 2783 O O . VAL B 1 10 ? 6.441 19.406 -7.695 1 87.38 10 VAL B O 1
ATOM 2786 N N . PRO B 1 11 ? 6.293 21.656 -7.352 1 82.69 11 PRO B N 1
ATOM 2787 C CA . PRO B 1 11 ? 6.527 21.469 -5.918 1 82.69 11 PRO B CA 1
ATOM 2788 C C . PRO B 1 11 ? 5.484 20.562 -5.27 1 82.69 11 PRO B C 1
ATOM 2790 O O . PRO B 1 11 ? 4.285 20.828 -5.344 1 82.69 11 PRO B O 1
ATOM 2793 N N . GLY B 1 12 ? 6 19.516 -4.668 1 83.88 12 GLY B N 1
ATOM 2794 C CA . GLY B 1 12 ? 5.082 18.516 -4.141 1 83.88 12 GLY B CA 1
ATOM 2795 C C . GLY B 1 12 ? 4.438 17.672 -5.219 1 83.88 12 GLY B C 1
ATOM 2796 O O . GLY B 1 12 ? 3.35 17.125 -5.02 1 83.88 12 GLY B O 1
ATOM 2797 N N . GLY B 1 13 ? 5.016 17.656 -6.277 1 90.69 13 GLY B N 1
ATOM 2798 C CA . GLY B 1 13 ? 4.434 17.094 -7.488 1 90.69 13 GLY B CA 1
ATOM 2799 C C . GLY B 1 13 ? 3.998 15.648 -7.332 1 90.69 13 GLY B C 1
ATOM 2800 O O . GLY B 1 13 ? 2.969 15.242 -7.875 1 90.69 13 GLY B O 1
ATOM 2801 N N . LEU B 1 14 ? 4.676 14.82 -6.598 1 90.94 14 LEU B N 1
ATOM 2802 C CA . LEU B 1 14 ? 4.363 13.406 -6.434 1 90.94 14 LEU B CA 1
ATOM 2803 C C . LEU B 1 14 ? 3.041 13.219 -5.699 1 90.94 14 LEU B C 1
ATOM 2805 O O . LEU B 1 14 ? 2.42 12.156 -5.785 1 90.94 14 LEU B O 1
ATOM 2809 N N . MET B 1 15 ? 2.662 14.25 -5.02 1 92.12 15 MET B N 1
ATOM 2810 C CA . MET B 1 15 ? 1.393 14.18 -4.301 1 92.12 15 MET B CA 1
ATOM 2811 C C . MET B 1 15 ? 0.298 14.922 -5.055 1 92.12 15 MET B C 1
ATOM 2813 O O . MET B 1 15 ? -0.78 14.375 -5.293 1 92.12 15 MET B O 1
ATOM 2817 N N . VAL B 1 16 ? 0.557 16.109 -5.48 1 92.56 16 VAL B N 1
ATOM 2818 C CA . VAL B 1 16 ? -0.462 17.016 -5.988 1 92.56 16 VAL B CA 1
ATOM 2819 C C . VAL B 1 16 ? -0.901 16.578 -7.383 1 92.56 16 VAL B C 1
ATOM 2821 O O . VAL B 1 16 ? -2.096 16.562 -7.688 1 92.56 16 VAL B O 1
ATOM 2824 N N . VAL B 1 17 ? 0.032 16.203 -8.211 1 95.62 17 VAL B N 1
ATOM 2825 C CA . VAL B 1 17 ? -0.288 15.875 -9.594 1 95.62 17 VAL B CA 1
ATOM 2826 C C . VAL B 1 17 ? -1.18 14.633 -9.633 1 95.62 17 VAL B C 1
ATOM 2828 O O . VAL B 1 17 ? -2.244 14.648 -10.258 1 95.62 17 VAL B O 1
ATOM 2831 N N . PRO B 1 18 ? -0.866 13.539 -8.93 1 97.19 18 PRO B N 1
ATOM 2832 C CA . PRO B 1 18 ? -1.771 12.391 -8.906 1 97.19 18 PRO B CA 1
ATOM 2833 C C . PRO B 1 18 ? -3.115 12.703 -8.258 1 97.19 18 PRO B C 1
ATOM 2835 O O . PRO B 1 18 ? -4.145 12.156 -8.664 1 97.19 18 PRO B O 1
ATOM 2838 N N . LEU B 1 19 ? -3.117 13.5 -7.258 1 96.44 19 LEU B N 1
ATOM 2839 C CA . LEU B 1 19 ? -4.359 13.922 -6.617 1 96.44 19 LEU B CA 1
ATOM 2840 C C . LEU B 1 19 ? -5.289 14.594 -7.625 1 96.44 19 LEU B C 1
ATOM 2842 O O . LEU B 1 19 ? -6.469 14.242 -7.719 1 96.44 19 LEU B O 1
ATOM 2846 N N . MET B 1 20 ? -4.742 15.539 -8.398 1 96.56 20 MET B N 1
ATOM 2847 C CA . MET B 1 20 ? -5.523 16.266 -9.391 1 96.56 20 MET B CA 1
ATOM 2848 C C . MET B 1 20 ? -5.969 15.344 -10.516 1 96.56 20 MET B C 1
ATOM 2850 O O . MET B 1 20 ? -7.074 15.492 -11.047 1 96.56 20 MET B O 1
ATOM 2854 N N . LEU B 1 21 ? -5.07 14.453 -10.883 1 97.81 21 LEU B N 1
ATOM 2855 C CA . LEU B 1 21 ? -5.441 13.484 -11.914 1 97.81 21 LEU B CA 1
ATOM 2856 C C . LEU B 1 21 ? -6.609 12.625 -11.453 1 97.81 21 LEU B C 1
ATOM 2858 O O . LEU B 1 21 ? -7.535 12.359 -12.219 1 97.81 21 LEU B O 1
ATOM 2862 N N . GLY B 1 22 ? -6.57 12.141 -10.219 1 98.12 22 GLY B N 1
ATOM 2863 C CA . GLY B 1 22 ? -7.695 11.406 -9.656 1 98.12 22 GLY B CA 1
ATOM 2864 C C . GLY B 1 22 ? -8.984 12.195 -9.664 1 98.12 22 GLY B C 1
ATOM 2865 O O . GLY B 1 22 ? -10.039 11.68 -10.047 1 98.12 22 GLY B O 1
ATOM 2866 N N . ALA B 1 23 ? -8.883 13.414 -9.258 1 97.69 23 ALA B N 1
ATOM 2867 C CA . ALA B 1 23 ? -10.055 14.289 -9.234 1 97.69 23 ALA B CA 1
ATOM 2868 C C . ALA B 1 23 ? -10.602 14.5 -10.641 1 97.69 23 ALA B C 1
ATOM 2870 O O . ALA B 1 23 ? -11.82 14.516 -10.844 1 97.69 23 ALA B O 1
ATOM 2871 N N . LEU B 1 24 ? -9.688 14.711 -11.602 1 98.19 24 LEU B N 1
ATOM 2872 C CA . LEU B 1 24 ? -10.094 14.898 -12.992 1 98.19 24 LEU B CA 1
ATOM 2873 C C . LEU B 1 24 ? -10.867 13.68 -13.492 1 98.19 24 LEU B C 1
ATOM 2875 O O . LEU B 1 24 ? -11.961 13.812 -14.047 1 98.19 24 LEU B O 1
ATOM 2879 N N . LEU B 1 25 ? -10.328 12.531 -13.289 1 98.06 25 LEU B N 1
ATOM 2880 C CA . LEU B 1 25 ? -10.953 11.305 -13.781 1 98.06 25 LEU B CA 1
ATOM 2881 C C . LEU B 1 25 ? -12.273 11.047 -13.055 1 98.06 25 LEU B C 1
ATOM 2883 O O . LEU B 1 25 ? -13.227 10.555 -13.664 1 98.06 25 LEU B O 1
ATOM 2887 N N . ASN B 1 26 ? -12.297 11.336 -11.773 1 97.69 26 ASN B N 1
ATOM 2888 C CA . ASN B 1 26 ? -13.555 11.195 -11.039 1 97.69 26 ASN B CA 1
ATOM 2889 C C . ASN B 1 26 ? -14.625 12.141 -11.578 1 97.69 26 ASN B C 1
ATOM 2891 O O . ASN B 1 26 ? -15.797 11.766 -11.68 1 97.69 26 ASN B O 1
ATOM 2895 N N . THR B 1 27 ? -14.211 13.336 -11.836 1 97.62 27 THR B N 1
ATOM 2896 C CA . THR B 1 27 ? -15.141 14.312 -12.391 1 97.62 27 THR B CA 1
ATOM 2897 C C . THR B 1 27 ? -15.695 13.836 -13.734 1 97.62 27 THR B C 1
ATOM 2899 O O . THR B 1 27 ? -16.906 13.922 -13.977 1 97.62 27 THR B O 1
ATOM 2902 N N . ILE B 1 28 ? -14.812 13.352 -14.586 1 97.56 28 ILE B N 1
ATOM 2903 C CA . ILE B 1 28 ? -15.242 12.797 -15.867 1 97.56 28 ILE B CA 1
ATOM 2904 C C . ILE B 1 28 ? -16.219 11.656 -15.625 1 97.56 28 ILE B C 1
ATOM 2906 O O . ILE B 1 28 ? -17.25 11.555 -16.312 1 97.56 28 ILE B O 1
ATOM 2910 N N . ASP B 1 29 ? -15.891 10.805 -14.688 1 96.31 29 ASP B N 1
ATOM 2911 C CA . ASP B 1 29 ? -16.75 9.68 -14.336 1 96.31 29 ASP B CA 1
ATOM 2912 C C . ASP B 1 29 ? -18.141 10.156 -13.914 1 96.31 29 ASP B C 1
ATOM 2914 O O . ASP B 1 29 ? -19.141 9.562 -14.305 1 96.31 29 ASP B O 1
ATOM 2918 N N . GLN B 1 30 ? -18.219 11.203 -13.172 1 95 30 GLN B N 1
ATOM 2919 C CA . GLN B 1 30 ? -19.469 11.703 -12.617 1 95 30 GLN B CA 1
ATOM 2920 C C . GLN B 1 30 ? -20.281 12.445 -13.672 1 95 30 GLN B C 1
ATOM 2922 O O . GLN B 1 30 ? -21.484 12.625 -13.516 1 95 30 GLN B O 1
ATOM 2927 N N . LEU B 1 31 ? -19.656 12.805 -14.75 1 96.5 31 LEU B N 1
ATOM 2928 C CA . LEU B 1 31 ? -20.344 13.477 -15.844 1 96.5 31 LEU B CA 1
ATOM 2929 C C . LEU B 1 31 ? -21.219 12.492 -16.625 1 96.5 31 LEU B C 1
ATOM 2931 O O . LEU B 1 31 ? -22.109 12.898 -17.375 1 96.5 31 LEU B O 1
ATOM 2935 N N . GLN B 1 32 ? -20.953 11.188 -16.469 1 96.94 32 GLN B N 1
ATOM 2936 C CA . GLN B 1 32 ? -21.75 10.148 -17.109 1 96.94 32 GLN B CA 1
ATOM 2937 C C . GLN B 1 32 ? -21.859 10.391 -18.609 1 96.94 32 GLN B C 1
ATOM 2939 O O . GLN B 1 32 ? -22.969 10.367 -19.172 1 96.94 32 GLN B O 1
ATOM 2944 N N . LEU B 1 33 ? -20.734 10.648 -19.188 1 96.69 33 LEU B N 1
ATOM 2945 C CA . LEU B 1 33 ? -20.703 10.859 -20.641 1 96.69 33 LEU B CA 1
ATOM 2946 C C . LEU B 1 33 ? -21.203 9.617 -21.375 1 96.69 33 LEU B C 1
ATOM 2948 O O . LEU B 1 33 ? -20.781 8.5 -21.078 1 96.69 33 LEU B O 1
ATOM 2952 N N . GLY B 1 34 ? -22.016 9.742 -22.281 1 96.06 34 GLY B N 1
ATOM 2953 C CA . GLY B 1 34 ? -22.719 8.664 -22.984 1 96.06 34 GLY B CA 1
ATOM 2954 C C . GLY B 1 34 ? -21.766 7.617 -23.547 1 96.06 34 GLY B C 1
ATOM 2955 O O . GLY B 1 34 ? -21.984 6.418 -23.344 1 96.06 34 GLY B O 1
ATOM 2956 N N . PHE B 1 35 ? -20.75 8.086 -24.203 1 96.31 35 PHE B N 1
ATOM 2957 C CA . PHE B 1 35 ? -19.859 7.141 -24.859 1 96.31 35 PHE B CA 1
ATOM 2958 C C . PHE B 1 35 ? -19.094 6.316 -23.828 1 96.31 35 PHE B C 1
ATOM 2960 O O . PHE B 1 35 ? -18.797 5.141 -24.062 1 96.31 35 PHE B O 1
ATOM 2967 N N . ILE B 1 36 ? -18.797 6.855 -22.719 1 95.81 36 ILE B N 1
ATOM 2968 C CA . ILE B 1 36 ? -18.094 6.129 -21.672 1 95.81 36 ILE B CA 1
ATOM 2969 C C . ILE B 1 36 ? -19.031 5.117 -21.031 1 95.81 36 ILE B C 1
ATOM 2971 O O . ILE B 1 36 ? -18.656 3.963 -20.812 1 95.81 36 ILE B O 1
ATOM 2975 N N . VAL B 1 37 ? -20.219 5.582 -20.781 1 96.12 37 VAL B N 1
ATOM 2976 C CA . VAL B 1 37 ? -21.219 4.715 -20.156 1 96.12 37 VAL B CA 1
ATOM 2977 C C . VAL B 1 37 ? -21.516 3.525 -21.078 1 96.12 37 VAL B C 1
ATOM 2979 O O . VAL B 1 37 ? -21.562 2.383 -20.625 1 96.12 37 VAL B O 1
ATOM 2982 N N . GLN B 1 38 ? -21.672 3.797 -22.344 1 96.31 38 GLN B N 1
ATOM 2983 C CA . GLN B 1 38 ? -21.938 2.738 -23.312 1 96.31 38 GLN B CA 1
ATOM 2984 C C . GLN B 1 38 ? -20.781 1.746 -23.375 1 96.31 38 GLN B C 1
ATOM 2986 O O . GLN B 1 38 ? -21 0.538 -23.484 1 96.31 38 GLN B O 1
ATOM 2991 N N . PHE B 1 39 ? -19.656 2.275 -23.359 1 95.44 39 PHE B N 1
ATOM 2992 C CA . PHE B 1 39 ? -18.484 1.418 -23.391 1 95.44 39 PHE B CA 1
ATOM 2993 C C . PHE B 1 39 ? -18.438 0.515 -22.156 1 95.44 39 PHE B C 1
ATOM 2995 O O . PHE B 1 39 ? -18.188 -0.687 -22.281 1 95.44 39 PHE B O 1
ATOM 3002 N N . LEU B 1 40 ? -18.625 1.076 -21.016 1 94.25 40 LEU B N 1
ATOM 3003 C CA . LEU B 1 40 ? -18.609 0.322 -19.766 1 94.25 40 LEU B CA 1
ATOM 3004 C C . LEU B 1 40 ? -19.688 -0.749 -19.75 1 94.25 40 LEU B C 1
ATOM 3006 O O . LEU B 1 40 ? -19.469 -1.866 -19.281 1 94.25 40 LEU B O 1
ATOM 3010 N N . GLN B 1 41 ? -20.859 -0.373 -20.266 1 92.81 41 GLN B N 1
ATOM 3011 C CA . GLN B 1 41 ? -21.938 -1.35 -20.406 1 92.81 41 GLN B CA 1
ATOM 3012 C C . GLN B 1 41 ? -21.547 -2.473 -21.359 1 92.81 41 GLN B C 1
ATOM 3014 O O . GLN B 1 41 ? -21.828 -3.645 -21.094 1 92.81 41 GLN B O 1
ATOM 3019 N N . PHE B 1 42 ? -20.906 -2.053 -22.406 1 92.94 42 PHE B N 1
ATOM 3020 C CA . PHE B 1 42 ? -20.516 -3.002 -23.438 1 92.94 42 PHE B CA 1
ATOM 3021 C C . PHE B 1 42 ? -19.547 -4.039 -22.875 1 92.94 42 PHE B C 1
ATOM 3023 O O . PHE B 1 42 ? -19.672 -5.234 -23.156 1 92.94 42 PHE B O 1
ATOM 3030 N N . ILE B 1 43 ? -18.688 -3.635 -22 1 90.75 43 ILE B N 1
ATOM 3031 C CA . ILE B 1 43 ? -17.656 -4.555 -21.531 1 90.75 43 ILE B CA 1
ATOM 3032 C C . ILE B 1 43 ? -18.156 -5.305 -20.297 1 90.75 43 ILE B C 1
ATOM 3034 O O . ILE B 1 43 ? -17.422 -6.105 -19.719 1 90.75 43 ILE B O 1
ATOM 3038 N N . GLY B 1 44 ? -19.344 -4.961 -19.812 1 89.94 44 GLY B N 1
ATOM 3039 C CA . GLY B 1 44 ? -19.953 -5.695 -18.719 1 89.94 44 GLY B CA 1
ATOM 3040 C C . GLY B 1 44 ? -19.562 -5.164 -17.344 1 89.94 44 GLY B C 1
ATOM 3041 O O . GLY B 1 44 ? -19.406 -5.938 -16.391 1 89.94 44 GLY B O 1
ATOM 3042 N N . ALA B 1 45 ? -19.297 -3.842 -17.203 1 91.44 45 ALA B N 1
ATOM 3043 C CA . ALA B 1 45 ? -19 -3.23 -15.906 1 91.44 45 ALA B CA 1
ATOM 3044 C C . ALA B 1 45 ? -20.234 -3.258 -14.992 1 91.44 45 ALA B C 1
ATOM 3046 O O . ALA B 1 45 ? -21.359 -3.172 -15.469 1 91.44 45 ALA B O 1
ATOM 3047 N N . PRO B 1 46 ? -19.984 -3.426 -13.766 1 90.69 46 PRO B N 1
ATOM 3048 C CA . PRO B 1 46 ? -21.125 -3.416 -12.836 1 90.69 46 PRO B CA 1
ATOM 3049 C C . PRO B 1 46 ? -21.719 -2.025 -12.656 1 90.69 46 PRO B C 1
ATOM 3051 O O . PRO B 1 46 ? -21.016 -1.023 -12.734 1 90.69 46 PRO B O 1
ATOM 3054 N N . GLU B 1 47 ? -23.031 -2.057 -12.406 1 92.06 47 GLU B N 1
ATOM 3055 C CA . GLU B 1 47 ? -23.719 -0.812 -12.078 1 92.06 47 GLU B CA 1
ATOM 3056 C C . GLU B 1 47 ? -23.469 -0.404 -10.625 1 92.06 47 GLU B C 1
ATOM 3058 O O . GLU B 1 47 ? -23.406 -1.256 -9.742 1 92.06 47 GLU B O 1
ATOM 3063 N N . THR B 1 48 ? -23.312 0.877 -10.391 1 90.5 48 THR B N 1
ATOM 3064 C CA . THR B 1 48 ? -23.141 1.362 -9.023 1 90.5 48 THR B CA 1
ATOM 3065 C C . THR B 1 48 ? -24.469 1.303 -8.266 1 90.5 48 THR B C 1
ATOM 3067 O O . THR B 1 48 ? -25.516 1.043 -8.859 1 90.5 48 THR B O 1
ATOM 3070 N N . GLU B 1 49 ? -24.422 1.523 -7.023 1 86.56 49 GLU B N 1
ATOM 3071 C CA . GLU B 1 49 ? -25.625 1.536 -6.191 1 86.56 49 GLU B CA 1
ATOM 3072 C C . GLU B 1 49 ? -26.594 2.629 -6.637 1 86.56 49 GLU B C 1
ATOM 3074 O O . GLU B 1 49 ? -27.812 2.48 -6.504 1 86.56 49 GLU B O 1
ATOM 3079 N N . GLU B 1 50 ? -26.078 3.637 -7.246 1 89.19 50 GLU B N 1
ATOM 3080 C CA . GLU B 1 50 ? -26.875 4.77 -7.703 1 89.19 50 GLU B CA 1
ATOM 3081 C C . GLU B 1 50 ? -27.406 4.543 -9.117 1 89.19 50 GLU B C 1
ATOM 3083 O O . GLU B 1 50 ? -28.062 5.41 -9.688 1 89.19 50 GLU B O 1
ATOM 3088 N N . GLY B 1 51 ? -27.016 3.424 -9.75 1 90.81 51 GLY B N 1
ATOM 3089 C CA . GLY B 1 51 ? -27.5 3.1 -11.078 1 90.81 51 GLY B CA 1
ATOM 3090 C C . GLY B 1 51 ? -26.656 3.705 -12.188 1 90.81 51 GLY B C 1
ATOM 3091 O O . GLY B 1 51 ? -27.141 3.887 -13.312 1 90.81 51 GLY B O 1
ATOM 3092 N N . THR B 1 52 ? -25.516 4.117 -11.812 1 94.25 52 THR B N 1
ATOM 3093 C CA . THR B 1 52 ? -24.625 4.707 -12.805 1 94.25 52 THR B CA 1
ATOM 3094 C C . THR B 1 52 ? -23.453 3.773 -13.102 1 94.25 52 THR B C 1
ATOM 3096 O O . THR B 1 52 ? -23.297 2.73 -12.461 1 94.25 52 THR B O 1
ATOM 3099 N N . TYR B 1 53 ? -22.719 4.078 -14.156 1 94.81 53 TYR B N 1
ATOM 3100 C CA . TYR B 1 53 ? -21.531 3.34 -14.547 1 94.81 53 TYR B CA 1
ATOM 3101 C C . TYR B 1 53 ? -20.281 4.227 -14.461 1 94.81 53 TYR B C 1
ATOM 3103 O O . TYR B 1 53 ? -20.25 5.309 -15.047 1 94.81 53 TYR B O 1
ATOM 3111 N N . GLU B 1 54 ? -19.312 3.719 -13.711 1 95.25 54 GLU B N 1
ATOM 3112 C CA . GLU B 1 54 ? -18.109 4.496 -13.469 1 95.25 54 GLU B CA 1
ATOM 3113 C C . GLU B 1 54 ? -16.859 3.672 -13.75 1 95.25 54 GLU B C 1
ATOM 3115 O O . GLU B 1 54 ? -16.75 2.527 -13.305 1 95.25 54 GLU B O 1
ATOM 3120 N N . PHE B 1 55 ? -15.906 4.223 -14.438 1 94.75 55 PHE B N 1
ATOM 3121 C CA . PHE B 1 55 ? -14.695 3.479 -14.773 1 94.75 55 PHE B CA 1
ATOM 3122 C C . PHE B 1 55 ? -13.789 3.346 -13.555 1 94.75 55 PHE B C 1
ATOM 3124 O O . PHE B 1 55 ? -12.93 2.465 -13.508 1 94.75 55 PHE B O 1
ATOM 3131 N N . LEU B 1 56 ? -13.992 4.152 -12.531 1 95.81 56 LEU B N 1
ATOM 3132 C CA . LEU B 1 56 ? -13.211 4.043 -11.305 1 95.81 56 LEU B CA 1
ATOM 3133 C C . LEU B 1 56 ? -13.867 3.082 -10.32 1 95.81 56 LEU B C 1
ATOM 3135 O O . LEU B 1 56 ? -13.328 2.818 -9.25 1 95.81 56 LEU B O 1
ATOM 3139 N N . ARG B 1 57 ? -15.023 2.494 -10.68 1 94.44 57 ARG B N 1
ATOM 3140 C CA . ARG B 1 57 ? -15.758 1.562 -9.828 1 94.44 57 ARG B CA 1
ATOM 3141 C C . ARG B 1 57 ? -16.094 0.277 -10.578 1 94.44 57 ARG B C 1
ATOM 3143 O O . ARG B 1 57 ? -17.219 -0.221 -10.5 1 94.44 57 ARG B O 1
ATOM 3150 N N . ILE B 1 58 ? -15.164 -0.189 -11.32 1 93.12 58 ILE B N 1
ATOM 3151 C CA . ILE B 1 58 ? -15.383 -1.408 -12.094 1 93.12 58 ILE B CA 1
ATOM 3152 C C . ILE B 1 58 ? -15.047 -2.627 -11.234 1 93.12 58 ILE B C 1
ATOM 3154 O O . ILE B 1 58 ? -15.055 -3.758 -11.727 1 93.12 58 ILE B O 1
ATOM 3158 N N . GLY B 1 59 ? -14.656 -2.43 -10.016 1 91 59 GLY B N 1
ATOM 3159 C CA . GLY B 1 59 ? -14.375 -3.52 -9.094 1 91 59 GLY B CA 1
ATOM 3160 C C . GLY B 1 59 ? -12.945 -4.012 -9.172 1 91 59 GLY B C 1
ATOM 3161 O O . GLY B 1 59 ? -12.078 -3.334 -9.734 1 91 59 GLY B O 1
ATOM 3162 N N . GLY B 1 60 ? -12.695 -5.113 -8.383 1 89.88 60 GLY B N 1
ATOM 3163 C CA . GLY B 1 60 ? -11.383 -5.75 -8.422 1 89.88 60 GLY B CA 1
ATOM 3164 C C . GLY B 1 60 ? -10.281 -4.883 -7.852 1 89.88 60 GLY B C 1
ATOM 3165 O O . GLY B 1 60 ? -10.516 -4.09 -6.934 1 89.88 60 GLY B O 1
ATOM 3166 N N . PHE B 1 61 ? -9.078 -5.066 -8.414 1 93.31 61 PHE B N 1
ATOM 3167 C CA . PHE B 1 61 ? -7.883 -4.402 -7.91 1 93.31 61 PHE B CA 1
ATOM 3168 C C . PHE B 1 61 ? -7.828 -2.953 -8.383 1 93.31 61 PHE B C 1
ATOM 3170 O O . PHE B 1 61 ? -7.309 -2.084 -7.68 1 93.31 61 PHE B O 1
ATOM 3177 N N . SER B 1 62 ? -8.461 -2.742 -9.484 1 95.31 62 SER B N 1
ATOM 3178 C CA . SER B 1 62 ? -8.484 -1.379 -10.008 1 95.31 62 SER B CA 1
ATOM 3179 C C . SER B 1 62 ? -9.242 -0.443 -9.07 1 95.31 62 SER B C 1
ATOM 3181 O O . SER B 1 62 ? -8.734 0.61 -8.688 1 95.31 62 SER B O 1
ATOM 3183 N N . GLN B 1 63 ? -10.453 -0.884 -8.75 1 95.69 63 GLN B N 1
ATOM 3184 C CA . GLN B 1 63 ? -11.234 -0.055 -7.84 1 95.69 63 GLN B CA 1
ATOM 3185 C C . GLN B 1 63 ? -10.57 0.032 -6.469 1 95.69 63 GLN B C 1
ATOM 3187 O O . GLN B 1 63 ? -10.57 1.093 -5.84 1 95.69 63 GLN B O 1
ATOM 3192 N N . GLU B 1 64 ? -10.023 -1.061 -5.992 1 96.19 64 GLU B N 1
ATOM 3193 C CA . GLU B 1 64 ? -9.336 -1.096 -4.703 1 96.19 64 GLU B CA 1
ATOM 3194 C C . GLU B 1 64 ? -8.188 -0.094 -4.664 1 96.19 64 GLU B C 1
ATOM 3196 O O . GLU B 1 64 ? -8.039 0.651 -3.695 1 96.19 64 GLU B O 1
ATOM 3201 N N . LEU B 1 65 ? -7.414 -0.066 -5.684 1 97.69 65 LEU B N 1
ATOM 3202 C CA . LEU B 1 65 ? -6.203 0.75 -5.703 1 97.69 65 LEU B CA 1
ATOM 3203 C C . LEU B 1 65 ? -6.539 2.213 -5.977 1 97.69 65 LEU B C 1
ATOM 3205 O O . LEU B 1 65 ? -6.012 3.109 -5.312 1 97.69 65 LEU B O 1
ATOM 3209 N N . PHE B 1 66 ? -7.418 2.461 -6.93 1 98.12 66 PHE B N 1
ATOM 3210 C CA . PHE B 1 66 ? -7.516 3.803 -7.488 1 98.12 66 PHE B CA 1
ATOM 3211 C C . PHE B 1 66 ? -8.672 4.57 -6.859 1 98.12 66 PHE B C 1
ATOM 3213 O O . PHE B 1 66 ? -8.742 5.793 -6.965 1 98.12 66 PHE B O 1
ATOM 3220 N N . LYS B 1 67 ? -9.602 3.844 -6.277 1 97.12 67 LYS B N 1
ATOM 3221 C CA . LYS B 1 67 ? -10.773 4.535 -5.742 1 97.12 67 LYS B CA 1
ATOM 3222 C C . LYS B 1 67 ? -10.891 4.332 -4.234 1 97.12 67 LYS B C 1
ATOM 3224 O O . LYS B 1 67 ? -11.086 5.293 -3.488 1 97.12 67 LYS B O 1
ATOM 3229 N N . ASP B 1 68 ? -10.617 3.125 -3.746 1 95.62 68 ASP B N 1
ATOM 3230 C CA . ASP B 1 68 ? -10.984 2.789 -2.373 1 95.62 68 ASP B CA 1
ATOM 3231 C C . ASP B 1 68 ? -9.742 2.625 -1.501 1 95.62 68 ASP B C 1
ATOM 3233 O O . ASP B 1 68 ? -9.844 2.33 -0.309 1 95.62 68 ASP B O 1
ATOM 3237 N N . GLY B 1 69 ? -8.602 2.844 -2.014 1 97.25 69 GLY B N 1
ATOM 3238 C CA . GLY B 1 69 ? -7.395 2.365 -1.349 1 97.25 69 GLY B CA 1
ATOM 3239 C C . GLY B 1 69 ? -6.688 3.443 -0.552 1 97.25 69 GLY B C 1
ATOM 3240 O O . GLY B 1 69 ? -5.66 3.184 0.081 1 97.25 69 GLY B O 1
ATOM 3241 N N . ALA B 1 70 ? -7.207 4.645 -0.45 1 96 70 ALA B N 1
ATOM 3242 C CA . ALA B 1 70 ? -6.488 5.77 0.146 1 96 70 ALA B CA 1
ATOM 3243 C C . ALA B 1 70 ? -6.109 5.469 1.593 1 96 70 ALA B C 1
ATOM 3245 O O . ALA B 1 70 ? -4.949 5.637 1.983 1 96 70 ALA B O 1
ATOM 3246 N N . LEU B 1 71 ? -7.023 5.012 2.377 1 95.38 71 LEU B N 1
ATOM 3247 C CA . LEU B 1 71 ? -6.789 4.855 3.809 1 95.38 71 LEU B CA 1
ATOM 3248 C C . LEU B 1 71 ? -5.758 3.76 4.074 1 95.38 71 LEU B C 1
ATOM 3250 O O . LEU B 1 71 ? -4.883 3.918 4.926 1 95.38 71 LEU B O 1
ATOM 3254 N N . VAL B 1 72 ? -5.844 2.664 3.359 1 97.62 72 VAL B N 1
ATOM 3255 C CA . VAL B 1 72 ? -4.883 1.576 3.51 1 97.62 72 VAL B CA 1
ATOM 3256 C C . VAL B 1 72 ? -3.486 2.066 3.139 1 97.62 72 VAL B C 1
ATOM 3258 O O . VAL B 1 72 ? -2.512 1.778 3.838 1 97.62 72 VAL B O 1
ATOM 3261 N N . LEU B 1 73 ? -3.395 2.773 2.061 1 97.62 73 LEU B N 1
ATOM 3262 C CA . LEU B 1 73 ? -2.102 3.234 1.57 1 97.62 73 LEU B CA 1
ATOM 3263 C C . LEU B 1 73 ? -1.526 4.312 2.482 1 97.62 73 LEU B C 1
ATOM 3265 O O . LEU B 1 73 ? -0.309 4.402 2.654 1 97.62 73 LEU B O 1
ATOM 3269 N N . ILE B 1 74 ? -2.344 5.141 3.051 1 93.88 74 ILE B N 1
ATOM 3270 C CA . ILE B 1 74 ? -1.892 6.102 4.051 1 93.88 74 ILE B CA 1
ATOM 3271 C C . ILE B 1 74 ? -1.367 5.359 5.277 1 93.88 74 ILE B C 1
ATOM 3273 O O . ILE B 1 74 ? -0.327 5.723 5.832 1 93.88 74 ILE B O 1
ATOM 3277 N N . ALA B 1 75 ? -2.137 4.344 5.688 1 95.56 75 ALA B N 1
ATOM 3278 C CA . ALA B 1 75 ? -1.694 3.551 6.832 1 95.56 75 ALA B CA 1
ATOM 3279 C C . ALA B 1 75 ? -0.321 2.938 6.578 1 95.56 75 ALA B C 1
ATOM 3281 O O . ALA B 1 75 ? 0.527 2.906 7.473 1 95.56 75 ALA B O 1
ATOM 3282 N N . LEU B 1 76 ? -0.114 2.402 5.371 1 97.31 76 LEU B N 1
ATOM 3283 C CA . LEU B 1 76 ? 1.188 1.857 5.004 1 97.31 76 LEU B CA 1
ATOM 3284 C C . LEU B 1 76 ? 2.266 2.934 5.07 1 97.31 76 LEU B C 1
ATOM 3286 O O . LEU B 1 76 ? 3.361 2.689 5.586 1 97.31 76 LEU B O 1
ATOM 3290 N N . PHE B 1 77 ? 2.031 4.066 4.488 1 95 77 PHE B N 1
ATOM 3291 C CA . PHE B 1 77 ? 2.934 5.211 4.531 1 95 77 PHE B CA 1
ATOM 3292 C C . PHE B 1 77 ? 3.303 5.559 5.969 1 95 77 PHE B C 1
ATOM 3294 O O . PHE B 1 77 ? 4.477 5.762 6.281 1 95 77 PHE B O 1
ATOM 3301 N N . LEU B 1 78 ? 2.281 5.625 6.859 1 92 78 LEU B N 1
ATOM 3302 C CA . LEU B 1 78 ? 2.512 6.004 8.25 1 92 78 LEU B CA 1
ATOM 3303 C C . LEU B 1 78 ? 3.369 4.961 8.961 1 92 78 LEU B C 1
ATOM 3305 O O . LEU B 1 78 ? 4.242 5.309 9.758 1 92 78 LEU B O 1
ATOM 3309 N N . PHE B 1 79 ? 3.068 3.684 8.719 1 96 79 PHE B N 1
ATOM 3310 C CA . PHE B 1 79 ? 3.891 2.609 9.266 1 96 79 PHE B CA 1
ATOM 3311 C C . PHE B 1 79 ? 5.352 2.789 8.867 1 96 79 PHE B C 1
ATOM 3313 O O . PHE B 1 79 ? 6.246 2.721 9.711 1 96 79 PHE B O 1
ATOM 3320 N N . CYS B 1 80 ? 5.566 3.045 7.621 1 95.94 80 CYS B N 1
ATOM 3321 C CA . CYS B 1 80 ? 6.918 3.186 7.09 1 95.94 80 CYS B CA 1
ATOM 3322 C C . CYS B 1 80 ? 7.578 4.457 7.605 1 95.94 80 CYS B C 1
ATOM 3324 O O . CYS B 1 80 ? 8.766 4.457 7.93 1 95.94 80 CYS B O 1
ATOM 3326 N N . ALA B 1 81 ? 6.855 5.562 7.617 1 90.31 81 ALA B N 1
ATOM 3327 C CA . ALA B 1 81 ? 7.387 6.805 8.172 1 90.31 81 ALA B CA 1
ATOM 3328 C C . ALA B 1 81 ? 7.812 6.617 9.625 1 90.31 81 ALA B C 1
ATOM 3330 O O . ALA B 1 81 ? 8.867 7.109 10.039 1 90.31 81 ALA B O 1
ATOM 3331 N N . GLY B 1 82 ? 6.957 5.891 10.359 1 91.81 82 GLY B N 1
ATOM 3332 C CA . GLY B 1 82 ? 7.305 5.594 11.734 1 91.81 82 GLY B CA 1
ATOM 3333 C C . GLY B 1 82 ? 8.625 4.855 11.875 1 91.81 82 GLY B C 1
ATOM 3334 O O . GLY B 1 82 ? 9.406 5.137 12.781 1 91.81 82 GLY B O 1
ATOM 3335 N N . SER B 1 83 ? 8.906 3.953 11.016 1 94.56 83 SER B N 1
ATOM 3336 C CA . SER B 1 83 ? 10.125 3.146 11.086 1 94.56 83 SER B CA 1
ATOM 3337 C C . SER B 1 83 ? 11.367 4.004 10.906 1 94.56 83 SER B C 1
ATOM 3339 O O . SER B 1 83 ? 12.469 3.598 11.273 1 94.56 83 SER B O 1
ATOM 3341 N N . GLN B 1 84 ? 11.227 5.188 10.305 1 90.19 84 GLN B N 1
ATOM 3342 C CA . GLN B 1 84 ? 12.367 6.051 10.016 1 90.19 84 GLN B CA 1
ATOM 3343 C C . GLN B 1 84 ? 12.641 7.012 11.164 1 90.19 84 GLN B C 1
ATOM 3345 O O . GLN B 1 84 ? 13.617 7.762 11.141 1 90.19 84 GLN B O 1
ATOM 3350 N N . MET B 1 85 ? 11.734 7.051 12.102 1 86.06 85 MET B N 1
ATOM 3351 C CA . MET B 1 85 ? 11.93 7.891 13.281 1 86.06 85 MET B CA 1
ATOM 3352 C C . MET B 1 85 ? 13.031 7.32 14.172 1 86.06 85 MET B C 1
ATOM 3354 O O . MET B 1 85 ? 12.805 6.363 14.906 1 86.06 85 MET B O 1
ATOM 3358 N N . ASN B 1 86 ? 14.242 7.785 13.922 1 80.94 86 ASN B N 1
ATOM 3359 C CA . ASN B 1 86 ? 15.414 7.34 14.664 1 80.94 86 ASN B CA 1
ATOM 3360 C C . ASN B 1 86 ? 15.609 8.148 15.938 1 80.94 86 ASN B C 1
ATOM 3362 O O . ASN B 1 86 ? 15.797 9.367 15.883 1 80.94 86 ASN B O 1
ATOM 3366 N N . LEU B 1 87 ? 15.672 7.516 17.062 1 77.69 87 LEU B N 1
ATOM 3367 C CA . LEU B 1 87 ? 15.812 8.211 18.328 1 77.69 87 LEU B CA 1
ATOM 3368 C C . LEU B 1 87 ? 17.281 8.266 18.766 1 77.69 87 LEU B C 1
ATOM 3370 O O . LEU B 1 87 ? 17.609 8.867 19.781 1 77.69 87 LEU B O 1
ATOM 3374 N N . LYS B 1 88 ? 18.297 7.691 17.953 1 80.19 88 LYS B N 1
ATOM 3375 C CA . LYS B 1 88 ? 19.719 7.715 18.266 1 80.19 88 LYS B CA 1
ATOM 3376 C C . LYS B 1 88 ? 20.422 8.852 17.547 1 80.19 88 LYS B C 1
ATOM 3378 O O . LYS B 1 88 ? 21.25 8.617 16.656 1 80.19 88 LYS B O 1
ATOM 3383 N N . ILE B 1 89 ? 20.047 10.141 17.828 1 79.81 89 ILE B N 1
ATOM 3384 C CA . ILE B 1 89 ? 20.641 11.305 17.188 1 79.81 89 ILE B CA 1
ATOM 3385 C C . ILE B 1 89 ? 21.391 12.141 18.219 1 79.81 89 ILE B C 1
ATOM 3387 O O . ILE B 1 89 ? 21.25 11.914 19.422 1 79.81 89 ILE B O 1
ATOM 3391 N N . GLY B 1 90 ? 22.312 13.031 17.766 1 81.75 90 GLY B N 1
ATOM 3392 C CA . GLY B 1 90 ? 23.109 13.867 18.656 1 81.75 90 GLY B CA 1
ATOM 3393 C C . GLY B 1 90 ? 22.266 14.812 19.5 1 81.75 90 GLY B C 1
ATOM 3394 O O . GLY B 1 90 ? 21.141 15.156 19.109 1 81.75 90 GLY B O 1
ATOM 3395 N N . GLY B 1 91 ? 22.797 15.227 20.594 1 87.12 91 GLY B N 1
ATOM 3396 C CA . GLY B 1 91 ? 22.078 16.062 21.547 1 87.12 91 GLY B CA 1
ATOM 3397 C C . GLY B 1 91 ? 21.609 17.375 20.969 1 87.12 91 GLY B C 1
ATOM 3398 O O . GLY B 1 91 ? 20.453 17.781 21.156 1 87.12 91 GLY B O 1
ATOM 3399 N N . LYS B 1 92 ? 22.5 17.984 20.25 1 89.75 92 LYS B N 1
ATOM 3400 C CA . LYS B 1 92 ? 22.125 19.281 19.672 1 89.75 92 LYS B CA 1
ATOM 3401 C C . LYS B 1 92 ? 21.062 19.109 18.594 1 89.75 92 LYS B C 1
ATOM 3403 O O . LYS B 1 92 ? 20.156 19.938 18.484 1 89.75 92 LYS B O 1
ATOM 3408 N N . ALA B 1 93 ? 21.219 18.141 17.812 1 90.75 93 ALA B N 1
ATOM 3409 C CA . ALA B 1 93 ? 20.203 17.844 16.812 1 90.75 93 ALA B CA 1
ATOM 3410 C C . ALA B 1 93 ? 18.859 17.531 17.453 1 90.75 93 ALA B C 1
ATOM 3412 O O . ALA B 1 93 ? 17.812 17.969 16.953 1 90.75 93 ALA B O 1
ATOM 3413 N N . LEU B 1 94 ? 18.938 16.812 18.469 1 92.19 94 LEU B N 1
ATOM 3414 C CA . LEU B 1 94 ? 17.734 16.484 19.203 1 92.19 94 LEU B CA 1
ATOM 3415 C C . LEU B 1 94 ? 17.094 17.75 19.766 1 92.19 94 LEU B C 1
ATOM 3417 O O . LEU B 1 94 ? 15.875 17.938 19.672 1 92.19 94 LEU B O 1
ATOM 3421 N N . LYS B 1 95 ? 17.891 18.547 20.391 1 94.12 95 LYS B N 1
ATOM 3422 C CA . LYS B 1 95 ? 17.406 19.812 20.938 1 94.12 95 LYS B CA 1
ATOM 3423 C C . LYS B 1 95 ? 16.703 20.641 19.844 1 94.12 95 LYS B C 1
ATOM 3425 O O . LYS B 1 95 ? 15.57 21.078 20.031 1 94.12 95 LYS B O 1
ATOM 3430 N N . LYS B 1 96 ? 17.328 20.844 18.734 1 95.12 96 LYS B N 1
ATOM 3431 C CA . LYS B 1 96 ? 16.781 21.656 17.656 1 95.12 96 LYS B CA 1
ATOM 3432 C C . LYS B 1 96 ? 15.508 21.016 17.078 1 95.12 96 LYS B C 1
ATOM 3434 O O . LYS B 1 96 ? 14.547 21.719 16.781 1 95.12 96 LYS B O 1
ATOM 3439 N N . GLY B 1 97 ? 15.602 19.703 16.969 1 94.31 97 GLY B N 1
ATOM 3440 C CA . GLY B 1 97 ? 14.414 19.016 16.5 1 94.31 97 GLY B CA 1
ATOM 3441 C C . GLY B 1 97 ? 13.211 19.203 17.406 1 94.31 97 GLY B C 1
ATOM 3442 O O . GLY B 1 97 ? 12.094 19.438 16.922 1 94.31 97 GLY B O 1
ATOM 3443 N N . VAL B 1 98 ? 13.445 19.078 18.656 1 94.75 98 VAL B N 1
ATOM 3444 C CA . VAL B 1 98 ? 12.375 19.219 19.625 1 94.75 98 VAL B CA 1
ATOM 3445 C C . VAL B 1 98 ? 11.852 20.656 19.625 1 94.75 98 VAL B C 1
ATOM 3447 O O . VAL B 1 98 ? 10.641 20.891 19.672 1 94.75 98 VAL B O 1
ATOM 3450 N N . LEU B 1 99 ? 12.734 21.609 19.531 1 97.12 99 LEU B N 1
ATOM 3451 C CA . LEU B 1 99 ? 12.344 23.016 19.484 1 97.12 99 LEU B CA 1
ATOM 3452 C C . LEU B 1 99 ? 11.516 23.297 18.234 1 97.12 99 LEU B C 1
ATOM 3454 O O . LEU B 1 99 ? 10.5 24 18.297 1 97.12 99 LEU B O 1
ATOM 3458 N N . LEU B 1 100 ? 11.961 22.766 17.156 1 97 100 LEU B N 1
ATOM 3459 C CA . LEU B 1 100 ? 11.281 23 15.891 1 97 100 LEU B CA 1
ATOM 3460 C C . LEU B 1 100 ? 9.898 22.359 15.891 1 97 100 LEU B C 1
ATOM 3462 O O . LEU B 1 100 ? 8.914 23 15.516 1 97 100 LEU B O 1
ATOM 3466 N N . THR B 1 101 ? 9.82 21.125 16.344 1 95 101 THR B N 1
ATOM 3467 C CA . THR B 1 101 ? 8.562 20.375 16.344 1 95 101 THR B CA 1
ATOM 3468 C C . THR B 1 101 ? 7.555 21.016 17.297 1 95 101 THR B C 1
ATOM 3470 O O . THR B 1 101 ? 6.391 21.203 16.938 1 95 101 THR B O 1
ATOM 3473 N N . SER B 1 102 ? 8.008 21.375 18.453 1 95.94 102 SER B N 1
ATOM 3474 C CA . SER B 1 102 ? 7.105 21.953 19.438 1 95.94 102 SER B CA 1
ATOM 3475 C C . SER B 1 102 ? 6.637 23.344 19.016 1 95.94 102 SER B C 1
ATOM 3477 O O . SER B 1 102 ? 5.461 23.672 19.172 1 95.94 102 SER B O 1
ATOM 3479 N N . SER B 1 103 ? 7.535 24.172 18.531 1 97.12 103 SER B N 1
ATOM 3480 C CA . SER B 1 103 ? 7.148 25.516 18.125 1 97.12 103 SER B CA 1
ATOM 3481 C C . SER B 1 103 ? 6.137 25.484 16.984 1 97.12 103 SER B C 1
ATOM 3483 O O . SER B 1 103 ? 5.141 26.203 17 1 97.12 103 SER B O 1
ATOM 3485 N N . LYS B 1 104 ? 6.449 24.656 16.016 1 96.5 104 LYS B N 1
ATOM 3486 C CA . LYS B 1 104 ? 5.527 24.562 14.883 1 96.5 104 LYS B CA 1
ATOM 3487 C C . LYS B 1 104 ? 4.16 24.047 15.328 1 96.5 104 LYS B C 1
ATOM 3489 O O . LYS B 1 104 ? 3.129 24.578 14.906 1 96.5 104 LYS B O 1
ATOM 3494 N N . TYR B 1 105 ? 4.172 23.062 16.156 1 96.06 105 TYR B N 1
ATOM 3495 C CA . TYR B 1 105 ? 2.924 22.5 16.672 1 96.06 105 TYR B CA 1
ATOM 3496 C C . TYR B 1 105 ? 2.135 23.547 17.438 1 96.06 105 TYR B C 1
ATOM 3498 O O . TYR B 1 105 ? 0.934 23.719 17.219 1 96.06 105 TYR B O 1
ATOM 3506 N N . VAL B 1 106 ? 2.789 24.25 18.344 1 96.88 106 VAL B N 1
ATOM 3507 C CA . VAL B 1 106 ? 2.121 25.219 19.203 1 96.88 106 VAL B CA 1
ATOM 3508 C C . VAL B 1 106 ? 1.548 26.344 18.344 1 96.88 106 VAL B C 1
ATOM 3510 O O . VAL B 1 106 ? 0.417 26.781 18.562 1 96.88 106 VAL B O 1
ATOM 3513 N N . VAL B 1 107 ? 2.268 26.828 17.375 1 97.75 107 VAL B N 1
ATOM 3514 C CA . VAL B 1 107 ? 1.781 27.906 16.516 1 97.75 107 VAL B CA 1
ATOM 3515 C C . VAL B 1 107 ? 0.567 27.422 15.719 1 97.75 107 VAL B C 1
ATOM 3517 O O . VAL B 1 107 ? -0.456 28.094 15.664 1 97.75 107 VAL B O 1
ATOM 3520 N N . GLY B 1 108 ? 0.688 26.25 15.07 1 96.75 108 GLY B N 1
ATOM 3521 C CA . GLY B 1 108 ? -0.443 25.688 14.344 1 96.75 108 GLY B CA 1
ATOM 3522 C C . GLY B 1 108 ? -1.674 25.5 15.211 1 96.75 108 GLY B C 1
ATOM 3523 O O . GLY B 1 108 ? -2.789 25.812 14.789 1 96.75 108 GLY B O 1
ATOM 3524 N N . LEU B 1 109 ? -1.459 25 16.406 1 96.12 109 LEU B N 1
ATOM 3525 C CA . LEU B 1 109 ? -2.545 24.797 17.359 1 96.12 109 LEU B CA 1
ATOM 3526 C C . LEU B 1 109 ? -3.213 26.125 17.719 1 96.12 109 LEU B C 1
ATOM 3528 O O . LEU B 1 109 ? -4.441 26.219 17.703 1 96.12 109 LEU B O 1
ATOM 3532 N N . LEU B 1 110 ? -2.416 27.094 18.062 1 97.19 110 LEU B N 1
ATOM 3533 C CA . LEU B 1 110 ? -2.943 28.391 18.484 1 97.19 110 LEU B CA 1
ATOM 3534 C C . LEU B 1 110 ? -3.742 29.047 17.375 1 97.19 110 LEU B C 1
ATOM 3536 O O . LEU B 1 110 ? -4.805 29.625 17.609 1 97.19 110 LEU B O 1
ATOM 3540 N N . ILE B 1 111 ? -3.236 28.969 16.203 1 96.88 111 ILE B N 1
ATOM 3541 C CA . ILE B 1 111 ? -3.939 29.578 15.078 1 96.88 111 ILE B CA 1
ATOM 3542 C C . ILE B 1 111 ? -5.238 28.812 14.82 1 96.88 111 ILE B C 1
ATOM 3544 O O . ILE B 1 111 ? -6.277 29.422 14.547 1 96.88 111 ILE B O 1
ATOM 3548 N N . GLY B 1 112 ? -5.176 27.484 14.805 1 95.31 112 GLY B N 1
ATOM 3549 C CA . GLY B 1 112 ? -6.379 26.688 14.648 1 95.31 112 GLY B CA 1
ATOM 3550 C C . GLY B 1 112 ? -7.426 26.969 15.711 1 95.31 112 GLY B C 1
ATOM 3551 O O . GLY B 1 112 ? -8.609 27.109 15.398 1 95.31 112 GLY B O 1
ATOM 3552 N N . LEU B 1 113 ? -7.016 27.094 16.938 1 93.25 113 LEU B N 1
ATOM 3553 C CA . LEU B 1 113 ? -7.91 27.391 18.047 1 93.25 113 LEU B CA 1
ATOM 3554 C C . LEU B 1 113 ? -8.516 28.781 17.891 1 93.25 113 LEU B C 1
ATOM 3556 O O . LEU B 1 113 ? -9.719 28.969 18.094 1 93.25 113 LEU B O 1
ATOM 3560 N N . ALA B 1 114 ? -7.66 29.703 17.641 1 94.75 114 ALA B N 1
ATOM 3561 C CA . ALA B 1 114 ? -8.141 31.062 17.453 1 94.75 114 ALA B CA 1
ATOM 3562 C C . ALA B 1 114 ? -9.164 31.125 16.312 1 94.75 114 ALA B C 1
ATOM 3564 O O . ALA B 1 114 ? -10.195 31.797 16.438 1 94.75 114 ALA B O 1
ATOM 3565 N N . PHE B 1 115 ? -8.859 30.484 15.289 1 94.25 115 PHE B N 1
ATOM 3566 C CA . PHE B 1 115 ? -9.773 30.453 14.148 1 94.25 115 PHE B CA 1
ATOM 3567 C C . PHE B 1 115 ? -11.117 29.844 14.555 1 94.25 115 PHE B C 1
ATOM 3569 O O . PHE B 1 115 ? -12.172 30.406 14.227 1 94.25 115 PHE B O 1
ATOM 3576 N N . GLY B 1 116 ? -11.117 28.719 15.227 1 90.88 116 GLY B N 1
ATOM 3577 C CA . GLY B 1 116 ? -12.344 28.078 15.672 1 90.88 116 GLY B CA 1
ATOM 3578 C C . GLY B 1 116 ? -13.141 28.922 16.641 1 90.88 116 GLY B C 1
ATOM 3579 O O . GLY B 1 116 ? -14.375 28.844 16.688 1 90.88 116 GLY B O 1
ATOM 3580 N N . PHE B 1 117 ? -12.469 29.734 17.406 1 91.12 117 PHE B N 1
ATOM 3581 C CA . PHE B 1 117 ? -13.109 30.594 18.406 1 91.12 117 PHE B CA 1
ATOM 3582 C C . PHE B 1 117 ? -13.805 31.766 17.719 1 91.12 117 PHE B C 1
ATOM 3584 O O . PHE B 1 117 ? -14.898 32.156 18.125 1 91.12 117 PHE B O 1
ATOM 3591 N N . PHE B 1 118 ? -13.188 32.312 16.703 1 94.56 118 PHE B N 1
ATOM 3592 C CA . PHE B 1 118 ? -13.703 33.531 16.078 1 94.56 118 PHE B CA 1
ATOM 3593 C C . PHE B 1 118 ? -14.633 33.188 14.922 1 94.56 118 PHE B C 1
ATOM 3595 O O . PHE B 1 118 ? -15.492 34 14.555 1 94.56 118 PHE B O 1
ATOM 3602 N N . PHE B 1 119 ? -14.453 32 14.367 1 94.69 119 PHE B N 1
ATOM 3603 C CA . PHE B 1 119 ? -15.25 31.609 13.219 1 94.69 119 PHE B CA 1
ATOM 3604 C C . PHE B 1 119 ? -15.836 30.219 13.438 1 94.69 119 PHE B C 1
ATOM 3606 O O . PHE B 1 119 ? -15.672 29.625 14.5 1 94.69 119 PHE B O 1
ATOM 3613 N N . ASP B 1 120 ? -16.578 29.75 12.461 1 93.19 120 ASP B N 1
ATOM 3614 C CA . ASP B 1 120 ? -17.062 28.375 12.5 1 93.19 120 ASP B CA 1
ATOM 3615 C C . ASP B 1 120 ? -15.93 27.375 12.328 1 93.19 120 ASP B C 1
ATOM 3617 O O . ASP B 1 120 ? -15.227 27.391 11.32 1 93.19 120 ASP B O 1
ATOM 3621 N N . PRO B 1 121 ? -15.688 26.531 13.266 1 92.88 121 PRO B N 1
ATOM 3622 C CA . PRO B 1 121 ? -14.547 25.609 13.227 1 92.88 121 PRO B CA 1
ATOM 3623 C C . PRO B 1 121 ? -14.633 24.609 12.07 1 92.88 121 PRO B C 1
ATOM 3625 O O . PRO B 1 121 ? -13.609 24.062 11.648 1 92.88 121 PRO B O 1
ATOM 3628 N N . MET B 1 122 ? -15.82 24.344 11.586 1 92.88 122 MET B N 1
ATOM 3629 C CA . MET B 1 122 ? -16.016 23.375 10.516 1 92.88 122 MET B CA 1
ATOM 3630 C C . MET B 1 122 ? -16.062 24.047 9.156 1 92.88 122 MET B C 1
ATOM 3632 O O . MET B 1 122 ? -15.727 23.438 8.141 1 92.88 122 MET B O 1
ATOM 3636 N N . ASN B 1 123 ? -16.547 25.219 9.148 1 93.12 123 ASN B N 1
ATOM 3637 C CA . ASN B 1 123 ? -16.703 25.969 7.914 1 93.12 123 ASN B CA 1
ATOM 3638 C C . ASN B 1 123 ? -16.625 27.484 8.164 1 93.12 123 ASN B C 1
ATOM 3640 O O . ASN B 1 123 ? -17.641 28.172 8.172 1 93.12 123 ASN B O 1
ATOM 3644 N N . GLY B 1 124 ? -15.398 27.953 8.25 1 93.25 124 GLY B N 1
ATOM 3645 C CA . GLY B 1 124 ? -15.195 29.359 8.555 1 93.25 124 GLY B CA 1
ATOM 3646 C C . GLY B 1 124 ? -14.945 30.219 7.324 1 93.25 124 GLY B C 1
ATOM 3647 O O . GLY B 1 124 ? -15.578 30.016 6.285 1 93.25 124 GLY B O 1
ATOM 3648 N N . ILE B 1 125 ? -14.062 31.125 7.469 1 92.62 125 ILE B N 1
ATOM 3649 C CA . ILE B 1 125 ? -13.742 32.062 6.395 1 92.62 125 ILE B CA 1
ATOM 3650 C C . ILE B 1 125 ? -13.156 31.312 5.207 1 92.62 125 ILE B C 1
ATOM 3652 O O . ILE B 1 125 ? -12.25 30.5 5.367 1 92.62 125 ILE B O 1
ATOM 3656 N N . LEU B 1 126 ? -13.758 31.547 3.955 1 93 126 LEU B N 1
ATOM 3657 C CA . LEU B 1 126 ? -13.32 30.938 2.701 1 93 126 LEU B CA 1
ATOM 3658 C C . LEU B 1 126 ? -13.445 29.422 2.752 1 93 126 LEU B C 1
ATOM 3660 O O . LEU B 1 126 ? -12.711 28.703 2.068 1 93 126 LEU B O 1
ATOM 3664 N N . GLY B 1 127 ? -14.211 28.953 3.781 1 92.75 127 GLY B N 1
ATOM 3665 C CA . GLY B 1 127 ? -14.445 27.516 3.875 1 92.75 127 GLY B CA 1
ATOM 3666 C C . GLY B 1 127 ? -13.367 26.781 4.664 1 92.75 127 GLY B C 1
ATOM 3667 O O . GLY B 1 127 ? -13.344 25.562 4.699 1 92.75 127 GLY B O 1
ATOM 3668 N N . LEU B 1 128 ? -12.539 27.516 5.289 1 96.25 128 LEU B N 1
ATOM 3669 C CA . LEU B 1 128 ? -11.477 26.922 6.09 1 96.25 128 LEU B CA 1
ATOM 3670 C C . LEU B 1 128 ? -12.039 26.266 7.348 1 96.25 128 LEU B C 1
ATOM 3672 O O . LEU B 1 128 ? -13 26.781 7.934 1 96.25 128 LEU B O 1
ATOM 3676 N N . SER B 1 129 ? -11.445 25.188 7.676 1 96.5 129 SER B N 1
ATOM 3677 C CA . SER B 1 129 ? -11.781 24.531 8.93 1 96.5 129 SER B CA 1
ATOM 3678 C C . SER B 1 129 ? -10.594 24.5 9.883 1 96.5 129 SER B C 1
ATOM 3680 O O . SER B 1 129 ? -9.445 24.641 9.453 1 96.5 129 SER B O 1
ATOM 3682 N N . THR B 1 130 ? -10.883 24.328 11.141 1 95.69 130 THR B N 1
ATOM 3683 C CA . THR B 1 130 ? -9.836 24.172 12.148 1 95.69 130 THR B CA 1
ATOM 3684 C C . THR B 1 130 ? -8.953 22.969 11.812 1 95.69 130 THR B C 1
ATOM 3686 O O . THR B 1 130 ? -7.73 23.031 11.977 1 95.69 130 THR B O 1
ATOM 3689 N N . VAL B 1 131 ? -9.562 21.922 11.281 1 94.94 131 VAL B N 1
ATOM 3690 C CA . VAL B 1 131 ? -8.844 20.703 10.906 1 94.94 131 VAL B CA 1
ATOM 3691 C C . VAL B 1 131 ? -7.836 21.016 9.805 1 94.94 131 VAL B C 1
ATOM 3693 O O . VAL B 1 131 ? -6.672 20.609 9.883 1 94.94 131 VAL B O 1
ATOM 3696 N N . ALA B 1 132 ? -8.289 21.734 8.828 1 97 132 ALA B N 1
ATOM 3697 C CA . ALA B 1 132 ? -7.418 22.078 7.699 1 97 132 ALA B CA 1
ATOM 3698 C C . ALA B 1 132 ? -6.23 22.922 8.156 1 97 132 ALA B C 1
ATOM 3700 O O . ALA B 1 132 ? -5.098 22.688 7.727 1 97 132 ALA B O 1
ATOM 3701 N N . ILE B 1 133 ? -6.484 23.844 9.008 1 97.5 133 ILE B N 1
ATOM 3702 C CA . ILE B 1 133 ? -5.457 24.766 9.477 1 97.5 133 ILE B CA 1
ATOM 3703 C C . ILE B 1 133 ? -4.418 24.016 10.297 1 97.5 133 ILE B C 1
ATOM 3705 O O . ILE B 1 133 ? -3.219 24.094 10.023 1 97.5 133 ILE B O 1
ATOM 3709 N N . ILE B 1 134 ? -4.852 23.234 11.211 1 96.38 134 ILE B N 1
ATOM 3710 C CA . ILE B 1 134 ? -3.932 22.516 12.086 1 96.38 134 ILE B CA 1
ATOM 3711 C C . ILE B 1 134 ? -3.158 21.469 11.281 1 96.38 134 ILE B C 1
ATOM 3713 O O . ILE B 1 134 ? -1.939 21.344 11.43 1 96.38 134 ILE B O 1
ATOM 3717 N N . ALA B 1 135 ? -3.867 20.781 10.438 1 96.06 135 ALA B N 1
ATOM 3718 C CA . ALA B 1 135 ? -3.234 19.734 9.625 1 96.06 135 ALA B CA 1
ATOM 3719 C C . ALA B 1 135 ? -2.121 20.312 8.758 1 96.06 135 ALA B C 1
ATOM 3721 O O . ALA B 1 135 ? -1.04 19.734 8.648 1 96.06 135 ALA B O 1
ATOM 3722 N N . ALA B 1 136 ? -2.34 21.453 8.156 1 97.06 136 ALA B N 1
ATOM 3723 C CA . ALA B 1 136 ? -1.371 22.062 7.25 1 97.06 136 ALA B CA 1
ATOM 3724 C C . ALA B 1 136 ? -0.212 22.688 8.023 1 97.06 136 ALA B C 1
ATOM 3726 O O . ALA B 1 136 ? 0.948 22.562 7.625 1 97.06 136 ALA B O 1
ATOM 3727 N N . MET B 1 137 ? -0.508 23.281 9.133 1 97 137 MET B N 1
ATOM 3728 C CA . MET B 1 137 ? 0.477 24.156 9.773 1 97 137 MET B CA 1
ATOM 3729 C C . MET B 1 137 ? 1.333 23.359 10.758 1 97 137 MET B C 1
ATOM 3731 O O . MET B 1 137 ? 2.412 23.812 11.148 1 97 137 MET B O 1
ATOM 3735 N N . THR B 1 138 ? 0.876 22.203 11.164 1 95.44 138 THR B N 1
ATOM 3736 C CA . THR B 1 138 ? 1.651 21.438 12.133 1 95.44 138 THR B CA 1
ATOM 3737 C C . THR B 1 138 ? 2.51 20.391 11.438 1 95.44 138 THR B C 1
ATOM 3739 O O . THR B 1 138 ? 3.258 19.656 12.094 1 95.44 138 THR B O 1
ATOM 3742 N N . ASN B 1 139 ? 2.428 20.344 10.219 1 92.62 139 ASN B N 1
ATOM 3743 C CA . ASN B 1 139 ? 3.213 19.422 9.414 1 92.62 139 ASN B CA 1
ATOM 3744 C C . ASN B 1 139 ? 4.316 20.125 8.641 1 92.62 139 ASN B C 1
ATOM 3746 O O . ASN B 1 139 ? 4.348 21.359 8.594 1 92.62 139 ASN B O 1
ATOM 3750 N N . GLY B 1 140 ? 5.301 19.359 8.188 1 92.56 140 GLY B N 1
ATOM 3751 C CA . GLY B 1 140 ? 6.402 19.938 7.434 1 92.56 140 GLY B CA 1
ATOM 3752 C C . GLY B 1 140 ? 7.043 18.953 6.473 1 92.56 140 GLY B C 1
ATOM 3753 O O . GLY B 1 140 ? 7.047 17.75 6.715 1 92.56 140 GLY B O 1
ATOM 3754 N N . ASN B 1 141 ? 7.578 19.547 5.438 1 92.19 141 ASN B N 1
ATOM 3755 C CA . ASN B 1 141 ? 8.266 18.75 4.434 1 92.19 141 ASN B CA 1
ATOM 3756 C C . ASN B 1 141 ? 9.695 18.422 4.855 1 92.19 141 ASN B C 1
ATOM 3758 O O . ASN B 1 141 ? 10.609 19.234 4.637 1 92.19 141 ASN B O 1
ATOM 3762 N N . GLY B 1 142 ? 9.891 17.219 5.359 1 89.56 142 GLY B N 1
ATOM 3763 C CA . GLY B 1 142 ? 11.203 16.797 5.852 1 89.56 142 GLY B CA 1
ATOM 3764 C C . GLY B 1 142 ? 12.266 16.797 4.77 1 89.56 142 GLY B C 1
ATOM 3765 O O . GLY B 1 142 ? 13.43 17.125 5.039 1 89.56 142 GLY B O 1
ATOM 3766 N N . GLY B 1 143 ? 11.93 16.406 3.611 1 87.88 143 GLY B N 1
ATOM 3767 C CA . GLY B 1 143 ? 12.883 16.422 2.516 1 87.88 143 GLY B CA 1
ATOM 3768 C C . GLY B 1 143 ? 13.359 17.828 2.168 1 87.88 143 GLY B C 1
ATOM 3769 O O . GLY B 1 143 ? 14.562 18.047 2.002 1 87.88 143 GLY B O 1
ATOM 3770 N N . MET B 1 144 ? 12.445 18.656 2.066 1 91.94 144 MET B N 1
ATOM 3771 C CA . MET B 1 144 ? 12.805 20.047 1.786 1 91.94 144 MET B CA 1
ATOM 3772 C C . MET B 1 144 ? 13.617 20.641 2.93 1 91.94 144 MET B C 1
ATOM 3774 O O . MET B 1 144 ? 14.594 21.359 2.697 1 91.94 144 MET B O 1
ATOM 3778 N N . TYR B 1 145 ? 13.211 20.328 4.102 1 95.94 145 TYR B N 1
ATOM 3779 C CA . TYR B 1 145 ? 13.961 20.75 5.273 1 95.94 145 TYR B CA 1
ATOM 3780 C C . TYR B 1 145 ? 15.406 20.281 5.199 1 95.94 145 TYR B C 1
ATOM 3782 O O . TYR B 1 145 ? 16.328 21.078 5.398 1 95.94 145 TYR B O 1
ATOM 3790 N N . ALA B 1 146 ? 15.617 19.078 4.922 1 93.06 146 ALA B N 1
ATOM 3791 C CA . ALA B 1 146 ? 16.953 18.5 4.84 1 93.06 146 ALA B CA 1
ATOM 3792 C C . ALA B 1 146 ? 17.766 19.141 3.719 1 93.06 146 ALA B C 1
ATOM 3794 O O . ALA B 1 146 ? 18.953 19.438 3.887 1 93.06 146 ALA B O 1
ATOM 3795 N N . ALA B 1 147 ? 17.125 19.359 2.645 1 93.12 147 ALA B N 1
ATOM 3796 C CA . ALA B 1 147 ? 17.797 19.969 1.506 1 93.12 147 ALA B CA 1
ATOM 3797 C C . ALA B 1 147 ? 18.25 21.391 1.831 1 93.12 147 ALA B C 1
ATOM 3799 O O . ALA B 1 147 ? 19.391 21.766 1.571 1 93.12 147 ALA B O 1
ATOM 3800 N N . LEU B 1 148 ? 17.391 22.141 2.389 1 96.31 148 LEU B N 1
ATOM 3801 C CA . LEU B 1 148 ? 17.672 23.531 2.684 1 96.31 148 LEU B CA 1
ATOM 3802 C C . LEU B 1 148 ? 18.688 23.656 3.805 1 96.31 148 LEU B C 1
ATOM 3804 O O . LEU B 1 148 ? 19.578 24.5 3.744 1 96.31 148 LEU B O 1
ATOM 3808 N N . THR B 1 149 ? 18.578 22.828 4.77 1 96.81 149 THR B N 1
ATOM 3809 C CA . THR B 1 149 ? 19.531 22.906 5.879 1 96.81 149 THR B CA 1
ATOM 3810 C C . THR B 1 149 ? 20.891 22.359 5.457 1 96.81 149 THR B C 1
ATOM 3812 O O . THR B 1 149 ? 21.922 22.812 5.961 1 96.81 149 THR B O 1
ATOM 3815 N N . SER B 1 150 ? 20.891 21.438 4.609 1 94.81 150 SER B N 1
ATOM 3816 C CA . SER B 1 150 ? 22.172 20.938 4.094 1 94.81 150 SER B CA 1
ATOM 3817 C C . SER B 1 150 ? 22.922 22.031 3.346 1 94.81 150 SER B C 1
ATOM 3819 O O . SER B 1 150 ? 24.156 22.078 3.355 1 94.81 150 SER B O 1
ATOM 3821 N N . GLN B 1 151 ? 22.188 22.844 2.725 1 95.62 151 GLN B N 1
ATOM 3822 C CA . GLN B 1 151 ? 22.797 23.891 1.925 1 95.62 151 GLN B CA 1
ATOM 3823 C C . GLN B 1 151 ? 23.062 25.141 2.766 1 95.62 151 GLN B C 1
ATOM 3825 O O . GLN B 1 151 ? 24.078 25.812 2.596 1 95.62 151 GLN B O 1
ATOM 3830 N N . TYR B 1 152 ? 22.219 25.438 3.668 1 96.62 152 TYR B N 1
ATOM 3831 C CA . TYR B 1 152 ? 22.281 26.734 4.316 1 96.62 152 TYR B CA 1
ATOM 3832 C C . TYR B 1 152 ? 22.438 26.594 5.824 1 96.62 152 TYR B C 1
ATOM 3834 O O . TYR B 1 152 ? 22.703 27.578 6.527 1 96.62 152 TYR B O 1
ATOM 3842 N N . GLY B 1 153 ? 22.203 25.406 6.312 1 96.12 153 GLY B N 1
ATOM 3843 C CA . GLY B 1 153 ? 22.281 25.172 7.746 1 96.12 153 GLY B CA 1
ATOM 3844 C C . GLY B 1 153 ? 23.5 24.375 8.148 1 96.12 153 GLY B C 1
ATOM 3845 O O . GLY B 1 153 ? 24.422 24.188 7.344 1 96.12 153 GLY B O 1
ATOM 3846 N N . ASN B 1 154 ? 23.641 24.047 9.391 1 94.44 154 ASN B N 1
ATOM 3847 C CA . ASN B 1 154 ? 24.766 23.25 9.898 1 94.44 154 ASN B CA 1
ATOM 3848 C C . ASN B 1 154 ? 24.375 21.797 10.148 1 94.44 154 ASN B C 1
ATOM 3850 O O . ASN B 1 154 ? 23.219 21.422 9.898 1 94.44 154 ASN B O 1
ATOM 3854 N N . ARG B 1 155 ? 25.297 21.062 10.609 1 91.69 155 ARG B N 1
ATOM 3855 C CA . ARG B 1 155 ? 25.094 19.625 10.758 1 91.69 155 ARG B CA 1
ATOM 3856 C C . ARG B 1 155 ? 23.984 19.312 11.766 1 91.69 155 ARG B C 1
ATOM 3858 O O . ARG B 1 155 ? 23.203 18.391 11.562 1 91.69 155 ARG B O 1
ATOM 3865 N N . SER B 1 156 ? 23.906 20.016 12.789 1 93.44 156 SER B N 1
ATOM 3866 C CA . SER B 1 156 ? 22.875 19.797 13.797 1 93.44 156 SER B CA 1
ATOM 3867 C C . SER B 1 156 ? 21.484 20.156 13.25 1 93.44 156 SER B C 1
ATOM 3869 O O . SER B 1 156 ? 20.484 19.547 13.633 1 93.44 156 SER B O 1
ATOM 3871 N N . ASP B 1 157 ? 21.438 21.219 12.406 1 95.31 157 ASP B N 1
ATOM 3872 C CA . ASP B 1 157 ? 20.188 21.531 11.727 1 95.31 157 ASP B CA 1
ATOM 3873 C C . ASP B 1 157 ? 19.703 20.344 10.898 1 95.31 157 ASP B C 1
ATOM 3875 O O . ASP B 1 157 ? 18.531 19.953 10.992 1 95.31 157 ASP B O 1
ATOM 3879 N N . VAL B 1 158 ? 20.609 19.812 10.172 1 92.81 158 VAL B N 1
ATOM 3880 C CA . VAL B 1 158 ? 20.266 18.703 9.289 1 92.81 158 VAL B CA 1
ATOM 3881 C C . VAL B 1 158 ? 19.781 17.516 10.117 1 92.81 158 VAL B C 1
ATOM 3883 O O . VAL B 1 158 ? 18.781 16.875 9.766 1 92.81 158 VAL B O 1
ATOM 3886 N N . GLY B 1 159 ? 20.422 17.234 11.156 1 88.94 159 GLY B N 1
ATOM 3887 C CA . GLY B 1 159 ? 20.094 16.109 12.016 1 88.94 159 GLY B CA 1
ATOM 3888 C C . GLY B 1 159 ? 18.734 16.25 12.672 1 88.94 159 GLY B C 1
ATOM 3889 O O . GLY B 1 159 ? 18.125 15.25 13.07 1 88.94 159 GLY B O 1
ATOM 3890 N N . GLY B 1 160 ? 18.203 17.438 12.766 1 90.75 160 GLY B N 1
ATOM 3891 C CA . GLY B 1 160 ? 16.922 17.672 13.391 1 90.75 160 GLY B CA 1
ATOM 3892 C C . GLY B 1 160 ? 15.766 17.016 12.656 1 90.75 160 GLY B C 1
ATOM 3893 O O . GLY B 1 160 ? 14.688 16.828 13.227 1 90.75 160 GLY B O 1
ATOM 3894 N N . VAL B 1 161 ? 16 16.641 11.477 1 87.88 161 VAL B N 1
ATOM 3895 C CA . VAL B 1 161 ? 14.953 16.062 10.633 1 87.88 161 VAL B CA 1
ATOM 3896 C C . VAL B 1 161 ? 14.453 14.766 11.25 1 87.88 161 VAL B C 1
ATOM 3898 O O . VAL B 1 161 ? 13.297 14.391 11.07 1 87.88 161 VAL B O 1
ATOM 3901 N N . ALA B 1 162 ? 15.227 14.133 12 1 84 162 ALA B N 1
ATOM 3902 C CA . ALA B 1 162 ? 14.867 12.867 12.641 1 84 162 ALA B CA 1
ATOM 3903 C C . ALA B 1 162 ? 13.711 13.062 13.617 1 84 162 ALA B C 1
ATOM 3905 O O . ALA B 1 162 ? 12.828 12.203 13.727 1 84 162 ALA B O 1
ATOM 3906 N N . VAL B 1 163 ? 13.703 14.172 14.289 1 87.06 163 VAL B N 1
ATOM 3907 C CA . VAL B 1 163 ? 12.648 14.469 15.25 1 87.06 163 VAL B CA 1
ATOM 3908 C C . VAL B 1 163 ? 11.422 15.016 14.516 1 87.06 163 VAL B C 1
ATOM 3910 O O . VAL B 1 163 ? 10.289 14.711 14.883 1 87.06 163 VAL B O 1
ATOM 3913 N N . LEU B 1 164 ? 11.695 15.773 13.508 1 88.69 164 LEU B N 1
ATOM 3914 C CA . LEU B 1 164 ? 10.617 16.391 12.742 1 88.69 164 LEU B CA 1
ATOM 3915 C C . LEU B 1 164 ? 9.75 15.344 12.062 1 88.69 164 LEU B C 1
ATOM 3917 O O . LEU B 1 164 ? 8.578 15.594 11.773 1 88.69 164 LEU B O 1
ATOM 3921 N N . SER B 1 165 ? 10.266 14.141 11.867 1 82.06 165 SER B N 1
ATOM 3922 C CA . SER B 1 165 ? 9.531 13.062 11.211 1 82.06 165 SER B CA 1
ATOM 3923 C C . SER B 1 165 ? 8.344 12.609 12.055 1 82.06 165 SER B C 1
ATOM 3925 O O . SER B 1 165 ? 7.418 11.977 11.539 1 82.06 165 SER B O 1
ATOM 3927 N N . ILE B 1 166 ? 8.281 13.008 13.273 1 79.62 166 ILE B N 1
ATOM 3928 C CA . ILE B 1 166 ? 7.195 12.641 14.172 1 79.62 166 ILE B CA 1
ATOM 3929 C C . ILE B 1 166 ? 5.938 13.43 13.805 1 79.62 166 ILE B C 1
ATOM 3931 O O . ILE B 1 166 ? 4.82 12.992 14.102 1 79.62 166 ILE B O 1
ATOM 3935 N N . ASN B 1 167 ? 6.137 14.531 13.227 1 79.19 167 ASN B N 1
ATOM 3936 C CA . ASN B 1 167 ? 4.992 15.367 12.883 1 79.19 167 ASN B CA 1
ATOM 3937 C C . ASN B 1 167 ? 4.34 14.922 11.578 1 79.19 167 ASN B C 1
ATOM 3939 O O . ASN B 1 167 ? 3.375 15.539 11.125 1 79.19 167 ASN B O 1
ATOM 3943 N N . ASP B 1 168 ? 4.945 13.781 11.055 1 75.44 168 ASP B N 1
ATOM 3944 C CA . ASP B 1 168 ? 4.383 13.258 9.812 1 75.44 168 ASP B CA 1
ATOM 3945 C C . ASP B 1 168 ? 3.064 12.523 10.078 1 75.44 168 ASP B C 1
ATOM 3947 O O . ASP B 1 168 ? 2.969 11.727 11.008 1 75.44 168 ASP B O 1
ATOM 3951 N N . GLY B 1 169 ? 2 13.078 9.477 1 76.12 169 GLY B N 1
ATOM 3952 C CA . GLY B 1 169 ? 0.735 12.375 9.594 1 76.12 169 GLY B CA 1
ATOM 3953 C C . GLY B 1 169 ? -0.275 13.102 10.461 1 76.12 169 GLY B C 1
ATOM 3954 O O . GLY B 1 169 ? -0.203 14.32 10.617 1 76.12 169 GLY B O 1
ATOM 3955 N N . PRO B 1 170 ? -1.23 12.352 11.031 1 85.81 170 PRO B N 1
ATOM 3956 C CA . PRO B 1 170 ? -2.387 12.992 11.664 1 85.81 170 PRO B CA 1
ATOM 3957 C C . PRO B 1 170 ? -2.232 13.109 13.18 1 85.81 170 PRO B C 1
ATOM 3959 O O . PRO B 1 170 ? -3.111 13.656 13.852 1 85.81 170 PRO B O 1
ATOM 3962 N N . PHE B 1 171 ? -1.137 12.68 13.766 1 83.06 171 PHE B N 1
ATOM 3963 C CA . PHE B 1 171 ? -1.012 12.547 15.211 1 83.06 171 PHE B CA 1
ATOM 3964 C C . PHE B 1 171 ? -1.242 13.883 15.906 1 83.06 171 PHE B C 1
ATOM 3966 O O . PHE B 1 171 ? -2.096 14 16.781 1 83.06 171 PHE B O 1
ATOM 3973 N N . PHE B 1 172 ? -0.58 14.914 15.523 1 86.62 172 PHE B N 1
ATOM 3974 C CA . PHE B 1 172 ? -0.662 16.203 16.188 1 86.62 172 PHE B CA 1
ATOM 3975 C C . PHE B 1 172 ? -2.008 16.875 15.922 1 86.62 172 PHE B C 1
ATOM 3977 O O . PHE B 1 172 ? -2.539 17.578 16.781 1 86.62 172 PHE B O 1
ATOM 3984 N N . THR B 1 173 ? -2.49 16.609 14.781 1 89.5 173 THR B N 1
ATOM 3985 C CA . THR B 1 173 ? -3.812 17.141 14.484 1 89.5 173 THR B CA 1
ATOM 3986 C C . THR B 1 173 ? -4.871 16.5 15.375 1 89.5 173 THR B C 1
ATOM 3988 O O . THR B 1 173 ? -5.742 17.188 15.914 1 89.5 173 THR B O 1
ATOM 3991 N N . MET B 1 174 ? -4.832 15.219 15.539 1 86.94 174 MET B N 1
ATOM 3992 C CA . MET B 1 174 ? -5.781 14.508 16.391 1 86.94 174 MET B CA 1
ATOM 3993 C C . MET B 1 174 ? -5.68 14.977 17.844 1 86.94 174 MET B C 1
ATOM 3995 O O . MET B 1 174 ? -6.695 15.156 18.516 1 86.94 174 MET B O 1
ATOM 3999 N N . MET B 1 175 ? -4.527 15.125 18.266 1 85.75 175 MET B N 1
ATOM 4000 C CA . MET B 1 175 ? -4.305 15.609 19.625 1 85.75 175 MET B CA 1
ATOM 4001 C C . MET B 1 175 ? -4.926 16.984 19.812 1 85.75 175 MET B C 1
ATOM 4003 O O . MET B 1 175 ? -5.531 17.266 20.844 1 85.75 175 MET B O 1
ATOM 4007 N N . SER B 1 176 ? -4.762 17.766 18.891 1 88.75 176 SER B N 1
ATOM 4008 C CA . SER B 1 176 ? -5.301 19.125 18.953 1 88.75 176 SER B CA 1
ATOM 4009 C C . SER B 1 176 ? -6.824 19.109 19.016 1 88.75 176 SER B C 1
ATOM 4011 O O . SER B 1 176 ? -7.426 19.875 19.766 1 88.75 176 SER B O 1
ATOM 4013 N N . LEU B 1 177 ? -7.391 18.281 18.219 1 86.44 177 LEU B N 1
ATOM 4014 C CA . LEU B 1 177 ? -8.852 18.203 18.219 1 86.44 177 LEU B CA 1
ATOM 4015 C C . LEU B 1 177 ? -9.359 17.688 19.562 1 86.44 177 LEU B C 1
ATOM 4017 O O . LEU B 1 177 ? -10.422 18.109 20.031 1 86.44 177 LEU B O 1
ATOM 4021 N N . GLY B 1 178 ? -8.664 16.75 20.109 1 81.94 178 GLY B N 1
ATOM 4022 C CA . GLY B 1 178 ? -9 16.312 21.453 1 81.94 178 GLY B CA 1
ATOM 4023 C C . GLY B 1 178 ? -8.984 17.438 22.484 1 81.94 178 GLY B C 1
ATOM 4024 O O . GLY B 1 178 ? -9.875 17.516 23.328 1 81.94 178 GLY B O 1
ATOM 4025 N N . LEU B 1 179 ? -8.141 18.297 22.344 1 76.69 179 LEU B N 1
ATOM 4026 C CA . LEU B 1 179 ? -8.039 19.438 23.234 1 76.69 179 LEU B CA 1
ATOM 4027 C C . LEU B 1 179 ? -9.188 20.422 23.016 1 76.69 179 LEU B C 1
ATOM 4029 O O . LEU B 1 179 ? -9.594 21.125 23.938 1 76.69 179 LEU B O 1
ATOM 4033 N N . LEU B 1 180 ? -9.734 20.359 21.906 1 78.5 180 LEU B N 1
ATOM 4034 C CA . LEU B 1 180 ? -10.82 21.281 21.547 1 78.5 180 LEU B CA 1
ATOM 4035 C C . LEU B 1 180 ? -12.172 20.672 21.906 1 78.5 180 LEU B C 1
ATOM 4037 O O . LEU B 1 180 ? -13.211 21.281 21.641 1 78.5 180 LEU B O 1
ATOM 4041 N N . GLY B 1 181 ? -12.117 19.5 22.406 1 74.81 181 GLY B N 1
ATOM 4042 C CA . GLY B 1 181 ? -13.367 18.969 22.938 1 74.81 181 GLY B CA 1
ATOM 4043 C C . GLY B 1 181 ? -13.852 17.734 22.188 1 74.81 181 GLY B C 1
ATOM 4044 O O . GLY B 1 181 ? -14.82 17.094 22.594 1 74.81 181 GLY B O 1
ATOM 4045 N N . ALA B 1 182 ? -13.164 17.578 21.078 1 75.62 182 ALA B N 1
ATOM 4046 C CA . ALA B 1 182 ? -13.555 16.328 20.438 1 75.62 182 ALA B CA 1
ATOM 4047 C C . ALA B 1 182 ? -13.188 15.125 21.297 1 75.62 182 ALA B C 1
ATOM 4049 O O . ALA B 1 182 ? -12.102 15.07 21.875 1 75.62 182 ALA B O 1
ATOM 4050 N N . THR B 1 183 ? -14.172 14.344 21.562 1 77.44 183 THR B N 1
ATOM 4051 C CA . THR B 1 183 ? -13.93 13.18 22.406 1 77.44 183 THR B CA 1
ATOM 4052 C C . THR B 1 183 ? -13.547 11.969 21.562 1 77.44 183 THR B C 1
ATOM 4054 O O . THR B 1 183 ? -14.391 11.406 20.859 1 77.44 183 THR B O 1
ATOM 4057 N N . PHE B 1 184 ? -12.328 11.734 21.5 1 79.88 184 PHE B N 1
ATOM 4058 C CA . PHE B 1 184 ? -11.828 10.508 20.891 1 79.88 184 PHE B CA 1
ATOM 4059 C C . PHE B 1 184 ? -11.461 9.484 21.953 1 79.88 184 PHE B C 1
ATOM 4061 O O . PHE B 1 184 ? -10.617 9.75 22.812 1 79.88 184 PHE B O 1
ATOM 4068 N N . PRO B 1 185 ? -12.188 8.398 21.922 1 81.38 185 PRO B N 1
ATOM 4069 C CA . PRO B 1 185 ? -11.742 7.336 22.828 1 81.38 185 PRO B CA 1
ATOM 4070 C C . PRO B 1 185 ? -10.289 6.922 22.594 1 81.38 185 PRO B C 1
ATOM 4072 O O . PRO B 1 185 ? -9.742 7.176 21.516 1 81.38 185 PRO B O 1
ATOM 4075 N N . PHE B 1 186 ? -9.688 6.379 23.578 1 85.69 186 PHE B N 1
ATOM 4076 C CA . PHE B 1 186 ? -8.297 5.965 23.484 1 85.69 186 PHE B CA 1
ATOM 4077 C C . PHE B 1 186 ? -8.109 4.957 22.359 1 85.69 186 PHE B C 1
ATOM 4079 O O . PHE B 1 186 ? -7.09 4.977 21.672 1 85.69 186 PHE B O 1
ATOM 4086 N N . ALA B 1 187 ? -9.133 4.133 22.203 1 86.56 187 ALA B N 1
ATOM 4087 C CA . ALA B 1 187 ? -9.07 3.127 21.141 1 86.56 187 ALA B CA 1
ATOM 4088 C C . ALA B 1 187 ? -8.953 3.785 19.766 1 86.56 187 ALA B C 1
ATOM 4090 O O . ALA B 1 187 ? -8.289 3.252 18.875 1 86.56 187 ALA B O 1
ATOM 4091 N N . THR B 1 188 ? -9.555 4.859 19.656 1 85 188 THR B N 1
ATOM 4092 C CA . THR B 1 188 ? -9.492 5.582 18.391 1 85 188 THR B CA 1
ATOM 4093 C C . THR B 1 188 ? -8.094 6.141 18.156 1 85 188 THR B C 1
ATOM 4095 O O . THR B 1 188 ? -7.598 6.121 17.031 1 85 188 THR B O 1
ATOM 4098 N N . PHE B 1 189 ? -7.531 6.613 19.188 1 84.81 189 PHE B N 1
ATOM 4099 C CA . PHE B 1 189 ? -6.156 7.086 19.094 1 84.81 189 PHE B CA 1
ATOM 4100 C C . PHE B 1 189 ? -5.219 5.949 18.688 1 84.81 189 PHE B C 1
ATOM 4102 O O . PHE B 1 189 ? -4.363 6.117 17.812 1 84.81 189 PHE B O 1
ATOM 4109 N N . LEU B 1 190 ? -5.406 4.902 19.328 1 87.62 190 LEU B N 1
ATOM 4110 C CA . LEU B 1 190 ? -4.586 3.736 19.016 1 87.62 190 LEU B CA 1
ATOM 4111 C C . LEU B 1 190 ? -4.812 3.279 17.578 1 87.62 190 LEU B C 1
ATOM 4113 O O . LEU B 1 190 ? -3.861 2.92 16.891 1 87.62 190 LEU B O 1
ATOM 4117 N N . ALA B 1 191 ? -6.035 3.297 17.172 1 89.06 191 ALA B N 1
ATOM 4118 C CA . ALA B 1 191 ? -6.414 2.844 15.836 1 89.06 191 ALA B CA 1
ATOM 4119 C C . ALA B 1 191 ? -5.684 3.643 14.758 1 89.06 191 ALA B C 1
ATOM 4121 O O . ALA B 1 191 ? -5.344 3.105 13.703 1 89.06 191 ALA B O 1
ATOM 4122 N N . VAL B 1 192 ? -5.383 4.82 15.078 1 85.38 192 VAL B N 1
ATOM 4123 C CA . VAL B 1 192 ? -4.77 5.68 14.078 1 85.38 192 VAL B CA 1
ATOM 4124 C C . VAL B 1 192 ? -3.252 5.664 14.234 1 85.38 192 VAL B C 1
ATOM 4126 O O . VAL B 1 192 ? -2.518 5.684 13.242 1 85.38 192 VAL B O 1
ATOM 4129 N N . LEU B 1 193 ? -2.756 5.484 15.438 1 88.94 193 LEU B N 1
ATOM 4130 C CA . LEU B 1 193 ? -1.335 5.688 15.695 1 88.94 193 LEU B CA 1
ATOM 4131 C C . LEU B 1 193 ? -0.603 4.352 15.766 1 88.94 193 LEU B C 1
ATOM 4133 O O . LEU B 1 193 ? 0.628 4.309 15.703 1 88.94 193 LEU B O 1
ATOM 4137 N N . LEU B 1 194 ? -1.319 3.309 15.93 1 93.25 194 LEU B N 1
ATOM 4138 C CA . LEU B 1 194 ? -0.694 2.01 16.141 1 93.25 194 LEU B CA 1
ATOM 4139 C C . LEU B 1 194 ? 0.25 1.662 15 1 93.25 194 LEU B C 1
ATOM 4141 O O . LEU B 1 194 ? 1.362 1.183 15.227 1 93.25 194 LEU B O 1
ATOM 4145 N N . PRO B 1 195 ? -0.125 1.866 13.75 1 94.5 195 PRO B N 1
ATOM 4146 C CA . PRO B 1 195 ? 0.818 1.579 12.672 1 94.5 195 PRO B CA 1
ATOM 4147 C C . PRO B 1 195 ? 2.117 2.371 12.789 1 94.5 195 PRO B C 1
ATOM 4149 O O . PRO B 1 195 ? 3.199 1.829 12.555 1 94.5 195 PRO B O 1
ATOM 4152 N N . ILE B 1 196 ? 2.018 3.625 13.133 1 91.25 196 ILE B N 1
ATOM 4153 C CA . ILE B 1 196 ? 3.203 4.457 13.305 1 91.25 196 ILE B CA 1
ATOM 4154 C C . ILE B 1 196 ? 4.07 3.893 14.43 1 91.25 196 ILE B C 1
ATOM 4156 O O . ILE B 1 196 ? 5.285 3.76 14.273 1 91.25 196 ILE B O 1
ATOM 4160 N N . ALA B 1 197 ? 3.43 3.58 15.516 1 92.69 197 ALA B N 1
ATOM 4161 C CA . ALA B 1 197 ? 4.141 3.076 16.688 1 92.69 197 ALA B CA 1
ATOM 4162 C C . ALA B 1 197 ? 4.848 1.761 16.375 1 92.69 197 ALA B C 1
ATOM 4164 O O . ALA B 1 197 ? 6.008 1.566 16.75 1 92.69 197 ALA B O 1
ATOM 4165 N N . ILE B 1 198 ? 4.16 0.849 15.727 1 96.5 198 ILE B N 1
ATOM 4166 C CA . ILE B 1 198 ? 4.762 -0.434 15.383 1 96.5 198 ILE B CA 1
ATOM 4167 C C . ILE B 1 198 ? 5.945 -0.211 14.438 1 96.5 198 ILE B C 1
ATOM 4169 O O . ILE B 1 198 ? 7.008 -0.814 14.617 1 96.5 198 ILE B O 1
ATOM 4173 N N . GLY B 1 199 ? 5.738 0.65 13.414 1 95.56 199 GLY B N 1
ATOM 4174 C CA . GLY B 1 199 ? 6.848 1.005 12.547 1 95.56 199 GLY B CA 1
ATOM 4175 C C . GLY B 1 199 ? 8.047 1.543 13.305 1 95.56 199 GLY B C 1
ATOM 4176 O O . GLY B 1 199 ? 9.188 1.14 13.039 1 95.56 199 GLY B O 1
ATOM 4177 N N . MET B 1 200 ? 7.789 2.424 14.227 1 92.81 200 MET B N 1
ATOM 4178 C CA . MET B 1 200 ? 8.852 3.031 15.023 1 92.81 200 MET B CA 1
ATOM 4179 C C . MET B 1 200 ? 9.617 1.974 15.812 1 92.81 200 MET B C 1
ATOM 4181 O O . MET B 1 200 ? 10.844 1.98 15.844 1 92.81 200 MET B O 1
ATOM 4185 N N . ILE B 1 201 ? 8.883 1.112 16.453 1 95.88 201 ILE B N 1
ATOM 4186 C CA . ILE B 1 201 ? 9.492 0.07 17.266 1 95.88 201 ILE B CA 1
ATOM 4187 C C . ILE B 1 201 ? 10.344 -0.845 16.391 1 95.88 201 ILE B C 1
ATOM 4189 O O . ILE B 1 201 ? 11.516 -1.085 16.688 1 95.88 201 ILE B O 1
ATOM 4193 N N . LEU B 1 202 ? 9.852 -1.317 15.305 1 96.69 202 LEU B N 1
ATOM 4194 C CA . LEU B 1 202 ? 10.562 -2.248 14.438 1 96.69 202 LEU B CA 1
ATOM 4195 C C . LEU B 1 202 ? 11.781 -1.585 13.812 1 96.69 202 LEU B C 1
ATOM 4197 O O . LEU B 1 202 ? 12.844 -2.203 13.703 1 96.69 202 LEU B O 1
ATOM 4201 N N . GLY B 1 203 ? 11.57 -0.341 13.344 1 94.56 203 GLY B N 1
ATOM 4202 C CA . GLY B 1 203 ? 12.695 0.378 12.773 1 94.56 203 GLY B CA 1
ATOM 4203 C C . GLY B 1 203 ? 13.836 0.582 13.75 1 94.56 203 GLY B C 1
ATOM 4204 O O . GLY B 1 203 ? 15.008 0.578 13.359 1 94.56 203 GLY B O 1
ATOM 4205 N N . ASN B 1 204 ? 13.508 0.738 15.008 1 93.44 204 ASN B N 1
ATOM 4206 C CA . ASN B 1 204 ? 14.531 0.963 16.016 1 93.44 204 ASN B CA 1
ATOM 4207 C C . ASN B 1 204 ? 15.125 -0.352 16.516 1 93.44 204 ASN B C 1
ATOM 4209 O O . ASN B 1 204 ? 16.281 -0.392 16.953 1 93.44 204 ASN B O 1
ATOM 4213 N N . LEU B 1 205 ? 14.391 -1.428 16.406 1 95.56 205 LEU B N 1
ATOM 4214 C CA . LEU B 1 205 ? 14.867 -2.734 16.844 1 95.56 205 LEU B CA 1
ATOM 4215 C C . LEU B 1 205 ? 15.805 -3.344 15.805 1 95.56 205 LEU B C 1
ATOM 4217 O O . LEU B 1 205 ? 16.703 -4.117 16.141 1 95.56 205 LEU B O 1
ATOM 4221 N N . ASP B 1 206 ? 15.602 -3.066 14.539 1 96.69 206 ASP B N 1
ATOM 4222 C CA . ASP B 1 206 ? 16.359 -3.691 13.461 1 96.69 206 ASP B CA 1
ATOM 4223 C C . ASP B 1 206 ? 16.609 -2.701 12.328 1 96.69 206 ASP B C 1
ATOM 4225 O O . ASP B 1 206 ? 15.695 -2.338 11.586 1 96.69 206 ASP B O 1
ATOM 4229 N N . GLU B 1 207 ? 17.844 -2.408 12.062 1 94.75 207 GLU B N 1
ATOM 4230 C CA . GLU B 1 207 ? 18.234 -1.455 11.031 1 94.75 207 GLU B CA 1
ATOM 4231 C C . GLU B 1 207 ? 17.906 -1.989 9.633 1 94.75 207 GLU B C 1
ATOM 4233 O O . GLU B 1 207 ? 17.625 -1.216 8.719 1 94.75 207 GLU B O 1
ATOM 4238 N N . ASP B 1 208 ? 17.969 -3.213 9.508 1 96.5 208 ASP B N 1
ATOM 4239 C CA . ASP B 1 208 ? 17.609 -3.812 8.227 1 96.5 208 ASP B CA 1
ATOM 4240 C C . ASP B 1 208 ? 16.141 -3.586 7.898 1 96.5 208 ASP B C 1
ATOM 4242 O O . ASP B 1 208 ? 15.781 -3.391 6.734 1 96.5 208 ASP B O 1
ATOM 4246 N N . ILE B 1 209 ? 15.344 -3.635 8.867 1 97.12 209 ILE B N 1
ATOM 4247 C CA . ILE B 1 209 ? 13.922 -3.367 8.68 1 97.12 209 ILE B CA 1
ATOM 4248 C C . ILE B 1 209 ? 13.719 -1.897 8.32 1 97.12 209 ILE B C 1
ATOM 4250 O O . ILE B 1 209 ? 12.922 -1.572 7.43 1 97.12 209 ILE B O 1
ATOM 4254 N N . ARG B 1 210 ? 14.375 -1.044 9.008 1 95.06 210 ARG B N 1
ATOM 4255 C CA . ARG B 1 210 ? 14.305 0.381 8.695 1 95.06 210 ARG B CA 1
ATOM 4256 C C . ARG B 1 210 ? 14.68 0.645 7.242 1 95.06 210 ARG B C 1
ATOM 4258 O O . ARG B 1 210 ? 13.984 1.38 6.543 1 95.06 210 ARG B O 1
ATOM 4265 N N . SER B 1 211 ? 15.766 0.007 6.773 1 96.12 211 SER B N 1
ATOM 4266 C CA . SER B 1 211 ? 16.234 0.169 5.402 1 96.12 211 SER B CA 1
ATOM 4267 C C . SER B 1 211 ? 15.227 -0.404 4.406 1 96.12 211 SER B C 1
ATOM 4269 O O . SER B 1 211 ? 14.992 0.187 3.352 1 96.12 211 SER B O 1
ATOM 4271 N N . PHE B 1 212 ? 14.68 -1.516 4.754 1 96.69 212 PHE B N 1
ATOM 4272 C CA . PHE B 1 212 ? 13.688 -2.174 3.912 1 96.69 212 PHE B CA 1
ATOM 4273 C C . PHE B 1 212 ? 12.461 -1.294 3.736 1 96.69 212 PHE B C 1
ATOM 4275 O O . PHE B 1 212 ? 11.883 -1.231 2.648 1 96.69 212 PHE B O 1
ATOM 4282 N N . LEU B 1 213 ? 12.062 -0.558 4.785 1 97.56 213 LEU B N 1
ATOM 4283 C CA . LEU B 1 213 ? 10.812 0.186 4.812 1 97.56 213 LEU B CA 1
ATOM 4284 C C . LEU B 1 213 ? 11.008 1.612 4.312 1 97.56 213 LEU B C 1
ATOM 4286 O O . LEU B 1 213 ? 10.039 2.322 4.047 1 97.56 213 LEU B O 1
ATOM 4290 N N . ARG B 1 214 ? 12.18 2.066 4.082 1 95.25 214 ARG B N 1
ATOM 4291 C CA . ARG B 1 214 ? 12.516 3.445 3.744 1 95.25 214 ARG B CA 1
ATOM 4292 C C . ARG B 1 214 ? 11.789 3.895 2.482 1 95.25 214 ARG B C 1
ATOM 4294 O O . ARG B 1 214 ? 11.188 4.973 2.453 1 95.25 214 ARG B O 1
ATOM 4301 N N . PRO B 1 215 ? 11.734 3.053 1.443 1 96.38 215 PRO B N 1
ATOM 4302 C CA . PRO B 1 215 ? 11.039 3.518 0.24 1 96.38 215 PRO B CA 1
ATOM 4303 C C . PRO B 1 215 ? 9.547 3.75 0.474 1 96.38 215 PRO B C 1
ATOM 4305 O O . PRO B 1 215 ? 8.898 4.469 -0.295 1 96.38 215 PRO B O 1
ATOM 4308 N N . GLY B 1 216 ? 9.031 3.176 1.491 1 96.88 216 GLY B N 1
ATOM 4309 C CA . GLY B 1 216 ? 7.617 3.293 1.803 1 96.88 216 GLY B CA 1
ATOM 4310 C C . GLY B 1 216 ? 7.219 4.688 2.25 1 96.88 216 GLY B C 1
ATOM 4311 O O . GLY B 1 216 ? 6.031 5.016 2.295 1 96.88 216 GLY B O 1
ATOM 4312 N N . GLU B 1 217 ? 8.172 5.512 2.48 1 92.19 217 GLU B N 1
ATOM 4313 C CA . GLU B 1 217 ? 7.898 6.891 2.871 1 92.19 217 GLU B CA 1
ATOM 4314 C C . GLU B 1 217 ? 7.395 7.711 1.686 1 92.19 217 GLU B C 1
ATOM 4316 O O . GLU B 1 217 ? 6.812 8.781 1.867 1 92.19 217 GLU B O 1
ATOM 4321 N N . ILE B 1 218 ? 7.66 7.164 0.501 1 93.06 218 ILE B N 1
ATOM 4322 C CA . ILE B 1 218 ? 7.332 7.984 -0.661 1 93.06 218 ILE B CA 1
ATOM 4323 C C . ILE B 1 218 ? 6.496 7.168 -1.646 1 93.06 218 ILE B C 1
ATOM 4325 O O . ILE B 1 218 ? 5.582 7.699 -2.283 1 93.06 218 ILE B O 1
ATOM 4329 N N . LEU B 1 219 ? 6.719 5.938 -1.705 1 96.75 219 LEU B N 1
ATOM 4330 C CA . LEU B 1 219 ? 6.152 5.066 -2.73 1 96.75 219 LEU B CA 1
ATOM 4331 C C . LEU B 1 219 ? 4.629 5.098 -2.695 1 96.75 219 LEU B C 1
ATOM 4333 O O . LEU B 1 219 ? 3.98 5.207 -3.738 1 96.75 219 LEU B O 1
ATOM 4337 N N . PRO B 1 220 ? 4 5.055 -1.499 1 96.94 220 PRO B N 1
ATOM 4338 C CA . PRO B 1 220 ? 2.537 5.031 -1.488 1 96.94 220 PRO B CA 1
ATOM 4339 C C . PRO B 1 220 ? 1.92 6.391 -1.808 1 96.94 220 PRO B C 1
ATOM 4341 O O . PRO B 1 220 ? 0.724 6.477 -2.098 1 96.94 220 PRO B O 1
ATOM 4344 N N . VAL B 1 221 ? 2.654 7.398 -1.812 1 94.69 221 VAL B N 1
ATOM 4345 C CA . VAL B 1 221 ? 2.174 8.773 -1.802 1 94.69 221 VAL B CA 1
ATOM 4346 C C . VAL B 1 221 ? 1.398 9.062 -3.086 1 94.69 221 VAL B C 1
ATOM 4348 O O . VAL B 1 221 ? 0.246 9.5 -3.039 1 94.69 221 VAL B O 1
ATOM 4351 N N . PRO B 1 222 ? 1.933 8.789 -4.258 1 96.81 222 PRO B N 1
ATOM 4352 C CA . PRO B 1 222 ? 1.146 9.094 -5.457 1 96.81 222 PRO B CA 1
ATOM 4353 C C . PRO B 1 222 ? -0.139 8.273 -5.543 1 96.81 222 PRO B C 1
ATOM 4355 O O . PRO B 1 222 ? -1.142 8.742 -6.082 1 96.81 222 PRO B O 1
ATOM 4358 N N . PHE B 1 223 ? -0.149 7.141 -4.953 1 98.38 223 PHE B N 1
ATOM 4359 C CA . PHE B 1 223 ? -1.288 6.238 -5.078 1 98.38 223 PHE B CA 1
ATOM 4360 C C . PHE B 1 223 ? -2.416 6.66 -4.145 1 98.38 223 PHE B C 1
ATOM 4362 O O . PHE B 1 223 ? -3.582 6.691 -4.547 1 98.38 223 PHE B O 1
ATOM 4369 N N . PHE B 1 224 ? -2.055 6.922 -2.879 1 96.94 224 PHE B N 1
ATOM 4370 C CA . PHE B 1 224 ? -3.154 7.336 -2.014 1 96.94 224 PHE B CA 1
ATOM 4371 C C . PHE B 1 224 ? -3.637 8.734 -2.381 1 96.94 224 PHE B C 1
ATOM 4373 O O . PHE B 1 224 ? -4.812 9.055 -2.207 1 96.94 224 PHE B O 1
ATOM 4380 N N . ALA B 1 225 ? -2.701 9.602 -2.91 1 96.38 225 ALA B N 1
ATOM 4381 C CA . ALA B 1 225 ? -3.115 10.914 -3.41 1 96.38 225 ALA B CA 1
ATOM 4382 C C . ALA B 1 225 ? -4.125 10.766 -4.547 1 96.38 225 ALA B C 1
ATOM 4384 O O . ALA B 1 225 ? -5.152 11.445 -4.559 1 96.38 225 ALA B O 1
ATOM 4385 N N . PHE B 1 226 ? -3.836 9.906 -5.473 1 98.19 226 PHE B N 1
ATOM 4386 C CA . PHE B 1 226 ? -4.754 9.648 -6.578 1 98.19 226 PHE B CA 1
ATOM 4387 C C . PHE B 1 226 ? -6.105 9.18 -6.059 1 98.19 226 PHE B C 1
ATOM 4389 O O . PHE B 1 226 ? -7.148 9.656 -6.508 1 98.19 226 PHE B O 1
ATOM 4396 N N . ALA B 1 227 ? -6.117 8.258 -5.168 1 97.81 227 ALA B N 1
ATOM 4397 C CA . ALA B 1 227 ? -7.355 7.703 -4.629 1 97.81 227 ALA B CA 1
ATOM 4398 C C . ALA B 1 227 ? -8.156 8.766 -3.887 1 97.81 227 ALA B C 1
ATOM 4400 O O . ALA B 1 227 ? -9.391 8.781 -3.955 1 97.81 227 ALA B O 1
ATOM 4401 N N . LEU B 1 228 ? -7.445 9.586 -3.121 1 95.62 228 LEU B N 1
ATOM 4402 C CA . LEU B 1 228 ? -8.125 10.703 -2.467 1 95.62 228 LEU B CA 1
ATOM 4403 C C . LEU B 1 228 ? -8.781 11.609 -3.496 1 95.62 228 LEU B C 1
ATOM 4405 O O . LEU B 1 228 ? -9.945 11.992 -3.338 1 95.62 228 LEU B O 1
ATOM 4409 N N . GLY B 1 229 ? -8.055 11.914 -4.516 1 97.06 229 GLY B N 1
ATOM 4410 C CA . GLY B 1 229 ? -8.602 12.742 -5.586 1 97.06 229 GLY B CA 1
ATOM 4411 C C . GLY B 1 229 ? -9.789 12.109 -6.285 1 97.06 229 GLY B C 1
ATOM 4412 O O . GLY B 1 229 ? -10.703 12.812 -6.723 1 97.06 229 GLY B O 1
ATOM 4413 N N . ALA B 1 230 ? -9.789 10.805 -6.387 1 97.69 230 ALA B N 1
ATOM 4414 C CA . ALA B 1 230 ? -10.836 10.062 -7.074 1 97.69 230 ALA B CA 1
ATOM 4415 C C . ALA B 1 230 ? -12.156 10.141 -6.316 1 97.69 230 ALA B C 1
ATOM 4417 O O . ALA B 1 230 ? -13.133 9.469 -6.668 1 97.69 230 ALA B O 1
ATOM 4418 N N . GLY B 1 231 ? -12.211 10.922 -5.305 1 94 231 GLY B N 1
ATOM 4419 C CA . GLY B 1 231 ? -13.438 11.219 -4.586 1 94 231 GLY B CA 1
ATOM 4420 C C . GLY B 1 231 ? -13.797 12.695 -4.594 1 94 231 GLY B C 1
ATOM 4421 O O . GLY B 1 231 ? -14.711 13.125 -3.895 1 94 231 GLY B O 1
ATOM 4422 N N . MET B 1 232 ? -13.07 13.438 -5.387 1 95.75 232 MET B N 1
ATOM 4423 C CA . MET B 1 232 ? -13.234 14.883 -5.375 1 95.75 232 MET B CA 1
ATOM 4424 C C . MET B 1 232 ? -13.664 15.398 -6.746 1 95.75 232 MET B C 1
ATOM 4426 O O . MET B 1 232 ? -13.562 14.68 -7.742 1 95.75 232 MET B O 1
ATOM 4430 N N . ASN B 1 233 ? -14.227 16.594 -6.754 1 96.31 233 ASN B N 1
ATOM 4431 C CA . ASN B 1 233 ? -14.492 17.328 -7.984 1 96.31 233 ASN B CA 1
ATOM 4432 C C . ASN B 1 233 ? -13.289 18.172 -8.398 1 96.31 233 ASN B C 1
ATOM 4434 O O . ASN B 1 233 ? -12.781 18.969 -7.605 1 96.31 233 ASN B O 1
ATOM 4438 N N . PHE B 1 234 ? -12.969 18 -9.664 1 97 234 PHE B N 1
ATOM 4439 C CA . PHE B 1 234 ? -11.781 18.672 -10.18 1 97 234 PHE B CA 1
ATOM 4440 C C . PHE B 1 234 ? -11.938 20.188 -10.094 1 97 234 PHE B C 1
ATOM 4442 O O . PHE B 1 234 ? -10.953 20.906 -9.867 1 97 234 PHE B O 1
ATOM 4449 N N . ALA B 1 235 ? -13.086 20.734 -10.172 1 96.25 235 ALA B N 1
ATOM 4450 C CA . ALA B 1 235 ? -13.359 22.172 -10.172 1 96.25 235 ALA B CA 1
ATOM 4451 C C . ALA B 1 235 ? -13 22.797 -8.828 1 96.25 235 ALA B C 1
ATOM 4453 O O . ALA B 1 235 ? -12.781 24.016 -8.75 1 96.25 235 ALA B O 1
ATOM 4454 N N . LEU B 1 236 ? -12.891 21.984 -7.836 1 94.62 236 LEU B N 1
ATOM 4455 C CA . LEU B 1 236 ? -12.562 22.469 -6.5 1 94.62 236 LEU B CA 1
ATOM 4456 C C . LEU B 1 236 ? -11.219 23.188 -6.492 1 94.62 236 LEU B C 1
ATOM 4458 O O . LEU B 1 236 ? -11.023 24.156 -5.758 1 94.62 236 LEU B O 1
ATOM 4462 N N . PHE B 1 237 ? -10.336 22.797 -7.316 1 94.38 237 PHE B N 1
ATOM 4463 C CA . PHE B 1 237 ? -8.969 23.297 -7.328 1 94.38 237 PHE B CA 1
ATOM 4464 C C . PHE B 1 237 ? -8.906 24.656 -8.023 1 94.38 237 PHE B C 1
ATOM 4466 O O . PHE B 1 237 ? -7.891 25.359 -7.938 1 94.38 237 PHE B O 1
ATOM 4473 N N . PHE B 1 238 ? -9.977 24.984 -8.664 1 95.38 238 PHE B N 1
ATOM 4474 C CA . PHE B 1 238 ? -10 26.25 -9.391 1 95.38 238 PHE B CA 1
ATOM 4475 C C . PHE B 1 238 ? -11.039 27.188 -8.805 1 95.38 238 PHE B C 1
ATOM 4477 O O . PHE B 1 238 ? -11.219 28.312 -9.297 1 95.38 238 PHE B O 1
ATOM 4484 N N . ASN B 1 239 ? -11.773 26.719 -7.82 1 95.88 239 ASN B N 1
ATOM 4485 C CA . ASN B 1 239 ? -12.672 27.594 -7.082 1 95.88 239 ASN B CA 1
ATOM 4486 C C . ASN B 1 239 ? -11.906 28.703 -6.367 1 95.88 239 ASN B C 1
ATOM 4488 O O . ASN B 1 239 ? -11.039 28.438 -5.539 1 95.88 239 ASN B O 1
ATOM 4492 N N . PRO B 1 240 ? -12.227 29.906 -6.656 1 95.25 240 PRO B N 1
ATOM 4493 C CA . PRO B 1 240 ? -11.461 31.016 -6.105 1 95.25 240 PRO B CA 1
ATOM 4494 C C . PRO B 1 240 ? -11.445 31.031 -4.578 1 95.25 240 PRO B C 1
ATOM 4496 O O . PRO B 1 240 ? -10.438 31.391 -3.969 1 95.25 240 PRO B O 1
ATOM 4499 N N . GLU B 1 241 ? -12.484 30.641 -4.023 1 94.44 241 GLU B N 1
ATOM 4500 C CA . GLU B 1 241 ? -12.539 30.594 -2.564 1 94.44 241 GLU B CA 1
ATOM 4501 C C . GLU B 1 241 ? -11.594 29.531 -2.008 1 94.44 241 GLU B C 1
ATOM 4503 O O . GLU B 1 241 ? -10.914 29.766 -1.008 1 94.44 241 GLU B O 1
ATOM 4508 N N . VAL B 1 242 ? -11.57 28.406 -2.648 1 95.69 242 VAL B N 1
ATOM 4509 C CA . VAL B 1 242 ? -10.711 27.297 -2.225 1 95.69 242 VAL B CA 1
ATOM 4510 C C . VAL B 1 242 ? -9.25 27.672 -2.467 1 95.69 242 VAL B C 1
ATOM 4512 O O . VAL B 1 242 ? -8.398 27.453 -1.603 1 95.69 242 VAL B O 1
ATOM 4515 N N . VAL B 1 243 ? -9.016 28.219 -3.588 1 97.06 243 VAL B N 1
ATOM 4516 C CA . VAL B 1 243 ? -7.664 28.641 -3.943 1 97.06 243 VAL B CA 1
ATOM 4517 C C . VAL B 1 243 ? -7.184 29.719 -2.965 1 97.06 243 VAL B C 1
ATOM 4519 O O . VAL B 1 243 ? -6.062 29.641 -2.457 1 97.06 243 VAL B O 1
ATOM 4522 N N . GLY B 1 244 ? -8.047 30.672 -2.758 1 97.62 244 GLY B N 1
ATOM 4523 C CA . GLY B 1 244 ? -7.707 31.719 -1.816 1 97.62 244 GLY B CA 1
ATOM 4524 C C . GLY B 1 244 ? -7.387 31.203 -0.427 1 97.62 244 GLY B C 1
ATOM 4525 O O . GLY B 1 244 ? -6.418 31.641 0.195 1 97.62 244 GLY B O 1
ATOM 4526 N N . ALA B 1 245 ? -8.188 30.312 0.028 1 97.62 245 ALA B N 1
ATOM 4527 C CA . ALA B 1 245 ? -7.973 29.719 1.346 1 97.62 245 ALA B CA 1
ATOM 4528 C C . ALA B 1 245 ? -6.656 28.953 1.389 1 97.62 245 ALA B C 1
ATOM 4530 O O . ALA B 1 245 ? -5.934 29 2.389 1 97.62 245 ALA B O 1
ATOM 4531 N N . GLY B 1 246 ? -6.387 28.172 0.331 1 98.06 246 GLY B N 1
ATOM 4532 C CA . GLY B 1 246 ? -5.141 27.422 0.255 1 98.06 246 GLY B CA 1
ATOM 4533 C C . GLY B 1 246 ? -3.912 28.312 0.261 1 98.06 246 GLY B C 1
ATOM 4534 O O . GLY B 1 246 ? -2.926 28.016 0.937 1 98.06 246 GLY B O 1
ATOM 4535 N N . ILE B 1 247 ? -4 29.391 -0.484 1 98.19 247 ILE B N 1
ATOM 4536 C CA . ILE B 1 247 ? -2.896 30.344 -0.525 1 98.19 247 ILE B CA 1
ATOM 4537 C C . ILE B 1 247 ? -2.707 30.969 0.854 1 98.19 247 ILE B C 1
ATOM 4539 O O . ILE B 1 247 ? -1.582 31.062 1.354 1 98.19 247 ILE B O 1
ATOM 4543 N N . ALA B 1 248 ? -3.783 31.375 1.432 1 98.12 248 ALA B N 1
ATOM 4544 C CA . ALA B 1 248 ? -3.719 31.953 2.771 1 98.12 248 ALA B CA 1
ATOM 4545 C C . ALA B 1 248 ? -3.096 30.969 3.762 1 98.12 248 ALA B C 1
ATOM 4547 O O . ALA B 1 248 ? -2.283 31.359 4.602 1 98.12 248 ALA B O 1
ATOM 4548 N N . LEU B 1 249 ? -3.5 29.797 3.65 1 98.12 249 LEU B N 1
ATOM 4549 C CA . LEU B 1 249 ? -2.992 28.734 4.516 1 98.12 249 LEU B CA 1
ATOM 4550 C C . LEU B 1 249 ? -1.486 28.562 4.344 1 98.12 249 LEU B C 1
ATOM 4552 O O . LEU B 1 249 ? -0.754 28.438 5.324 1 98.12 249 LEU B O 1
ATOM 4556 N N . GLY B 1 250 ? -1.017 28.516 3.109 1 98.19 250 GLY B N 1
ATOM 4557 C CA . GLY B 1 250 ? 0.408 28.422 2.83 1 98.19 250 GLY B CA 1
ATOM 4558 C C . GLY B 1 250 ? 1.192 29.609 3.357 1 98.19 250 GLY B C 1
ATOM 4559 O O . GLY B 1 250 ? 2.256 29.438 3.957 1 98.19 250 GLY B O 1
ATOM 4560 N N . LEU B 1 251 ? 0.631 30.797 3.16 1 98.38 251 LEU B N 1
ATOM 4561 C CA . LEU B 1 251 ? 1.268 32 3.656 1 98.38 251 LEU B CA 1
ATOM 4562 C C . LEU B 1 251 ? 1.359 32 5.18 1 98.38 251 LEU B C 1
ATOM 4564 O O . LEU B 1 251 ? 2.418 32.281 5.742 1 98.38 251 LEU B O 1
ATOM 4568 N N . MET B 1 252 ? 0.282 31.672 5.785 1 98.25 252 MET B N 1
ATOM 4569 C CA . MET B 1 252 ? 0.265 31.609 7.246 1 98.25 252 MET B CA 1
ATOM 4570 C C . MET B 1 252 ? 1.271 30.594 7.762 1 98.25 252 MET B C 1
ATOM 4572 O O . MET B 1 252 ? 1.969 30.844 8.742 1 98.25 252 MET B O 1
ATOM 4576 N N . THR B 1 253 ? 1.316 29.438 7.082 1 98.31 253 THR B N 1
ATOM 4577 C CA . THR B 1 253 ? 2.23 28.391 7.512 1 98.31 253 THR B CA 1
ATOM 4578 C C . THR B 1 253 ? 3.676 28.875 7.445 1 98.31 253 THR B C 1
ATOM 4580 O O . THR B 1 253 ? 4.426 28.734 8.414 1 98.31 253 THR B O 1
ATOM 4583 N N . THR B 1 254 ? 4.035 29.453 6.332 1 98.44 254 THR B N 1
ATOM 4584 C CA . THR B 1 254 ? 5.418 29.875 6.152 1 98.44 254 THR B CA 1
ATOM 4585 C C . THR B 1 254 ? 5.75 31.031 7.094 1 98.44 254 THR B C 1
ATOM 4587 O O . THR B 1 254 ? 6.773 31.016 7.781 1 98.44 254 THR B O 1
ATOM 4590 N N . ILE B 1 255 ? 4.898 31.984 7.191 1 98.44 255 ILE B N 1
ATOM 4591 C CA . ILE B 1 255 ? 5.191 33.219 7.914 1 98.44 255 ILE B CA 1
ATOM 4592 C C . ILE B 1 255 ? 5.059 32.969 9.414 1 98.44 255 ILE B C 1
ATOM 4594 O O . ILE B 1 255 ? 5.988 33.25 10.18 1 98.44 255 ILE B O 1
ATOM 4598 N N . LEU B 1 256 ? 3.986 32.438 9.812 1 98.62 256 LEU B N 1
ATOM 4599 C CA . LEU B 1 256 ? 3.703 32.375 11.234 1 98.62 256 LEU B CA 1
ATOM 4600 C C . LEU B 1 256 ? 4.508 31.25 11.891 1 98.62 256 LEU B C 1
ATOM 4602 O O . LEU B 1 256 ? 5.02 31.422 13 1 98.62 256 LEU B O 1
ATOM 4606 N N . THR B 1 257 ? 4.535 30.062 11.289 1 98.12 257 THR B N 1
ATOM 4607 C CA . THR B 1 257 ? 5.332 29 11.898 1 98.12 257 THR B CA 1
ATOM 4608 C C . THR B 1 257 ? 6.82 29.312 11.789 1 98.12 257 THR B C 1
ATOM 4610 O O . THR B 1 257 ? 7.602 28.953 12.68 1 98.12 257 THR B O 1
ATOM 4613 N N . GLY B 1 258 ? 7.262 29.969 10.688 1 98.19 258 GLY B N 1
ATOM 4614 C CA . GLY B 1 258 ? 8.633 30.438 10.602 1 98.19 258 GLY B CA 1
ATOM 4615 C C . GLY B 1 258 ? 9 31.406 11.703 1 98.19 258 GLY B C 1
ATOM 4616 O O . GLY B 1 258 ? 10.016 31.234 12.383 1 98.19 258 GLY B O 1
ATOM 4617 N N . LEU B 1 259 ? 8.141 32.438 11.898 1 98.25 259 LEU B N 1
ATOM 4618 C CA . LEU B 1 259 ? 8.367 33.438 12.938 1 98.25 259 LEU B CA 1
ATOM 4619 C C . LEU B 1 259 ? 8.336 32.781 14.32 1 98.25 259 LEU B C 1
ATOM 4621 O O . LEU B 1 259 ? 9.156 33.125 15.18 1 98.25 259 LEU B O 1
ATOM 4625 N N . GLY B 1 260 ? 7.383 31.922 14.562 1 98.31 260 GLY B N 1
ATOM 4626 C CA . GLY B 1 260 ? 7.344 31.188 15.828 1 98.31 260 GLY B CA 1
ATOM 4627 C C . GLY B 1 260 ? 8.609 30.391 16.094 1 98.31 260 GLY B C 1
ATOM 4628 O O . GLY B 1 260 ? 9.125 30.406 17.219 1 98.31 260 GLY B O 1
ATOM 4629 N N . GLY B 1 261 ? 9.094 29.719 15.07 1 98 261 GLY B N 1
ATOM 4630 C CA . GLY B 1 261 ? 10.336 28.969 15.203 1 98 261 GLY B CA 1
ATOM 4631 C C . GLY B 1 261 ? 11.531 29.859 15.5 1 98 261 GLY B C 1
ATOM 4632 O O . GLY B 1 261 ? 12.375 29.516 16.328 1 98 261 GLY B O 1
ATOM 4633 N N . ILE B 1 262 ? 11.602 31 14.828 1 98.06 262 ILE B N 1
ATOM 4634 C CA . ILE B 1 262 ? 12.688 31.938 15.047 1 98.06 262 ILE B CA 1
ATOM 4635 C C . ILE B 1 262 ? 12.664 32.438 16.484 1 98.06 262 ILE B C 1
ATOM 4637 O O . ILE B 1 262 ? 13.703 32.5 17.141 1 98.06 262 ILE B O 1
ATOM 4641 N N . LEU B 1 263 ? 11.523 32.75 16.969 1 98.38 263 LEU B N 1
ATOM 4642 C CA . LEU B 1 263 ? 11.383 33.25 18.328 1 98.38 263 LEU B CA 1
ATOM 4643 C C . LEU B 1 263 ? 11.852 32.219 19.344 1 98.38 263 LEU B C 1
ATOM 4645 O O . LEU B 1 263 ? 12.547 32.531 20.312 1 98.38 263 LEU B O 1
ATOM 4649 N N . VAL B 1 264 ? 11.445 30.969 19.094 1 98.31 264 VAL B N 1
ATOM 4650 C CA . VAL B 1 264 ? 11.836 29.891 20 1 98.31 264 VAL B CA 1
ATOM 4651 C C . VAL B 1 264 ? 13.344 29.672 19.922 1 98.31 264 VAL B C 1
ATOM 4653 O O . VAL B 1 264 ? 14 29.484 20.953 1 98.31 264 VAL B O 1
ATOM 4656 N N . PHE B 1 265 ? 13.867 29.656 18.688 1 97.38 265 PHE B N 1
ATOM 4657 C CA . PHE B 1 265 ? 15.312 29.516 18.547 1 97.38 265 PHE B CA 1
ATOM 4658 C C . PHE B 1 265 ? 16.047 30.656 19.25 1 97.38 265 PHE B C 1
ATOM 4660 O O . PHE B 1 265 ? 17.078 30.438 19.875 1 97.38 265 PHE B O 1
ATOM 4667 N N . LYS B 1 266 ? 15.523 31.844 19.188 1 96.81 266 LYS B N 1
ATOM 4668 C CA . LYS B 1 266 ? 16.109 33 19.875 1 96.81 266 LYS B CA 1
ATOM 4669 C C . LYS B 1 266 ? 16.062 32.812 21.391 1 96.81 266 LYS B C 1
ATOM 4671 O O . LYS B 1 266 ? 17.047 33.062 22.094 1 96.81 266 LYS B O 1
ATOM 4676 N N . LEU B 1 267 ? 14.984 32.375 21.875 1 97.56 267 LEU B N 1
ATOM 4677 C CA . LEU B 1 267 ? 14.805 32.156 23.312 1 97.56 267 LEU B CA 1
ATOM 4678 C C . LEU B 1 267 ? 15.781 31.109 23.828 1 97.56 267 LEU B C 1
ATOM 4680 O O . LEU B 1 267 ? 16.234 31.188 24.969 1 97.56 267 LEU B O 1
ATOM 4684 N N . PHE B 1 268 ? 16.078 30.172 22.984 1 96.62 268 PHE B N 1
ATOM 4685 C CA . PHE B 1 268 ? 16.953 29.094 23.422 1 96.62 268 PHE B CA 1
ATOM 4686 C C . PHE B 1 268 ? 18.375 29.312 22.922 1 96.62 268 PHE B C 1
ATOM 4688 O O . PHE B 1 268 ? 19.172 28.375 22.906 1 96.62 268 PHE B O 1
ATOM 4695 N N . LYS B 1 269 ? 18.688 30.453 22.359 1 94.12 269 LYS B N 1
ATOM 4696 C CA . LYS B 1 269 ? 20.031 30.969 22.078 1 94.12 269 LYS B CA 1
ATOM 4697 C C . LYS B 1 269 ? 20.672 30.219 20.922 1 94.12 269 LYS B C 1
ATOM 4699 O O . LYS B 1 269 ? 21.859 29.922 20.953 1 94.12 269 LYS B O 1
ATOM 4704 N N . GLU B 1 270 ? 19.797 29.844 20.062 1 94.25 270 GLU B N 1
ATOM 4705 C CA . GLU B 1 270 ? 20.344 29.375 18.781 1 94.25 270 GLU B CA 1
ATOM 4706 C C . GLU B 1 270 ? 20.703 30.547 17.875 1 94.25 270 GLU B C 1
ATOM 4708 O O . GLU B 1 270 ? 19.938 31.516 17.766 1 94.25 270 GLU B O 1
ATOM 4713 N N . ARG B 1 271 ? 21.875 30.469 17.297 1 92.81 271 ARG B N 1
ATOM 4714 C CA . ARG B 1 271 ? 22.406 31.609 16.578 1 92.81 271 ARG B CA 1
ATOM 4715 C C . ARG B 1 271 ? 21.812 31.703 15.172 1 92.81 271 ARG B C 1
ATOM 4717 O O . ARG B 1 271 ? 21.531 32.781 14.68 1 92.81 271 ARG B O 1
ATOM 4724 N N . SER B 1 272 ? 21.656 30.562 14.562 1 96.19 272 SER B N 1
ATOM 4725 C CA . SER B 1 272 ? 21.156 30.547 13.188 1 96.19 272 SER B CA 1
ATOM 4726 C C . SER B 1 272 ? 19.672 30.234 13.141 1 96.19 272 SER B C 1
ATOM 4728 O O . SER B 1 272 ? 19.188 29.375 13.891 1 96.19 272 SER B O 1
ATOM 473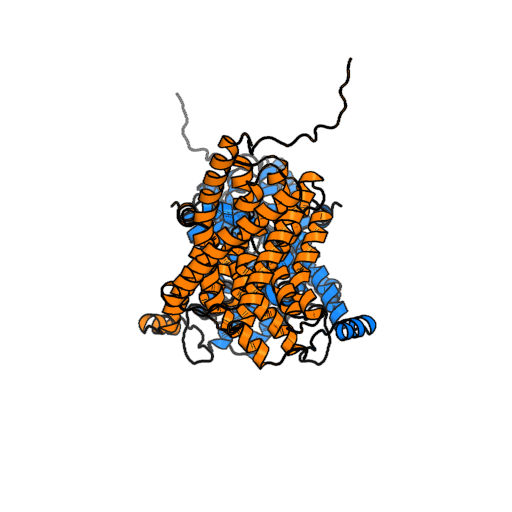0 N N . TYR B 1 273 ? 18.938 30.906 12.266 1 97.5 273 TYR B N 1
ATOM 4731 C CA . TYR B 1 273 ? 17.5 30.734 12.141 1 97.5 273 TYR B CA 1
ATOM 4732 C C . TYR B 1 273 ? 17.156 30.016 10.836 1 97.5 273 TYR B C 1
ATOM 4734 O O . TYR B 1 273 ? 16 30.031 10.406 1 97.5 273 TYR B O 1
ATOM 4742 N N . ILE B 1 274 ? 18.094 29.344 10.242 1 97.88 274 ILE B N 1
ATOM 4743 C CA . ILE B 1 274 ? 17.891 28.625 8.992 1 97.88 274 ILE B CA 1
ATOM 4744 C C . ILE B 1 274 ? 16.906 27.469 9.211 1 97.88 274 ILE B C 1
ATOM 4746 O O . ILE B 1 274 ? 15.961 27.281 8.445 1 97.88 274 ILE B O 1
ATOM 4750 N N . ALA B 1 275 ? 17.047 26.734 10.305 1 97.88 275 ALA B N 1
ATOM 4751 C CA . ALA B 1 275 ? 16.297 25.516 10.555 1 97.88 275 ALA B CA 1
ATOM 4752 C C . ALA B 1 275 ? 14.812 25.812 10.734 1 97.88 275 ALA B C 1
ATOM 4754 O O . ALA B 1 275 ? 13.961 25.172 10.117 1 97.88 275 ALA B O 1
ATOM 4755 N N . PRO B 1 276 ? 14.453 26.828 11.555 1 98.19 276 PRO B N 1
ATOM 4756 C CA . PRO B 1 276 ? 13.023 27.094 11.742 1 98.19 276 PRO B CA 1
ATOM 4757 C C . PRO B 1 276 ? 12.336 27.547 10.453 1 98.19 276 PRO B C 1
ATOM 4759 O O . PRO B 1 276 ? 11.18 27.203 10.203 1 98.19 276 PRO B O 1
ATOM 4762 N N . VAL B 1 277 ? 13 28.281 9.641 1 98.38 277 VAL B N 1
ATOM 4763 C CA . VAL B 1 277 ? 12.422 28.766 8.398 1 98.38 277 VAL B CA 1
ATOM 4764 C C . VAL B 1 277 ? 12.359 27.625 7.375 1 98.38 277 VAL B C 1
ATOM 4766 O O . VAL B 1 277 ? 11.398 27.547 6.602 1 98.38 277 VAL B O 1
ATOM 4769 N N . ALA B 1 278 ? 13.359 26.766 7.406 1 97.81 278 ALA B N 1
ATOM 4770 C CA . ALA B 1 278 ? 13.375 25.594 6.527 1 97.81 278 ALA B CA 1
ATOM 4771 C C . ALA B 1 278 ? 12.234 24.641 6.863 1 97.81 278 ALA B C 1
ATOM 4773 O O . ALA B 1 278 ? 11.719 23.953 5.984 1 97.81 278 ALA B O 1
ATOM 4774 N N . GLU B 1 279 ? 11.789 24.641 8.117 1 97.25 279 GLU B N 1
ATOM 4775 C CA . GLU B 1 279 ? 10.742 23.734 8.586 1 97.25 279 GLU B CA 1
ATOM 4776 C C . GLU B 1 279 ? 9.352 24.328 8.344 1 97.25 279 GLU B C 1
ATOM 4778 O O . GLU B 1 279 ? 8.344 23.625 8.461 1 97.25 279 GLU B O 1
ATOM 4783 N N . ALA B 1 280 ? 9.234 25.594 7.949 1 97.94 280 ALA B N 1
ATOM 4784 C CA . ALA B 1 280 ? 7.98 26.344 7.875 1 97.94 280 ALA B CA 1
ATOM 4785 C C . ALA B 1 280 ? 7.234 26.031 6.578 1 97.94 280 ALA B C 1
ATOM 4787 O O . ALA B 1 280 ? 6.891 26.938 5.82 1 97.94 280 ALA B O 1
ATOM 4788 N N . SER B 1 281 ? 6.965 24.781 6.363 1 97.06 281 SER B N 1
ATOM 4789 C CA . SER B 1 281 ? 6.297 24.328 5.152 1 97.06 281 SER B CA 1
ATOM 4790 C C . SER B 1 281 ? 5.184 23.328 5.48 1 97.06 281 SER B C 1
ATOM 4792 O O . SER B 1 281 ? 5.059 22.891 6.625 1 97.06 281 SER B O 1
ATOM 4794 N N . THR B 1 282 ? 4.273 23.141 4.555 1 96.38 282 THR B N 1
ATOM 4795 C CA . THR B 1 282 ? 3.277 22.062 4.586 1 96.38 282 THR B CA 1
ATOM 4796 C C . THR B 1 282 ? 3.732 20.875 3.744 1 96.38 282 THR B C 1
ATOM 4798 O O . THR B 1 282 ? 4.059 21.031 2.566 1 96.38 282 THR B O 1
ATOM 4801 N N . ALA B 1 283 ? 3.803 19.766 4.375 1 92.81 283 ALA B N 1
ATOM 4802 C CA . ALA B 1 283 ? 4.223 18.562 3.654 1 92.81 283 ALA B CA 1
ATOM 4803 C C . ALA B 1 283 ? 3.088 18.016 2.793 1 92.81 283 ALA B C 1
ATOM 4805 O O . ALA B 1 283 ? 1.912 18.234 3.09 1 92.81 283 ALA B O 1
ATOM 4806 N N . GLY B 1 284 ? 3.496 17.297 1.729 1 89.5 284 GLY B N 1
ATOM 4807 C CA . GLY B 1 284 ? 2.506 16.609 0.926 1 89.5 284 GLY B CA 1
ATOM 4808 C C . GLY B 1 284 ? 1.689 15.609 1.722 1 89.5 284 GLY B C 1
ATOM 4809 O O . GLY B 1 284 ? 0.507 15.398 1.442 1 89.5 284 GLY B O 1
ATOM 4810 N N . ASN B 1 285 ? 2.262 15.016 2.643 1 87.88 285 ASN B N 1
ATOM 4811 C CA . ASN B 1 285 ? 1.572 13.984 3.408 1 87.88 285 ASN B CA 1
ATOM 4812 C C . ASN B 1 285 ? 0.432 14.562 4.238 1 87.88 285 ASN B C 1
ATOM 4814 O O . ASN B 1 285 ? -0.459 13.836 4.676 1 87.88 285 ASN B O 1
ATOM 4818 N N . ALA B 1 286 ? 0.422 15.859 4.52 1 93.5 286 ALA B N 1
ATOM 4819 C CA . ALA B 1 286 ? -0.657 16.516 5.258 1 93.5 286 ALA B CA 1
ATOM 4820 C C . ALA B 1 286 ? -1.971 16.438 4.484 1 93.5 286 ALA B C 1
ATOM 4822 O O . ALA B 1 286 ? -3.049 16.578 5.066 1 93.5 286 ALA B O 1
ATOM 4823 N N . VAL B 1 287 ? -1.861 16.234 3.252 1 93.31 287 VAL B N 1
ATOM 4824 C CA . VAL B 1 287 ? -3.023 16.156 2.375 1 93.31 287 VAL B CA 1
ATOM 4825 C C . VAL B 1 287 ? -3.9 14.969 2.783 1 93.31 287 VAL B C 1
ATOM 4827 O O . VAL B 1 287 ? -5.117 14.992 2.588 1 93.31 287 VAL B O 1
ATOM 4830 N N . GLY B 1 288 ? -3.307 13.969 3.377 1 91.94 288 GLY B N 1
ATOM 4831 C CA . GLY B 1 288 ? -4.047 12.797 3.807 1 91.94 288 GLY B CA 1
ATOM 4832 C C . GLY B 1 288 ? -4.609 12.922 5.207 1 91.94 288 GLY B C 1
ATOM 4833 O O . GLY B 1 288 ? -5.418 12.094 5.637 1 91.94 288 GLY B O 1
ATOM 4834 N N . THR B 1 289 ? -4.285 13.977 5.891 1 94.19 289 THR B N 1
ATOM 4835 C CA . THR B 1 289 ? -4.629 14.133 7.301 1 94.19 289 THR B CA 1
ATOM 4836 C C . THR B 1 289 ? -6.141 14.266 7.477 1 94.19 289 THR B C 1
ATOM 4838 O O . THR B 1 289 ? -6.723 13.664 8.375 1 94.19 289 THR B O 1
ATOM 4841 N N . PRO B 1 290 ? -6.844 15.039 6.645 1 95.56 290 PRO B N 1
ATOM 4842 C CA . PRO B 1 290 ? -8.297 15.125 6.809 1 95.56 290 PRO B CA 1
ATOM 4843 C C . PRO B 1 290 ? -8.977 13.758 6.715 1 95.56 290 PRO B C 1
ATOM 4845 O O . PRO B 1 290 ? -9.906 13.477 7.477 1 95.56 290 PRO B O 1
ATOM 4848 N N . ALA B 1 291 ? -8.516 12.992 5.816 1 93.56 291 ALA B N 1
ATOM 4849 C CA . ALA B 1 291 ? -9.07 11.648 5.68 1 93.56 291 ALA B CA 1
ATOM 4850 C C . ALA B 1 291 ? -8.789 10.805 6.922 1 93.56 291 ALA B C 1
ATOM 4852 O O . ALA B 1 291 ? -9.625 10.008 7.344 1 93.56 291 ALA B O 1
ATOM 4853 N N . ALA B 1 292 ? -7.656 10.977 7.449 1 91.19 292 ALA B N 1
ATOM 4854 C CA . ALA B 1 292 ? -7.297 10.273 8.672 1 91.19 292 ALA B CA 1
ATOM 4855 C C . ALA B 1 292 ? -8.203 10.688 9.828 1 91.19 292 ALA B C 1
ATOM 4857 O O . ALA B 1 292 ? -8.641 9.844 10.617 1 91.19 292 ALA B O 1
ATOM 4858 N N . ILE B 1 293 ? -8.453 11.93 9.898 1 93.25 293 ILE B N 1
ATOM 4859 C CA . ILE B 1 293 ? -9.305 12.453 10.961 1 93.25 293 ILE B CA 1
ATOM 4860 C C . ILE B 1 293 ? -10.734 11.945 10.781 1 93.25 293 ILE B C 1
ATOM 4862 O O . ILE B 1 293 ? -11.391 11.562 11.75 1 93.25 293 ILE B O 1
ATOM 4866 N N . ALA B 1 294 ? -11.18 11.953 9.602 1 93.88 294 ALA B N 1
ATOM 4867 C CA . ALA B 1 294 ? -12.516 11.43 9.312 1 93.88 294 ALA B CA 1
ATOM 4868 C C . ALA B 1 294 ? -12.617 9.953 9.688 1 93.88 294 ALA B C 1
ATOM 4870 O O . ALA B 1 294 ? -13.641 9.516 10.227 1 93.88 294 ALA B O 1
ATOM 4871 N N . ALA B 1 295 ? -11.586 9.234 9.391 1 90.56 295 ALA B N 1
ATOM 4872 C CA . ALA B 1 295 ? -11.562 7.816 9.75 1 90.56 295 ALA B CA 1
ATOM 4873 C C . ALA B 1 295 ? -11.602 7.637 11.266 1 90.56 295 ALA B C 1
ATOM 4875 O O . ALA B 1 295 ? -12.281 6.742 11.773 1 90.56 295 ALA B O 1
ATOM 4876 N N . ALA B 1 296 ? -10.883 8.438 11.938 1 90.56 296 ALA B N 1
ATOM 4877 C CA . ALA B 1 296 ? -10.891 8.406 13.398 1 90.56 296 ALA B CA 1
ATOM 4878 C C . ALA B 1 296 ? -12.266 8.75 13.953 1 90.56 296 ALA B C 1
ATOM 4880 O O . ALA B 1 296 ? -12.734 8.109 14.898 1 90.56 296 ALA B O 1
ATOM 4881 N N . ALA B 1 297 ? -12.859 9.727 13.367 1 92.38 297 ALA B N 1
ATOM 4882 C CA . ALA B 1 297 ? -14.195 10.133 13.797 1 92.38 297 ALA B CA 1
ATOM 4883 C C . ALA B 1 297 ? -15.219 9.023 13.562 1 92.38 297 ALA B C 1
ATOM 4885 O O . ALA B 1 297 ? -16.094 8.789 14.406 1 92.38 297 ALA B O 1
ATOM 4886 N N . ALA B 1 298 ? -15.094 8.398 12.484 1 89.75 298 ALA B N 1
ATOM 4887 C CA . ALA B 1 298 ? -15.984 7.285 12.18 1 89.75 298 ALA B CA 1
ATOM 4888 C C . ALA B 1 298 ? -15.836 6.164 13.203 1 89.75 298 ALA B C 1
ATOM 4890 O O . ALA B 1 298 ? -16.828 5.562 13.625 1 89.75 298 ALA B O 1
ATOM 4891 N N . THR B 1 299 ? -14.656 5.898 13.516 1 87.06 299 THR B N 1
ATOM 4892 C CA . THR B 1 299 ? -14.391 4.879 14.523 1 87.06 299 THR B CA 1
ATOM 4893 C C . THR B 1 299 ? -14.984 5.277 15.867 1 87.06 299 THR B C 1
ATOM 4895 O O . THR B 1 299 ? -15.547 4.441 16.578 1 87.06 299 THR B O 1
ATOM 4898 N N . SER B 1 300 ? -14.82 6.52 16.188 1 89.5 300 SER B N 1
ATOM 4899 C CA . SER B 1 300 ? -15.367 7.023 17.453 1 89.5 300 SER B CA 1
ATOM 4900 C C . SER B 1 300 ? -16.891 6.91 17.484 1 89.5 300 SER B C 1
ATOM 4902 O O . SER B 1 300 ? -17.469 6.605 18.516 1 89.5 300 SER B O 1
ATOM 4904 N N . ALA B 1 301 ? -17.469 7.16 16.375 1 90.38 301 ALA B N 1
ATOM 4905 C CA . ALA B 1 301 ? -18.922 7.043 16.297 1 90.38 301 ALA B CA 1
ATOM 4906 C C . ALA B 1 301 ? -19.359 5.586 16.422 1 90.38 301 ALA B C 1
ATOM 4908 O O . ALA B 1 301 ? -20.359 5.285 17.062 1 90.38 301 ALA B O 1
ATOM 4909 N N . ALA B 1 302 ? -18.641 4.754 15.805 1 84.25 302 ALA B N 1
ATOM 4910 C CA . ALA B 1 302 ? -18.953 3.33 15.867 1 84.25 302 ALA B CA 1
ATOM 4911 C C . ALA B 1 302 ? -18.844 2.807 17.297 1 84.25 302 ALA B C 1
ATOM 4913 O O . ALA B 1 302 ? -19.594 1.911 17.703 1 84.25 302 ALA B O 1
ATOM 4914 N N . GLY B 1 303 ? -17.984 3.395 18.062 1 84.25 303 GLY B N 1
ATOM 4915 C CA . GLY B 1 303 ? -17.812 2.994 19.453 1 84.25 303 GLY B CA 1
ATOM 4916 C C . GLY B 1 303 ? -18.734 3.727 20.406 1 84.25 303 GLY B C 1
ATOM 4917 O O . GLY B 1 303 ? -18.719 3.459 21.609 1 84.25 303 GLY B O 1
ATOM 4918 N N . GLY B 1 304 ? -19.453 4.691 19.922 1 85.94 304 GLY B N 1
ATOM 4919 C CA . GLY B 1 304 ? -20.438 5.379 20.734 1 85.94 304 GLY B CA 1
ATOM 4920 C C . GLY B 1 304 ? -19.906 6.633 21.391 1 85.94 304 GLY B C 1
ATOM 4921 O O . GLY B 1 304 ? -20.641 7.312 22.125 1 85.94 304 GLY B O 1
ATOM 4922 N N . ALA B 1 305 ? -18.719 7 21.125 1 87 305 ALA B N 1
ATOM 4923 C CA . ALA B 1 305 ? -18.094 8.133 21.812 1 87 305 ALA B CA 1
ATOM 4924 C C . ALA B 1 305 ? -18.406 9.445 21.094 1 87 305 ALA B C 1
ATOM 4926 O O . ALA B 1 305 ? -18.219 10.523 21.672 1 87 305 ALA B O 1
ATOM 4927 N N . MET B 1 306 ? -18.828 9.328 19.828 1 89.81 306 MET B N 1
ATOM 4928 C CA . MET B 1 306 ? -19.172 10.492 19.016 1 89.81 306 MET B CA 1
ATOM 4929 C C . MET B 1 306 ? -20.469 10.25 18.234 1 89.81 306 MET B C 1
ATOM 4931 O O . MET B 1 306 ? -20.766 9.117 17.875 1 89.81 306 MET B O 1
ATOM 4935 N N . SER B 1 307 ? -21.281 11.297 18.125 1 92.19 307 SER B N 1
ATOM 4936 C CA . SER B 1 307 ? -22.5 11.141 17.344 1 92.19 307 SER B CA 1
ATOM 4937 C C . SER B 1 307 ? -22.188 10.898 15.867 1 92.19 307 SER B C 1
ATOM 4939 O O . SER B 1 307 ? -21.141 11.305 15.375 1 92.19 307 SER B O 1
ATOM 4941 N N . GLN B 1 308 ? -23.062 10.266 15.258 1 93.06 308 GLN B N 1
ATOM 4942 C CA . GLN B 1 308 ? -22.906 10.055 13.82 1 93.06 308 GLN B CA 1
ATOM 4943 C C . GLN B 1 308 ? -22.859 11.383 13.07 1 93.06 308 GLN B C 1
ATOM 4945 O O . GLN B 1 308 ? -22.141 11.523 12.086 1 93.06 308 GLN B O 1
ATOM 4950 N N . ALA B 1 309 ? -23.594 12.289 13.547 1 93.38 309 ALA B N 1
ATOM 4951 C CA . ALA B 1 309 ? -23.625 13.609 12.914 1 93.38 309 ALA B CA 1
ATOM 4952 C C . ALA B 1 309 ? -22.266 14.289 12.984 1 93.38 309 ALA B C 1
ATOM 4954 O O . ALA B 1 309 ? -21.844 14.93 12.023 1 93.38 309 ALA B O 1
ATOM 4955 N N . ASP B 1 310 ? -21.625 14.156 14.078 1 92 310 ASP B N 1
ATOM 4956 C CA . ASP B 1 310 ? -20.281 14.727 14.227 1 92 310 ASP B CA 1
ATOM 4957 C C . ASP B 1 310 ? -19.281 14.039 13.297 1 92 310 ASP B C 1
ATOM 4959 O O . ASP B 1 310 ? -18.453 14.703 12.68 1 92 310 ASP B O 1
ATOM 4963 N N . ALA B 1 311 ? -19.375 12.742 13.25 1 93.31 311 ALA B N 1
ATOM 4964 C CA . ALA B 1 311 ? -18.5 11.984 12.359 1 93.31 311 ALA B CA 1
ATOM 4965 C C . ALA B 1 311 ? -18.719 12.391 10.906 1 93.31 311 ALA B C 1
ATOM 4967 O O . ALA B 1 311 ? -17.766 12.523 10.141 1 93.31 311 ALA B O 1
ATOM 4968 N N . ASP B 1 312 ? -19.984 12.586 10.586 1 95.94 312 ASP B N 1
ATOM 4969 C CA . ASP B 1 312 ? -20.312 13 9.227 1 95.94 312 ASP B CA 1
ATOM 4970 C C . ASP B 1 312 ? -19.75 14.391 8.922 1 95.94 312 ASP B C 1
ATOM 4972 O O . ASP B 1 312 ? -19.359 14.672 7.785 1 95.94 312 ASP B O 1
ATOM 4976 N N . ALA B 1 313 ? -19.781 15.188 9.891 1 94.19 313 ALA B N 1
ATOM 4977 C CA . ALA B 1 313 ? -19.234 16.531 9.711 1 94.19 313 ALA B CA 1
ATOM 4978 C C . ALA B 1 313 ? -17.766 16.469 9.312 1 94.19 313 ALA B C 1
ATOM 4980 O O . ALA B 1 313 ? -17.312 17.234 8.453 1 94.19 313 ALA B O 1
ATOM 4981 N N . TYR B 1 314 ? -17.016 15.609 9.922 1 94.44 314 TYR B N 1
ATOM 4982 C CA . TYR B 1 314 ? -15.602 15.453 9.586 1 94.44 314 TYR B CA 1
ATOM 4983 C C . TYR B 1 314 ? -15.43 14.852 8.195 1 94.44 314 TYR B C 1
ATOM 4985 O O . TYR B 1 314 ? -14.523 15.234 7.457 1 94.44 314 TYR B O 1
ATOM 4993 N N . GLN B 1 315 ? -16.266 13.906 7.914 1 94.75 315 GLN B N 1
ATOM 4994 C CA . GLN B 1 315 ? -16.219 13.305 6.59 1 94.75 315 GLN B CA 1
ATOM 4995 C C . GLN B 1 315 ? -16.484 14.336 5.5 1 94.75 315 GLN B C 1
ATOM 4997 O O . GLN B 1 315 ? -15.867 14.305 4.438 1 94.75 315 GLN B O 1
ATOM 5002 N N . ASN B 1 316 ? -17.406 15.227 5.785 1 95.06 316 ASN B N 1
ATOM 5003 C CA . ASN B 1 316 ? -17.828 16.219 4.805 1 95.06 316 ASN B CA 1
ATOM 5004 C C . ASN B 1 316 ? -16.734 17.266 4.566 1 95.06 316 ASN B C 1
ATOM 5006 O O . ASN B 1 316 ? -16.781 17.984 3.564 1 95.06 316 ASN B O 1
ATOM 5010 N N . LEU B 1 317 ? -15.758 17.312 5.41 1 95.19 317 LEU B N 1
ATOM 5011 C CA . LEU B 1 317 ? -14.695 18.297 5.293 1 95.19 317 LEU B CA 1
ATOM 5012 C C . LEU B 1 317 ? -13.555 17.781 4.43 1 95.19 317 LEU B C 1
ATOM 5014 O O . LEU B 1 317 ? -12.727 18.547 3.953 1 95.19 317 LEU B O 1
ATOM 5018 N N . VAL B 1 318 ? -13.516 16.516 4.18 1 95.81 318 VAL B N 1
ATOM 5019 C CA . VAL B 1 318 ? -12.328 15.844 3.664 1 95.81 318 VAL B CA 1
ATOM 5020 C C . VAL B 1 318 ? -11.945 16.438 2.307 1 95.81 318 VAL B C 1
ATOM 5022 O O . VAL B 1 318 ? -10.805 16.859 2.107 1 95.81 318 VAL B O 1
ATOM 5025 N N . SER B 1 319 ? -12.883 16.562 1.428 1 96 319 SER B N 1
ATOM 5026 C CA . SER B 1 319 ? -12.586 17 0.069 1 96 319 SER B CA 1
ATOM 5027 C C . SER B 1 319 ? -12.07 18.438 0.053 1 96 319 SER B C 1
ATOM 5029 O O . SER B 1 319 ? -11.023 18.734 -0.526 1 96 319 SER B O 1
ATOM 5031 N N . LEU B 1 320 ? -12.766 19.266 0.693 1 96.69 320 LEU B N 1
ATOM 5032 C CA . LEU B 1 320 ? -12.422 20.688 0.704 1 96.69 320 LEU B CA 1
ATOM 5033 C C . LEU B 1 320 ? -11.086 20.906 1.406 1 96.69 320 LEU B C 1
ATOM 5035 O O . LEU B 1 320 ? -10.227 21.625 0.889 1 96.69 320 LEU B O 1
ATOM 5039 N N . ALA B 1 321 ? -10.938 20.328 2.557 1 97.31 321 ALA B N 1
ATOM 5040 C CA . ALA B 1 321 ? -9.703 20.484 3.322 1 97.31 321 ALA B CA 1
ATOM 5041 C C . ALA B 1 321 ? -8.508 19.938 2.551 1 97.31 321 ALA B C 1
ATOM 5043 O O . ALA B 1 321 ? -7.426 20.531 2.557 1 97.31 321 ALA B O 1
ATOM 5044 N N . THR B 1 322 ? -8.68 18.812 1.943 1 97.06 322 THR B N 1
ATOM 5045 C CA . THR B 1 322 ? -7.629 18.188 1.146 1 97.06 322 THR B CA 1
ATOM 5046 C C . THR B 1 322 ? -7.176 19.109 0.02 1 97.06 322 THR B C 1
ATOM 5048 O O . THR B 1 322 ? -5.977 19.281 -0.204 1 97.06 322 THR B O 1
ATOM 5051 N N . ALA B 1 323 ? -8.109 19.688 -0.678 1 97.06 323 ALA B N 1
ATOM 5052 C CA . ALA B 1 323 ? -7.789 20.609 -1.765 1 97.06 323 ALA B CA 1
ATOM 5053 C C . ALA B 1 323 ? -7.039 21.828 -1.245 1 97.06 323 ALA B C 1
ATOM 5055 O O . ALA B 1 323 ? -6.039 22.25 -1.832 1 97.06 323 ALA B O 1
ATOM 5056 N N . GLN B 1 324 ? -7.48 22.391 -0.191 1 98 324 GLN B N 1
ATOM 5057 C CA . GLN B 1 324 ? -6.859 23.578 0.398 1 98 324 GLN B CA 1
ATOM 5058 C C . GLN B 1 324 ? -5.441 23.281 0.873 1 98 324 GLN B C 1
ATOM 5060 O O . GLN B 1 324 ? -4.523 24.062 0.637 1 98 324 GLN B O 1
ATOM 5065 N N . ILE B 1 325 ? -5.258 22.172 1.514 1 97.31 325 ILE B N 1
ATOM 5066 C CA . ILE B 1 325 ? -3.949 21.766 2.014 1 97.31 325 ILE B CA 1
ATOM 5067 C C . ILE B 1 325 ? -3.006 21.516 0.84 1 97.31 325 ILE B C 1
ATOM 5069 O O . ILE B 1 325 ? -1.823 21.859 0.899 1 97.31 325 ILE B O 1
ATOM 5073 N N . SER B 1 326 ? -3.529 20.906 -0.208 1 96.56 326 SER B N 1
ATOM 5074 C CA . SER B 1 326 ? -2.709 20.656 -1.391 1 96.56 326 SER B CA 1
ATOM 5075 C C . SER B 1 326 ? -2.158 21.969 -1.963 1 96.56 326 SER B C 1
ATOM 5077 O O . SER B 1 326 ? -1.003 22.016 -2.389 1 96.56 326 SER B O 1
ATOM 5079 N N . ILE B 1 327 ? -2.959 22.984 -1.99 1 97.06 327 ILE B N 1
ATOM 5080 C CA . ILE B 1 327 ? -2.518 24.297 -2.465 1 97.06 327 ILE B CA 1
ATOM 5081 C C . ILE B 1 327 ? -1.478 24.859 -1.504 1 97.06 327 ILE B C 1
ATOM 5083 O O . ILE B 1 327 ? -0.481 25.453 -1.935 1 97.06 327 ILE B O 1
ATOM 5087 N N . SER B 1 328 ? -1.691 24.703 -0.242 1 97.88 328 SER B N 1
ATOM 5088 C CA . SER B 1 328 ? -0.713 25.125 0.752 1 97.88 328 SER B CA 1
ATOM 5089 C C . SER B 1 328 ? 0.641 24.469 0.516 1 97.88 328 SER B C 1
ATOM 5091 O O . SER B 1 328 ? 1.685 25.094 0.677 1 97.88 328 SER B O 1
ATOM 5093 N N . VAL B 1 329 ? 0.629 23.203 0.175 1 96.44 329 VAL B N 1
ATOM 5094 C CA . VAL B 1 329 ? 1.845 22.453 -0.126 1 96.44 329 VAL B CA 1
ATOM 5095 C C . VAL B 1 329 ? 2.615 23.141 -1.247 1 96.44 329 VAL B C 1
ATOM 5097 O O . VAL B 1 329 ? 3.826 23.344 -1.14 1 96.44 329 VAL B O 1
ATOM 5100 N N . ILE B 1 330 ? 1.939 23.531 -2.268 1 95.69 330 ILE B N 1
ATOM 5101 C CA . ILE B 1 330 ? 2.553 24.188 -3.418 1 95.69 330 ILE B CA 1
ATOM 5102 C C . ILE B 1 330 ? 3.098 25.562 -3.008 1 95.69 330 ILE B C 1
ATOM 5104 O O . ILE B 1 330 ? 4.246 25.891 -3.309 1 95.69 330 ILE B O 1
ATOM 5108 N N . VAL B 1 331 ? 2.311 26.297 -2.301 1 97.5 331 VAL B N 1
ATOM 5109 C CA . VAL B 1 331 ? 2.66 27.656 -1.91 1 97.5 331 VAL B CA 1
ATOM 5110 C C . VAL B 1 331 ? 3.902 27.641 -1.022 1 97.5 331 VAL B C 1
ATOM 5112 O O . VAL B 1 331 ? 4.848 28.406 -1.249 1 97.5 331 VAL B O 1
ATOM 5115 N N . THR B 1 332 ? 3.922 26.766 -0.097 1 97.62 332 THR B N 1
ATOM 5116 C CA . THR B 1 332 ? 5.035 26.75 0.847 1 97.62 332 THR B CA 1
ATOM 5117 C C . THR B 1 332 ? 6.297 26.203 0.183 1 97.62 332 THR B C 1
ATOM 5119 O O . THR B 1 332 ? 7.41 26.562 0.564 1 97.62 332 THR B O 1
ATOM 5122 N N . ALA B 1 333 ? 6.145 25.328 -0.739 1 95.56 333 ALA B N 1
ATOM 5123 C CA . ALA B 1 333 ? 7.289 24.781 -1.462 1 95.56 333 ALA B CA 1
ATOM 5124 C C . ALA B 1 333 ? 8.023 25.875 -2.238 1 95.56 333 ALA B C 1
ATOM 5126 O O . ALA B 1 333 ? 9.219 25.766 -2.504 1 95.56 333 ALA B O 1
ATOM 5127 N N . ILE B 1 334 ? 7.316 26.906 -2.549 1 96.06 334 ILE B N 1
ATOM 5128 C CA . ILE B 1 334 ? 7.902 28.047 -3.24 1 96.06 334 ILE B CA 1
ATOM 5129 C C . ILE B 1 334 ? 8.422 29.062 -2.221 1 96.06 334 ILE B C 1
ATOM 5131 O O . ILE B 1 334 ? 9.547 29.547 -2.338 1 96.06 334 ILE B O 1
ATOM 5135 N N . LEU B 1 335 ? 7.699 29.281 -1.223 1 97.56 335 LEU B N 1
ATOM 5136 C CA . LEU B 1 335 ? 7.977 30.375 -0.296 1 97.56 335 LEU B CA 1
ATOM 5137 C C . LEU B 1 335 ? 9.102 30 0.664 1 97.56 335 LEU B C 1
ATOM 5139 O O . LEU B 1 335 ? 9.906 30.844 1.05 1 97.56 335 LEU B O 1
ATOM 5143 N N . CYS B 1 336 ? 9.164 28.781 1.07 1 96.81 336 CYS B N 1
ATOM 5144 C CA . CYS B 1 336 ? 10.109 28.375 2.104 1 96.81 336 CYS B CA 1
ATOM 5145 C C . CYS B 1 336 ? 11.547 28.547 1.626 1 96.81 336 CYS B C 1
ATOM 5147 O O . CYS B 1 336 ? 12.375 29.125 2.326 1 96.81 336 CYS B O 1
ATOM 5149 N N . PRO B 1 337 ? 11.953 28.047 0.423 1 96.06 337 PRO B N 1
ATOM 5150 C CA . PRO B 1 337 ? 13.312 28.281 -0.069 1 96.06 337 PRO B CA 1
ATOM 5151 C C . PRO B 1 337 ? 13.648 29.766 -0.186 1 96.06 337 PRO B C 1
ATOM 5153 O O . PRO B 1 337 ? 14.75 30.188 0.157 1 96.06 337 PRO B O 1
ATOM 5156 N N . VAL B 1 338 ? 12.711 30.516 -0.648 1 97.69 338 VAL B N 1
ATOM 5157 C CA . VAL B 1 338 ? 12.906 31.953 -0.764 1 97.69 338 VAL B CA 1
ATOM 5158 C C . VAL B 1 338 ? 13.156 32.562 0.618 1 97.69 338 VAL B C 1
ATOM 5160 O O . VAL B 1 338 ? 14.062 33.375 0.792 1 97.69 338 VAL B O 1
ATOM 5163 N N . ALA B 1 339 ? 12.344 32.156 1.527 1 98.12 339 ALA B N 1
ATOM 5164 C CA . ALA B 1 339 ? 12.484 32.656 2.893 1 98.12 339 ALA B CA 1
ATOM 5165 C C . ALA B 1 339 ? 13.844 32.281 3.477 1 98.12 339 ALA B C 1
ATOM 5167 O O . ALA B 1 339 ? 14.469 33.062 4.18 1 98.12 339 ALA B O 1
ATOM 5168 N N . VAL B 1 340 ? 14.297 31.094 3.244 1 98.12 340 VAL B N 1
ATOM 5169 C CA . VAL B 1 340 ? 15.578 30.625 3.762 1 98.12 340 VAL B CA 1
ATOM 5170 C C . VAL B 1 340 ? 16.703 31.469 3.17 1 98.12 340 VAL B C 1
ATOM 5172 O O . VAL B 1 340 ? 17.641 31.859 3.881 1 98.12 340 VAL B O 1
ATOM 5175 N N . ILE B 1 341 ? 16.656 31.766 1.915 1 97.38 341 ILE B N 1
ATOM 5176 C CA . ILE B 1 341 ? 17.656 32.562 1.241 1 97.38 341 ILE B CA 1
ATOM 5177 C C . ILE B 1 341 ? 17.672 33.969 1.837 1 97.38 341 ILE B C 1
ATOM 5179 O O . ILE B 1 341 ? 18.75 34.531 2.092 1 97.38 341 ILE B O 1
ATOM 5183 N N . LEU B 1 342 ? 16.531 34.5 2.061 1 97.88 342 LEU B N 1
ATOM 5184 C CA . LEU B 1 342 ? 16.422 35.844 2.641 1 97.88 342 LEU B CA 1
ATOM 5185 C C . LEU B 1 342 ? 17 35.875 4.051 1 97.88 342 LEU B C 1
ATOM 5187 O O . LEU B 1 34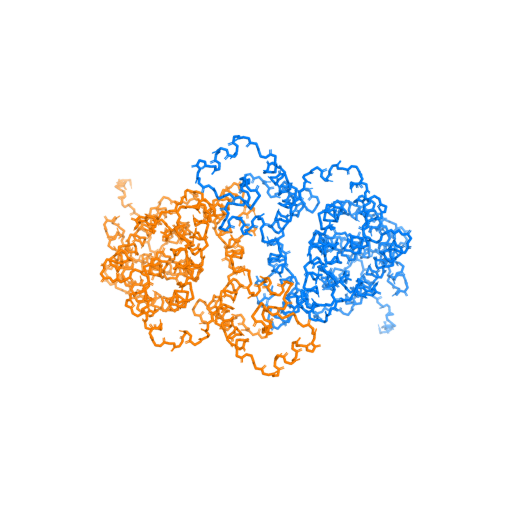2 ? 17.703 36.812 4.418 1 97.88 342 LEU B O 1
ATOM 5191 N N . ILE B 1 343 ? 16.703 34.875 4.852 1 97.88 343 ILE B N 1
ATOM 5192 C CA . ILE B 1 343 ? 17.203 34.812 6.219 1 97.88 343 ILE B CA 1
ATOM 5193 C C . ILE B 1 343 ? 18.719 34.625 6.211 1 97.88 343 ILE B C 1
ATOM 5195 O O . ILE B 1 343 ? 19.422 35.156 7.047 1 97.88 343 ILE B O 1
ATOM 5199 N N . ASP B 1 344 ? 19.172 33.75 5.355 1 97.31 344 ASP B N 1
ATOM 5200 C CA . ASP B 1 344 ? 20.609 33.531 5.238 1 97.31 344 ASP B CA 1
ATOM 5201 C C . ASP B 1 344 ? 21.344 34.844 4.934 1 97.31 344 ASP B C 1
ATOM 5203 O O . ASP B 1 344 ? 22.375 35.156 5.547 1 97.31 344 ASP B O 1
ATOM 5207 N N . ARG B 1 345 ? 20.797 35.562 3.996 1 97.19 345 ARG B N 1
ATOM 5208 C CA . ARG B 1 345 ? 21.406 36.844 3.639 1 97.19 345 ARG B CA 1
ATOM 5209 C C . ARG B 1 345 ? 21.359 37.812 4.816 1 97.19 345 ARG B C 1
ATOM 5211 O O . ARG B 1 345 ? 22.344 38.5 5.09 1 97.19 345 ARG B O 1
ATOM 5218 N N . TYR B 1 346 ? 20.266 37.875 5.375 1 97.12 346 TYR B N 1
ATOM 5219 C CA . TYR B 1 346 ? 20.078 38.75 6.531 1 97.12 346 TYR B CA 1
ATOM 5220 C C . TYR B 1 346 ? 21.062 38.406 7.637 1 97.12 346 TYR B C 1
ATOM 5222 O O . TYR B 1 346 ? 21.703 39.281 8.203 1 97.12 346 TYR B O 1
ATOM 5230 N N . GLN B 1 347 ? 21.234 37.094 7.934 1 96.44 347 GLN B N 1
ATOM 5231 C CA . GLN B 1 347 ? 22.109 36.656 9.016 1 96.44 347 GLN B CA 1
ATOM 5232 C C . GLN B 1 347 ? 23.578 36.875 8.672 1 96.44 347 GLN B C 1
ATOM 5234 O O . GLN B 1 347 ? 24.375 37.188 9.539 1 96.44 347 GLN B O 1
ATOM 5239 N N . ARG B 1 348 ? 23.891 36.688 7.473 1 94.38 348 ARG B N 1
ATOM 5240 C CA . ARG B 1 348 ? 25.266 36.875 7.051 1 94.38 348 ARG B CA 1
ATOM 5241 C C . ARG B 1 348 ? 25.703 38.344 7.211 1 94.38 348 ARG B C 1
ATOM 5243 O O . ARG B 1 348 ? 26.844 38.594 7.566 1 94.38 348 ARG B O 1
ATOM 5250 N N . LYS B 1 349 ? 24.828 39.219 6.965 1 96.06 349 LYS B N 1
ATOM 5251 C CA . LYS B 1 349 ? 25.109 40.625 7.148 1 96.06 349 LYS B CA 1
ATOM 5252 C C . LYS B 1 349 ? 25.375 40.969 8.617 1 96.06 349 LYS B C 1
ATOM 5254 O O . LYS B 1 349 ? 26.062 41.938 8.93 1 96.06 349 LYS B O 1
ATOM 5259 N N . ARG B 1 350 ? 24.938 40.156 9.477 1 94.69 350 ARG B N 1
ATOM 5260 C CA . ARG B 1 350 ? 25.078 40.344 10.914 1 94.69 350 ARG B CA 1
ATOM 5261 C C . ARG B 1 350 ? 26.141 39.438 11.492 1 94.69 350 ARG B C 1
ATOM 5263 O O . ARG B 1 350 ? 26.25 39.281 12.719 1 94.69 350 ARG B O 1
ATOM 5270 N N . GLY B 1 351 ? 26.781 38.688 10.609 1 93 351 GLY B N 1
ATOM 5271 C CA . GLY B 1 351 ? 27.938 37.906 11.016 1 93 351 GLY B CA 1
ATOM 5272 C C . GLY B 1 351 ? 27.562 36.469 11.398 1 93 351 GLY B C 1
ATOM 5273 O O . GLY B 1 351 ? 28.406 35.75 11.93 1 93 351 GLY B O 1
ATOM 5274 N N . VAL B 1 352 ? 26.375 36.094 11.172 1 93.62 352 VAL B N 1
ATOM 5275 C CA . VAL B 1 352 ? 25.953 34.719 11.469 1 93.62 352 VAL B CA 1
ATOM 5276 C C . VAL B 1 352 ? 25.984 33.875 10.195 1 93.62 352 VAL B C 1
ATOM 5278 O O . VAL B 1 352 ? 25.281 34.188 9.227 1 93.62 352 VAL B O 1
ATOM 5281 N N . ILE B 1 353 ? 26.891 32.906 10.18 1 92.69 353 ILE B N 1
ATOM 5282 C CA . ILE B 1 353 ? 26.984 31.984 9.062 1 92.69 353 ILE B CA 1
ATOM 5283 C C . ILE B 1 353 ? 26.25 30.688 9.398 1 92.69 353 ILE B C 1
ATOM 5285 O O . ILE B 1 353 ? 26.703 29.891 10.219 1 92.69 353 ILE B O 1
ATOM 5289 N N . GLY B 1 354 ? 25.188 30.406 8.781 1 93.25 354 GLY B N 1
ATOM 5290 C CA . GLY B 1 354 ? 24.281 29.312 9.086 1 93.25 354 GLY B CA 1
ATOM 5291 C C . GLY B 1 354 ? 24.938 27.938 8.992 1 93.25 354 GLY B C 1
ATOM 5292 O O . GLY B 1 354 ? 24.547 27.016 9.703 1 93.25 354 GLY B O 1
ATOM 5293 N N . THR B 1 355 ? 25.953 27.828 8.148 1 92.06 355 THR B N 1
ATOM 5294 C CA . THR B 1 355 ? 26.578 26.531 7.902 1 92.06 355 THR B CA 1
ATOM 5295 C C . THR B 1 355 ? 27.609 26.219 8.984 1 92.06 355 THR B C 1
ATOM 5297 O O . THR B 1 355 ? 28.141 25.094 9.047 1 92.06 355 THR B O 1
ATOM 5300 N N . ARG B 1 356 ? 27.891 27.141 9.812 1 89.81 356 ARG B N 1
ATOM 5301 C CA . ARG B 1 356 ? 28.891 26.953 10.867 1 89.81 356 ARG B CA 1
ATOM 5302 C C . ARG B 1 356 ? 28.219 26.516 12.172 1 89.81 356 ARG B C 1
ATOM 5304 O O . ARG B 1 356 ? 27.219 27.094 12.578 1 89.81 356 ARG B O 1
ATOM 5311 N N . GLU B 1 357 ? 28.812 25.5 12.828 1 88.75 357 GLU B N 1
ATOM 5312 C CA . GLU B 1 357 ? 28.281 25.031 14.109 1 88.75 357 GLU B CA 1
ATOM 5313 C C . GLU B 1 357 ? 28.641 26 15.234 1 88.75 357 GLU B C 1
ATOM 5315 O O . GLU B 1 357 ? 29.75 26.547 15.25 1 88.75 357 GLU B O 1
ATOM 5320 N N . ASP B 1 358 ? 27.734 26.25 16.062 1 70.12 358 ASP B N 1
ATOM 5321 C CA . ASP B 1 358 ? 28.016 27.078 17.234 1 70.12 358 ASP B CA 1
ATOM 5322 C C . ASP B 1 358 ? 28.766 26.281 18.297 1 70.12 358 ASP B C 1
ATOM 5324 O O . ASP B 1 358 ? 28.328 25.203 18.688 1 70.12 358 ASP B O 1
ATOM 5328 N N . PHE B 1 359 ? 30.156 26.234 18.266 1 58.41 359 PHE B N 1
ATOM 5329 C CA . PHE B 1 359 ? 30.922 25.594 19.328 1 58.41 359 PHE B CA 1
ATOM 5330 C C . PHE B 1 359 ? 30.703 26.312 20.656 1 58.41 359 PHE B C 1
ATOM 5332 O O . PHE B 1 359 ? 30.641 27.531 20.719 1 58.41 359 PHE B O 1
ATOM 5339 N N . GLU B 1 360 ? 29.859 25.797 21.484 1 49.69 360 GLU B N 1
ATOM 5340 C CA . GLU B 1 360 ? 29.891 26.312 22.844 1 49.69 360 GLU B CA 1
ATOM 5341 C C . GLU B 1 360 ? 31.297 26.719 23.25 1 49.69 360 GLU B C 1
ATOM 5343 O O . GLU B 1 360 ? 32.25 25.938 23.094 1 49.69 360 GLU B O 1
ATOM 5348 N N . THR B 1 361 ? 31.688 27.953 23.125 1 41.53 361 THR B N 1
ATOM 5349 C CA . THR B 1 361 ? 32.875 28.438 23.812 1 41.53 361 THR B CA 1
ATOM 5350 C C . THR B 1 361 ? 32.969 27.828 25.219 1 41.53 361 THR B C 1
ATOM 5352 O O . THR B 1 361 ? 32.281 28.266 26.141 1 41.53 361 THR B O 1
ATOM 5355 N N . GLY B 1 362 ? 32.844 26.641 25.531 1 37.66 362 GLY B N 1
ATOM 5356 C CA . GLY B 1 362 ? 33.469 26.328 26.812 1 37.66 362 GLY B CA 1
ATOM 5357 C C . GLY B 1 362 ? 34.875 26.844 26.922 1 37.66 362 GLY B C 1
ATOM 5358 O O . GLY B 1 362 ? 35.531 27.094 25.922 1 37.66 362 GLY B O 1
ATOM 5359 N N . GLY B 1 363 ? 35.219 27.609 28.125 1 34.38 363 GLY B N 1
ATOM 5360 C CA . GLY B 1 363 ? 36.344 28.203 28.828 1 34.38 363 GLY B CA 1
ATOM 5361 C C . GLY B 1 363 ? 37.625 27.406 28.703 1 34.38 363 GLY B C 1
ATOM 5362 O O . GLY B 1 363 ? 38.594 27.625 29.438 1 34.38 363 GLY B O 1
ATOM 5363 N N . ASN B 1 364 ? 37.812 26.297 28.125 1 34.03 364 ASN B N 1
ATOM 5364 C CA . ASN B 1 364 ? 39.188 25.875 28.375 1 34.03 364 ASN B CA 1
ATOM 5365 C C . ASN B 1 364 ? 40.156 26.75 27.609 1 34.03 364 ASN B C 1
ATOM 5367 O O . ASN B 1 364 ? 40.25 26.688 26.375 1 34.03 364 ASN B O 1
ATOM 5371 N N . ASP B 1 365 ? 40.344 28.109 28.016 1 31.56 365 ASP B N 1
ATOM 5372 C CA . ASP B 1 365 ? 41.594 28.828 27.938 1 31.56 365 ASP B CA 1
ATOM 5373 C C . ASP B 1 365 ? 42.781 27.906 28.266 1 31.56 365 ASP B C 1
ATOM 5375 O O . ASP B 1 365 ? 42.938 27.5 29.422 1 31.56 365 ASP B O 1
ATOM 5379 N N . GLU B 1 366 ? 43.062 26.828 27.812 1 26.84 366 GLU B N 1
ATOM 5380 C CA . GLU B 1 366 ? 44.438 26.328 27.969 1 26.84 366 GLU B CA 1
ATOM 5381 C C . GLU B 1 366 ? 45.469 27.328 27.469 1 26.84 366 GLU B C 1
ATOM 5383 O O . GLU B 1 366 ? 45.438 27.703 26.297 1 26.84 366 GLU B O 1
ATOM 5388 N N . THR B 1 367 ? 45.969 28.234 28.375 1 27.17 367 THR B N 1
ATOM 5389 C CA . THR B 1 367 ? 47.344 28.656 28.641 1 27.17 367 THR B CA 1
ATOM 5390 C C . THR B 1 367 ? 48.312 27.5 28.438 1 27.17 367 THR B C 1
ATOM 5392 O O . THR B 1 367 ? 49.531 27.672 28.578 1 27.17 367 THR B O 1
ATOM 5395 N N . ASN B 1 368 ? 48.125 26.328 27.812 1 24.22 368 ASN B N 1
ATOM 5396 C CA . ASN B 1 368 ? 49.469 25.812 27.438 1 24.22 368 ASN B CA 1
ATOM 5397 C C . ASN B 1 368 ? 49.906 26.375 26.094 1 24.22 368 ASN B C 1
ATOM 5399 O O . ASN B 1 368 ? 49.094 26.547 25.188 1 24.22 368 ASN B O 1
#

InterPro domains:
  IPR004684 2-keto-3-deoxygluconate permease [PF03812] (3-344)

Radius of gyration: 27.97 Å; Cα contacts (8 Å, |Δi|>4): 1496; chains: 2; bounding box: 77×77×73 Å

Secondary structure (DSSP, 8-state):
--HHHHHHTSTTHHHHHHHHHHHHHHHHHHTT-HHHHHHHHHTTPPPPTTS---GGGS-HHHHHHHTS-HHHHHHHHHHHHHHT------HHHHHHHHHHHHHHHHHHHHHHHHHHHHS-SSS-GGG--HHHHHHHHS---HHHHHHHHHHHS-HHHHHTHHHHGGGSSSHHHHHHHHHTT----HHHHHHHHHHHHHHHHHHHH-HHHHHHHGGGGTTTHHHHHHHHHTTS-GGGGG-HHHHHHHHHHHHHIIIIIHHHHHHHHHHTT-S--HHHHHT-S--GGGGGHHHHHHHHHHHHHHTTSS-HHHHHHHHHHHHHHHHHHHHHHHHHHHHHHHHHHHHHHHHHHTT--TTS------------/--HHHHHHTSTTHHHHHHHHHHHHHHHHHHTT-HHHHHHHHHTTPPPPTTS---GGGS-HHHHHHHTS-HHHHHHHHHHHHHHT------HHHHHHHHHHHHHHHHHHHHHHHHHHHHS-SSS-GGG--HHHHHHHHS---HHHHHHHHHHHS-HHHHHTHHHHGGGSSSHHHHHHHHHTT----HHHHHHHHHHHHHHHHHHHH-HHHHHHHGGGGTTTHHHHHHHHHTTS-GGGGG-HHHHHHHHHHHHHIIIIIHHHHHHHHHHTT-S--HHHHHT-S--GGGGGHHHHHHHHHHHHHHTTSS-HHHHHHHHHHHHHHHHHHHHHHHHHHHHHHHHHHHHHHHHHHTT--TTS------------

pLDDT: mean 91.87, std 10.6, range [23.58, 98.62]

Nearest PDB structures (foldseek):
  5bz2-assembly1_A-2  TM=5.389E-01  e=2.011E-05  Thermus thermophilus
  4bwz-assembly1_A  TM=4.018E-01  e=5.570E-05  Thermus thermophilus
  3zuy-assembly1_A  TM=4.785E-01  e=3.579E-03  Neisseria meningitidis
  6x15-assembly1_B  TM=3.248E-01  e=1.614E+00  Pyrococcus horikoshii
  6x15-assembly1_C  TM=3.248E-01  e=1.614E+00  Pyrococcus horikoshii

Solvent-accessible surface area (backbone atoms only — not comparable to full-atom values): 33824 Å² total; per-residue (Å²): 94,64,57,59,61,57,39,56,71,37,55,54,15,60,31,49,52,32,17,50,50,19,5,42,53,30,36,53,38,72,62,56,48,63,70,60,38,49,49,40,55,71,38,42,38,24,62,44,98,85,70,44,54,39,84,62,53,34,27,36,29,35,16,27,32,47,38,66,17,24,61,29,32,46,26,47,25,40,19,23,42,21,15,61,40,52,86,91,64,56,68,64,11,47,51,50,10,50,49,41,45,50,31,21,35,51,44,18,46,50,52,20,50,52,45,34,72,78,38,45,39,74,58,24,74,60,59,40,24,29,64,38,43,21,31,30,30,38,18,45,33,56,68,58,23,39,54,47,15,65,72,45,18,18,70,44,48,33,51,12,45,36,52,43,48,68,39,60,54,44,63,66,41,52,53,50,40,42,73,72,62,47,59,66,36,58,26,29,52,43,12,54,42,43,37,27,52,51,19,24,52,47,18,68,46,14,64,66,44,24,62,65,32,48,61,34,60,53,60,36,42,35,46,21,26,16,7,52,14,36,72,29,59,44,65,52,71,68,32,64,48,38,41,49,39,5,46,49,49,14,50,46,24,31,51,50,24,14,50,42,18,39,52,51,36,51,75,71,68,44,85,59,59,42,51,27,28,34,45,11,21,27,20,58,62,31,36,52,20,43,53,50,50,20,36,31,32,45,32,16,26,64,40,65,59,32,53,62,67,59,21,48,53,42,50,69,40,25,58,61,35,26,50,22,34,46,41,10,16,37,43,9,57,56,47,22,62,52,49,31,54,52,49,51,53,55,32,45,76,72,72,40,58,37,57,56,72,83,68,76,80,65,78,80,73,73,83,116,96,66,59,60,64,58,39,56,70,37,57,54,16,59,31,49,52,33,17,50,50,20,6,43,52,30,36,54,36,72,63,56,46,62,73,57,39,51,49,39,55,71,37,43,38,24,62,45,97,87,71,45,54,38,84,61,53,34,30,36,28,35,15,26,32,46,39,67,18,24,60,29,32,47,25,48,24,40,18,22,42,20,17,61,41,54,86,90,64,56,69,65,11,46,50,50,10,51,51,41,45,49,31,22,36,52,44,16,46,50,50,20,49,50,46,33,71,77,37,46,38,75,57,24,74,60,59,39,25,28,65,40,44,21,30,32,30,38,17,44,33,58,66,58,23,38,54,45,14,64,72,45,16,19,71,44,50,35,51,12,45,36,53,43,48,68,40,62,52,43,62,67,42,53,54,50,41,41,73,72,63,48,59,64,36,59,27,31,51,44,12,55,43,43,36,26,51,54,20,23,52,46,17,69,44,14,62,66,44,23,61,64,32,49,61,35,60,52,61,35,42,35,46,23,27,16,7,52,15,36,72,28,60,44,63,53,70,68,32,64,49,39,41,49,38,5,46,50,49,12,50,46,24,30,51,50,24,14,51,41,16,38,52,50,34,52,74,69,68,45,85,59,58,40,49,27,28,34,44,10,22,28,20,60,62,32,35,51,21,43,53,49,51,20,36,31,32,43,31,17,24,64,39,64,59,32,54,64,67,58,22,46,52,40,49,70,38,23,58,62,35,26,50,22,34,45,41,10,17,38,44,10,58,55,47,23,61,53,48,32,52,53,50,50,52,56,32,44,76,74,71,40,58,38,55,55,74,83,68,76,80,68,77,80,74,68,87,115